Protein AF-0000000076747951 (afdb_homodimer)

Organism: NCBI:txid190893

Structure (mmCIF, N/CA/C/O backbone):
data_AF-0000000076747951-model_v1
#
loop_
_entity.id
_entity.type
_entity.pdbx_description
1 polymer 'LysR family transcriptional regulator'
#
loop_
_atom_site.group_PDB
_atom_site.id
_atom_site.type_symbol
_atom_site.label_atom_id
_atom_site.label_alt_id
_atom_site.label_comp_id
_atom_site.label_asym_id
_atom_site.label_entity_id
_atom_site.label_seq_id
_atom_site.pdbx_PDB_ins_code
_atom_site.Cartn_x
_atom_site.Cartn_y
_atom_site.Cartn_z
_atom_site.occupancy
_atom_site.B_iso_or_equiv
_atom_site.auth_seq_id
_atom_site.auth_comp_id
_atom_site.auth_asym_id
_atom_site.auth_atom_id
_atom_site.pdbx_PDB_model_num
ATOM 1 N N . MET A 1 1 ? 13.188 -41.062 17.391 1 47.53 1 MET A N 1
ATOM 2 C CA . MET A 1 1 ? 12.211 -41.875 16.672 1 47.53 1 MET A CA 1
ATOM 3 C C . MET A 1 1 ? 12.859 -42.594 15.492 1 47.53 1 MET A C 1
ATOM 5 O O . MET A 1 1 ? 13.672 -42 14.773 1 47.53 1 MET A O 1
ATOM 9 N N . ASP A 1 2 ? 12.922 -43.875 15.43 1 55.41 2 ASP A N 1
ATOM 10 C CA . ASP A 1 2 ? 13.484 -44.719 14.375 1 55.41 2 ASP A CA 1
ATOM 11 C C . ASP A 1 2 ? 12.906 -44.375 13.016 1 55.41 2 ASP A C 1
ATOM 13 O O . ASP A 1 2 ? 11.75 -43.969 12.914 1 55.41 2 ASP A O 1
ATOM 17 N N . THR A 1 3 ? 13.742 -44.156 12.039 1 60.09 3 THR A N 1
ATOM 18 C CA . THR A 1 3 ? 13.359 -43.781 10.68 1 60.09 3 THR A CA 1
ATOM 19 C C . THR A 1 3 ? 12.18 -44.625 10.203 1 60.09 3 THR A C 1
ATOM 21 O O . THR A 1 3 ? 11.297 -44.125 9.508 1 60.09 3 THR A O 1
ATOM 24 N N . ASN A 1 4 ? 12.203 -45.875 10.578 1 61.22 4 ASN A N 1
ATOM 25 C CA . ASN A 1 4 ? 11.148 -46.781 10.164 1 61.22 4 ASN A CA 1
ATOM 26 C C . ASN A 1 4 ? 9.797 -46.375 10.75 1 61.22 4 ASN A C 1
ATOM 28 O O . ASN A 1 4 ? 8.75 -46.625 10.141 1 61.22 4 ASN A O 1
ATOM 32 N N . LYS A 1 5 ? 9.836 -45.812 11.891 1 62.31 5 LYS A N 1
ATOM 33 C CA . LYS A 1 5 ? 8.609 -45.312 12.523 1 62.31 5 LYS A CA 1
ATOM 34 C C . LYS A 1 5 ? 8.203 -43.938 11.992 1 62.31 5 LYS A C 1
ATOM 36 O O . LYS A 1 5 ? 7.027 -43.594 12.008 1 62.31 5 LYS A O 1
ATOM 41 N N . LEU A 1 6 ? 9.188 -43.281 11.523 1 63.75 6 LEU A N 1
ATOM 42 C CA . LEU A 1 6 ? 8.977 -41.938 11.062 1 63.75 6 LEU A CA 1
ATOM 43 C C . LEU A 1 6 ? 8.336 -41.906 9.68 1 63.75 6 LEU A C 1
ATOM 45 O O . LEU A 1 6 ? 7.477 -41.062 9.398 1 63.75 6 LEU A O 1
ATOM 49 N N . ILE A 1 7 ? 8.648 -42.875 8.859 1 62.75 7 ILE A N 1
ATOM 50 C CA . ILE A 1 7 ? 8.281 -42.875 7.449 1 62.75 7 ILE A CA 1
ATOM 51 C C . ILE A 1 7 ? 6.758 -42.938 7.316 1 62.75 7 ILE A C 1
ATOM 53 O O . ILE A 1 7 ? 6.164 -42.125 6.59 1 62.75 7 ILE A O 1
ATOM 57 N N . PRO A 1 8 ? 6.145 -43.844 8.094 1 67.44 8 PRO A N 1
ATOM 58 C CA . PRO A 1 8 ? 4.684 -43.875 7.98 1 67.44 8 PRO A CA 1
ATOM 59 C C . PRO A 1 8 ? 4.023 -42.594 8.484 1 67.44 8 PRO A C 1
ATOM 61 O O . PRO A 1 8 ? 2.947 -42.219 8.008 1 67.44 8 PRO A O 1
ATOM 64 N N . LEU A 1 9 ? 4.758 -41.875 9.305 1 76.5 9 LEU A N 1
ATOM 65 C CA . LEU A 1 9 ? 4.168 -40.688 9.914 1 76.5 9 LEU A CA 1
ATOM 66 C C . LEU A 1 9 ? 4.246 -39.5 8.961 1 76.5 9 LEU A C 1
ATOM 68 O O . LEU A 1 9 ? 3.52 -38.5 9.133 1 76.5 9 LEU A O 1
ATOM 72 N N . LEU A 1 10 ? 5.098 -39.625 7.945 1 75.88 10 LEU A N 1
ATOM 73 C CA . LEU A 1 10 ? 5.246 -38.5 7.008 1 75.88 10 LEU A CA 1
ATOM 74 C C . LEU A 1 10 ? 3.928 -38.219 6.305 1 75.88 10 LEU A C 1
ATOM 76 O O . LEU A 1 10 ? 3.561 -37.031 6.133 1 75.88 10 LEU A O 1
ATOM 80 N N . SER A 1 11 ? 3.252 -39.281 5.969 1 79 11 SER A N 1
ATOM 81 C CA . SER A 1 11 ? 1.957 -39.125 5.32 1 79 11 SER A CA 1
ATOM 82 C C . SER A 1 11 ? 0.938 -38.5 6.262 1 79 11 SER A C 1
ATOM 84 O O . SER A 1 11 ? 0.15 -37.625 5.852 1 79 11 SER A O 1
ATOM 86 N N . GLU A 1 12 ? 1.04 -38.906 7.496 1 84 12 GLU A N 1
ATOM 87 C CA . GLU A 1 12 ? 0.127 -38.344 8.484 1 84 12 GLU A CA 1
ATOM 88 C C . GLU A 1 12 ? 0.416 -36.844 8.727 1 84 12 GLU A C 1
ATOM 90 O O . GLU A 1 12 ? -0.507 -36.062 8.891 1 84 12 GLU A O 1
ATOM 95 N N . MET A 1 13 ? 1.69 -36.531 8.727 1 80.19 13 MET A N 1
ATOM 96 C CA . MET A 1 13 ? 2.109 -35.156 8.883 1 80.19 13 MET A CA 1
ATOM 97 C C . MET A 1 13 ? 1.609 -34.312 7.723 1 80.19 13 MET A C 1
ATOM 99 O O . MET A 1 13 ? 1.156 -33.188 7.926 1 80.19 13 MET A O 1
ATOM 103 N N . ALA A 1 14 ? 1.711 -34.875 6.527 1 80.81 14 ALA A N 1
ATOM 104 C CA . ALA A 1 14 ? 1.219 -34.156 5.34 1 80.81 14 ALA A CA 1
ATOM 105 C C . ALA A 1 14 ? -0.292 -33.969 5.41 1 80.81 14 ALA A C 1
ATOM 107 O O . ALA A 1 14 ? -0.797 -32.875 5.062 1 80.81 14 ALA A O 1
ATOM 108 N N . ILE A 1 15 ? -1.025 -34.938 5.863 1 84.06 15 ILE A N 1
ATOM 109 C CA . ILE A 1 15 ? -2.475 -34.875 6.008 1 84.06 15 ILE A CA 1
ATOM 110 C C . ILE A 1 15 ? -2.836 -33.812 7.059 1 84.06 15 ILE A C 1
ATOM 112 O O . ILE A 1 15 ? -3.77 -33.031 6.871 1 84.06 15 ILE A O 1
ATOM 116 N N . PHE A 1 16 ? -2.045 -33.812 8.109 1 88.25 16 PHE A N 1
ATOM 117 C CA . PHE A 1 16 ? -2.223 -32.812 9.172 1 88.25 16 PHE A CA 1
ATOM 118 C C . PHE A 1 16 ? -2.109 -31.406 8.617 1 88.25 16 PHE A C 1
ATOM 120 O O . PHE A 1 16 ? -2.961 -30.547 8.891 1 88.25 16 PHE A O 1
ATOM 127 N N . VAL A 1 17 ? -1.107 -31.188 7.879 1 83.88 17 VAL A N 1
ATOM 128 C CA . VAL A 1 17 ? -0.933 -29.875 7.258 1 83.88 17 VAL A CA 1
ATOM 129 C C . VAL A 1 17 ? -2.156 -29.531 6.406 1 83.88 17 VAL A C 1
ATOM 131 O O . VAL A 1 17 ? -2.674 -28.422 6.469 1 83.88 17 VAL A O 1
ATOM 134 N N . SER A 1 18 ? -2.67 -30.453 5.66 1 83.69 18 SER A N 1
ATOM 135 C CA . SER A 1 18 ? -3.818 -30.25 4.781 1 83.69 18 SER A CA 1
ATOM 136 C C . SER A 1 18 ? -5.078 -29.938 5.578 1 83.69 18 SER A C 1
ATOM 138 O O . SER A 1 18 ? -5.883 -29.094 5.176 1 83.69 18 SER A O 1
ATOM 140 N N . VAL A 1 19 ? -5.242 -30.578 6.688 1 86.19 19 VAL A N 1
ATOM 141 C CA . VAL A 1 19 ? -6.406 -30.359 7.543 1 86.19 19 VAL A CA 1
ATOM 142 C C . VAL A 1 19 ? -6.379 -28.938 8.102 1 86.19 19 VAL A C 1
ATOM 144 O O . VAL A 1 19 ? -7.41 -28.266 8.133 1 86.19 19 VAL A O 1
ATOM 147 N N . VAL A 1 20 ? -5.254 -28.547 8.516 1 84.44 20 VAL A N 1
ATOM 148 C CA . VAL A 1 20 ? -5.113 -27.203 9.102 1 84.44 20 VAL A CA 1
ATOM 149 C C . VAL A 1 20 ? -5.355 -26.141 8.031 1 84.44 20 VAL A C 1
ATOM 151 O O . VAL A 1 20 ? -6.059 -25.156 8.273 1 84.44 20 VAL A O 1
ATOM 154 N N . GLU A 1 21 ? -4.812 -26.438 6.902 1 79.88 21 GLU A N 1
ATOM 155 C CA . GLU A 1 21 ? -4.926 -25.484 5.805 1 79.88 21 GLU A CA 1
ATOM 156 C C . GLU A 1 21 ? -6.367 -25.375 5.305 1 79.88 21 GLU A C 1
ATOM 158 O O . GLU A 1 21 ? -6.84 -24.297 4.98 1 79.88 21 GLU A O 1
ATOM 163 N N . SER A 1 22 ? -7.035 -26.531 5.258 1 78.31 22 SER A N 1
ATOM 164 C CA . SER A 1 22 ? -8.406 -26.562 4.758 1 78.31 22 SER A CA 1
ATOM 165 C C . SER A 1 22 ? -9.398 -26.172 5.852 1 78.31 22 SER A C 1
ATOM 167 O O . SER A 1 22 ? -10.531 -25.781 5.559 1 78.31 22 SER A O 1
ATOM 169 N N . GLY A 1 23 ? -8.93 -26.297 7.039 1 81.19 23 GLY A N 1
ATOM 170 C CA . GLY A 1 23 ? -9.758 -26 8.195 1 81.19 23 GLY A CA 1
ATOM 171 C C . GLY A 1 23 ? -10.867 -27.016 8.414 1 81.19 23 GLY A C 1
ATOM 172 O O . GLY A 1 23 ? -11.805 -26.75 9.164 1 81.19 23 GLY A O 1
ATOM 173 N N . SER A 1 24 ? -10.812 -28.156 7.629 1 85.12 24 SER A N 1
ATOM 174 C CA . SER A 1 24 ? -11.898 -29.125 7.676 1 85.12 24 SER A CA 1
ATOM 175 C C . SER A 1 24 ? -11.406 -30.516 7.352 1 85.12 24 SER A C 1
ATOM 177 O O . SER A 1 24 ? -10.617 -30.703 6.426 1 85.12 24 SER A O 1
ATOM 179 N N . PHE A 1 25 ? -12.016 -31.516 8.117 1 86.12 25 PHE A N 1
ATOM 180 C CA . PHE A 1 25 ? -11.695 -32.906 7.867 1 86.12 25 PHE A CA 1
ATOM 181 C C . PHE A 1 25 ? -12.352 -33.406 6.578 1 86.12 25 PHE A C 1
ATOM 183 O O . PHE A 1 25 ? -11.734 -34.125 5.789 1 86.12 25 PHE A O 1
ATOM 190 N N . SER A 1 26 ? -13.547 -32.906 6.371 1 86.69 26 SER A N 1
ATOM 191 C CA . SER A 1 26 ? -14.297 -33.344 5.191 1 86.69 26 SER A CA 1
ATOM 192 C C . SER A 1 26 ? -13.695 -32.75 3.916 1 86.69 26 SER A C 1
ATOM 194 O O . SER A 1 26 ? -13.562 -33.438 2.908 1 86.69 26 SER A O 1
ATOM 196 N N . LYS A 1 27 ? -13.258 -31.562 3.986 1 83.44 27 LYS A N 1
ATOM 197 C CA . LYS A 1 27 ? -12.648 -30.906 2.828 1 83.44 27 LYS A CA 1
ATOM 198 C C . LYS A 1 27 ? -11.297 -31.531 2.498 1 83.44 27 LYS A C 1
ATOM 200 O O . LYS A 1 27 ? -10.969 -31.734 1.326 1 83.44 27 LYS A O 1
ATOM 205 N N . THR A 1 28 ? -10.594 -31.797 3.527 1 84.38 28 THR A N 1
ATOM 206 C CA . THR A 1 28 ? -9.305 -32.469 3.346 1 84.38 28 THR A CA 1
ATOM 207 C C . THR A 1 28 ? -9.492 -33.844 2.713 1 84.38 28 THR A C 1
ATOM 209 O O . THR A 1 28 ? -8.758 -34.219 1.798 1 84.38 28 THR A O 1
ATOM 212 N N . ALA A 1 29 ? -10.5 -34.531 3.113 1 85.44 29 ALA A N 1
ATOM 213 C CA . ALA A 1 29 ? -10.797 -35.875 2.576 1 85.44 29 ALA A CA 1
ATOM 214 C C . ALA A 1 29 ? -11.133 -35.781 1.089 1 85.44 29 ALA A C 1
ATOM 216 O O . ALA A 1 29 ? -10.633 -36.594 0.295 1 85.44 29 ALA A O 1
ATOM 217 N N . GLN A 1 30 ? -11.875 -34.844 0.805 1 81.25 30 GLN A N 1
ATOM 218 C CA . GLN A 1 30 ? -12.258 -34.625 -0.587 1 81.25 30 GLN A CA 1
ATOM 219 C C . GLN A 1 30 ? -11.039 -34.281 -1.443 1 81.25 30 GLN A C 1
ATOM 221 O O . GLN A 1 30 ? -10.859 -34.875 -2.521 1 81.25 30 GLN A O 1
ATOM 226 N N . LYS A 1 31 ? -10.203 -33.531 -0.917 1 78.44 31 LYS A N 1
ATOM 227 C CA . LYS A 1 31 ? -9.008 -33.062 -1.618 1 78.44 31 LYS A CA 1
ATOM 228 C C . LYS A 1 31 ? -8.039 -34.219 -1.847 1 78.44 31 LYS A C 1
ATOM 230 O O . LYS A 1 31 ? -7.434 -34.344 -2.914 1 78.44 31 LYS A O 1
ATOM 235 N N . LEU A 1 32 ? -7.984 -35.062 -0.887 1 78 32 LEU A N 1
ATOM 236 C CA . LEU A 1 32 ? -6.992 -36.156 -0.908 1 78 32 LEU A CA 1
ATOM 237 C C . LEU A 1 32 ? -7.586 -37.438 -1.48 1 78 32 LEU A C 1
ATOM 239 O O . LEU A 1 32 ? -6.867 -38.406 -1.703 1 78 32 LEU A O 1
ATOM 243 N N . GLY A 1 33 ? -8.922 -37.375 -1.753 1 79.06 33 GLY A N 1
ATOM 244 C CA . GLY A 1 33 ? -9.586 -38.562 -2.301 1 79.06 33 GLY A CA 1
ATOM 245 C C . GLY A 1 33 ? -9.695 -39.688 -1.311 1 79.06 33 GLY A C 1
ATOM 246 O O . GLY A 1 33 ? -9.555 -40.875 -1.683 1 79.06 33 GLY A O 1
ATOM 247 N N . VAL A 1 34 ? -9.781 -39.375 -0.108 1 82 34 VAL A N 1
ATOM 248 C CA . VAL A 1 34 ? -9.906 -40.375 0.934 1 82 34 VAL A CA 1
ATOM 249 C C . VAL A 1 34 ? -11.156 -40.094 1.771 1 82 34 VAL A C 1
ATOM 251 O O . VAL A 1 34 ? -11.891 -39.156 1.515 1 82 34 VAL A O 1
ATOM 254 N N . SER A 1 35 ? -11.555 -41 2.6 1 84.62 35 SER A N 1
ATOM 255 C CA . SER A 1 35 ? -12.703 -40.812 3.479 1 84.62 35 SER A CA 1
ATOM 256 C C . SER A 1 35 ? -12.352 -39.906 4.656 1 84.62 35 SER A C 1
ATOM 258 O O . SER A 1 35 ? -11.211 -39.875 5.121 1 84.62 35 SER A O 1
ATOM 260 N N . PRO A 1 36 ? -13.336 -39.125 5.082 1 88 36 PRO A N 1
ATOM 261 C CA . PRO A 1 36 ? -13.102 -38.312 6.285 1 88 36 PRO A CA 1
ATOM 262 C C . PRO A 1 36 ? -12.633 -39.156 7.469 1 88 36 PRO A C 1
ATOM 264 O O . PRO A 1 36 ? -11.812 -38.719 8.273 1 88 36 PRO A O 1
ATOM 267 N N . SER A 1 37 ? -13.172 -40.344 7.566 1 89.38 37 SER A N 1
ATOM 268 C CA . SER A 1 37 ? -12.742 -41.25 8.633 1 89.38 37 SER A CA 1
ATOM 269 C C . SER A 1 37 ? -11.258 -41.562 8.523 1 89.38 37 SER A C 1
ATOM 271 O O . SER A 1 37 ? -10.562 -41.688 9.531 1 89.38 37 SER A O 1
ATOM 273 N N . SER A 1 38 ? -10.789 -41.688 7.297 1 86.06 38 SER A N 1
ATOM 274 C CA . SER A 1 38 ? -9.367 -41.938 7.059 1 86.06 38 SER A CA 1
ATOM 275 C C . SER A 1 38 ? -8.523 -40.75 7.5 1 86.06 38 SER A C 1
ATOM 277 O O . SER A 1 38 ? -7.461 -40.938 8.102 1 86.06 38 SER A O 1
ATOM 279 N N . VAL A 1 39 ? -9.016 -39.562 7.219 1 90.12 39 VAL A N 1
ATOM 280 C CA . VAL A 1 39 ? -8.328 -38.344 7.633 1 90.12 39 VAL A CA 1
ATOM 281 C C . VAL A 1 39 ? -8.273 -38.281 9.156 1 90.12 39 VAL A C 1
ATOM 283 O O . VAL A 1 39 ? -7.219 -38 9.734 1 90.12 39 VAL A O 1
ATOM 286 N N . SER A 1 40 ? -9.375 -38.531 9.781 1 90.56 40 SER A N 1
ATOM 287 C CA . SER A 1 40 ? -9.461 -38.5 11.242 1 90.56 40 SER A CA 1
ATOM 288 C C . SER A 1 40 ? -8.5 -39.5 11.867 1 90.56 40 SER A C 1
ATOM 290 O O . SER A 1 40 ? -7.809 -39.188 12.836 1 90.56 40 SER A O 1
ATOM 292 N N . ARG A 1 41 ? -8.43 -40.656 11.273 1 89.06 41 ARG A N 1
ATOM 293 C CA . ARG A 1 41 ? -7.531 -41.688 11.766 1 89.06 41 ARG A CA 1
ATOM 294 C C . ARG A 1 41 ? -6.074 -41.281 11.641 1 89.06 41 ARG A C 1
ATOM 296 O O . ARG A 1 41 ? -5.262 -41.531 12.523 1 89.06 41 ARG A O 1
ATOM 303 N N . SER A 1 42 ? -5.793 -40.625 10.531 1 88.62 42 SER A N 1
ATOM 304 C CA . SER A 1 42 ? -4.434 -40.156 10.312 1 88.62 42 SER A CA 1
ATOM 305 C C . SER A 1 42 ? -4.027 -39.156 11.383 1 88.62 42 SER A C 1
ATOM 307 O O . SER A 1 42 ? -2.914 -39.219 11.906 1 88.62 42 SER A O 1
ATOM 309 N N . ILE A 1 43 ? -4.938 -38.219 11.711 1 90.19 43 ILE A N 1
ATOM 310 C CA . ILE A 1 43 ? -4.664 -37.219 12.719 1 90.19 43 ILE A CA 1
ATOM 311 C C . ILE A 1 43 ? -4.488 -37.875 14.086 1 90.19 43 ILE A C 1
ATOM 313 O O . ILE A 1 43 ? -3.568 -37.531 14.828 1 90.19 43 ILE A O 1
ATOM 317 N N . THR A 1 44 ? -5.367 -38.781 14.344 1 89.12 44 THR A N 1
ATOM 318 C CA . THR A 1 44 ? -5.297 -39.5 15.609 1 89.12 44 THR A CA 1
ATOM 319 C C . THR A 1 44 ? -3.977 -40.281 15.727 1 89.12 44 THR A C 1
ATOM 321 O O . THR A 1 44 ? -3.346 -40.281 16.781 1 89.12 44 THR A O 1
ATOM 324 N N . ARG A 1 45 ? -3.58 -40.938 14.641 1 84.56 45 ARG A N 1
ATOM 325 C CA . ARG A 1 45 ? -2.316 -41.656 14.625 1 84.56 45 ARG A CA 1
ATOM 326 C C . ARG A 1 45 ? -1.141 -40.719 14.883 1 84.56 45 ARG A C 1
ATOM 328 O O . ARG A 1 45 ? -0.223 -41.062 15.633 1 84.56 45 ARG A O 1
ATOM 335 N N . LEU A 1 46 ? -1.153 -39.594 14.258 1 87.62 46 LEU A N 1
ATOM 336 C CA . LEU A 1 46 ? -0.084 -38.625 14.445 1 87.62 46 LEU A CA 1
ATOM 337 C C . LEU A 1 46 ? -0.04 -38.125 15.883 1 87.62 46 LEU A C 1
ATOM 339 O O . LEU A 1 46 ? 1.029 -38.094 16.5 1 87.62 46 LEU A O 1
ATOM 343 N N . GLU A 1 47 ? -1.197 -37.781 16.438 1 90.56 47 GLU A N 1
ATOM 344 C CA . GLU A 1 47 ? -1.279 -37.281 17.812 1 90.56 47 GLU A CA 1
ATOM 345 C C . GLU A 1 47 ? -0.837 -38.375 18.812 1 90.56 47 GLU A C 1
ATOM 347 O O . GLU A 1 47 ? -0.162 -38.062 19.797 1 90.56 47 GLU A O 1
ATOM 352 N N . SER A 1 48 ? -1.239 -39.594 18.5 1 86.62 48 SER A N 1
ATOM 353 C CA . SER A 1 48 ? -0.838 -40.688 19.359 1 86.62 48 SER A CA 1
ATOM 354 C C . SER A 1 48 ? 0.672 -40.906 19.328 1 86.62 48 SER A C 1
ATOM 356 O O . SER A 1 48 ? 1.299 -41.125 20.359 1 86.62 48 SER A O 1
ATOM 358 N N . ALA A 1 49 ? 1.236 -40.844 18.141 1 82.25 49 ALA A N 1
ATOM 359 C CA . ALA A 1 49 ? 2.676 -41.031 17.984 1 82.25 49 ALA A CA 1
ATOM 360 C C . ALA A 1 49 ? 3.453 -39.906 18.688 1 82.25 49 ALA A C 1
ATOM 362 O O . ALA A 1 49 ? 4.52 -40.156 19.266 1 82.25 49 ALA A O 1
ATOM 363 N N . LEU A 1 50 ? 2.93 -38.719 18.688 1 83.12 50 LEU A N 1
ATOM 364 C CA . LEU A 1 50 ? 3.586 -37.594 19.281 1 83.12 50 LEU A CA 1
ATOM 365 C C . LEU A 1 50 ? 3.209 -37.438 20.766 1 83.12 50 LEU A C 1
ATOM 367 O O . LEU A 1 50 ? 3.814 -36.656 21.484 1 83.12 50 LEU A O 1
ATOM 371 N N . GLN A 1 51 ? 2.188 -38.25 21.109 1 84.81 51 GLN A N 1
ATOM 372 C CA . GLN A 1 51 ? 1.646 -38.219 22.453 1 84.81 51 GLN A CA 1
ATOM 373 C C . GLN A 1 51 ? 1.211 -36.812 22.844 1 84.81 51 GLN A C 1
ATOM 375 O O . GLN A 1 51 ? 1.433 -36.375 23.984 1 84.81 51 GLN A O 1
ATOM 380 N N . GLU A 1 52 ? 0.758 -36.062 21.875 1 85.19 52 GLU A N 1
ATOM 381 C CA . GLU A 1 52 ? 0.245 -34.688 22.031 1 85.19 52 GLU A CA 1
ATOM 382 C C . GLU A 1 52 ? -1.008 -34.469 21.188 1 85.19 52 GLU A C 1
ATOM 384 O O . GLU A 1 52 ? -1.123 -35 20.078 1 85.19 52 GLU A O 1
ATOM 389 N N . ARG A 1 53 ? -1.901 -33.625 21.75 1 86.56 53 ARG A N 1
ATOM 390 C CA . ARG A 1 53 ? -3.035 -33.188 20.938 1 86.56 53 ARG A CA 1
ATOM 391 C C . ARG A 1 53 ? -2.662 -31.969 20.094 1 86.56 53 ARG A C 1
ATOM 393 O O . ARG A 1 53 ? -2.092 -31 20.609 1 86.56 53 ARG A O 1
ATOM 400 N N . LEU A 1 54 ? -2.883 -32.188 18.797 1 89 54 LEU A N 1
ATOM 401 C CA . LEU A 1 54 ? -2.518 -31.109 17.891 1 89 54 LEU A CA 1
ATOM 402 C C . LEU A 1 54 ? -3.725 -30.234 17.578 1 89 54 LEU A C 1
ATOM 404 O O . LEU A 1 54 ? -3.576 -29.031 17.328 1 89 54 LEU A O 1
ATOM 408 N N . LEU A 1 55 ? -4.91 -30.797 17.562 1 87.5 55 LEU A N 1
ATOM 409 C CA . LEU A 1 55 ? -6.152 -30.109 17.234 1 87.5 55 LEU A CA 1
ATOM 410 C C . LEU A 1 55 ? -7.117 -30.141 18.406 1 87.5 55 LEU A C 1
ATOM 412 O O . LEU A 1 55 ? -7.254 -31.172 19.078 1 87.5 55 LEU A O 1
ATOM 416 N N . GLU A 1 56 ? -7.543 -28.906 18.781 1 80.38 56 GLU A N 1
ATOM 417 C CA . GLU A 1 56 ? -8.602 -28.812 19.781 1 80.38 56 GLU A CA 1
ATOM 418 C C . GLU A 1 56 ? -9.977 -28.719 19.125 1 80.38 56 GLU A C 1
ATOM 420 O O . GLU A 1 56 ? -10.195 -27.891 18.25 1 80.38 56 GLU A O 1
ATOM 425 N N . ARG A 1 57 ? -10.664 -29.812 19.141 1 64.31 57 ARG A N 1
ATOM 426 C CA . ARG A 1 57 ? -11.969 -29.906 18.484 1 64.31 57 ARG A CA 1
ATOM 427 C C . ARG A 1 57 ? -13.086 -29.469 19.438 1 64.31 57 ARG A C 1
ATOM 429 O O . ARG A 1 57 ? -13.172 -29.953 20.562 1 64.31 57 ARG A O 1
ATOM 436 N N . THR A 1 58 ? -13.406 -28.266 19.422 1 58.88 58 THR A N 1
ATOM 437 C CA . THR A 1 58 ? -14.688 -27.984 20.047 1 58.88 58 THR A CA 1
ATOM 438 C C . THR A 1 58 ? -15.836 -28.172 19.062 1 58.88 58 THR A C 1
ATOM 440 O O . THR A 1 58 ? -15.594 -28.312 17.859 1 58.88 58 THR A O 1
ATOM 443 N N . THR A 1 59 ? -17.078 -28.438 19.5 1 54.84 59 THR A N 1
ATOM 444 C CA . THR A 1 59 ? -18.25 -28.75 18.703 1 54.84 59 THR A CA 1
ATOM 445 C C . THR A 1 59 ? -18.359 -27.812 17.5 1 54.84 59 THR A C 1
ATOM 447 O O . THR A 1 59 ? -18.938 -28.156 16.484 1 54.84 59 THR A O 1
ATOM 450 N N . ARG A 1 60 ? -17.859 -26.531 17.484 1 56.28 60 ARG A N 1
ATOM 451 C CA . ARG A 1 60 ? -18.203 -25.531 16.469 1 56.28 60 ARG A CA 1
ATOM 452 C C . ARG A 1 60 ? -16.969 -25.156 15.641 1 56.28 60 ARG A C 1
ATOM 454 O O . ARG A 1 60 ? -17.094 -24.594 14.547 1 56.28 60 ARG A O 1
ATOM 461 N N . LYS A 1 61 ? -15.672 -25.25 16.25 1 62.22 61 LYS A N 1
ATOM 462 C CA . LYS A 1 61 ? -14.539 -24.766 15.469 1 62.22 61 LYS A CA 1
ATOM 463 C C . LYS A 1 61 ? -13.273 -25.547 15.797 1 62.22 61 LYS A C 1
ATOM 465 O O . LYS A 1 61 ? -13.047 -25.922 16.953 1 62.22 61 LYS A O 1
ATOM 470 N N . MET A 1 62 ? -12.508 -26.016 14.695 1 73.62 62 MET A N 1
ATOM 471 C CA . MET A 1 62 ? -11.211 -26.672 14.836 1 73.62 62 MET A CA 1
ATOM 472 C C . MET A 1 62 ? -10.102 -25.641 15.07 1 73.62 62 MET A C 1
ATOM 474 O O . MET A 1 62 ? -10.016 -24.641 14.352 1 73.62 62 MET A O 1
ATOM 478 N N . ARG A 1 63 ? -9.445 -25.688 16.25 1 80.69 63 ARG A N 1
ATOM 479 C CA . ARG A 1 63 ? -8.305 -24.812 16.531 1 80.69 63 ARG A CA 1
ATOM 480 C C . ARG A 1 63 ? -7.051 -25.641 16.812 1 80.69 63 ARG A C 1
ATOM 482 O O . ARG A 1 63 ? -7.133 -26.75 17.344 1 80.69 63 ARG A O 1
ATOM 489 N N . LEU A 1 64 ? -5.945 -25.062 16.375 1 85 64 LEU A N 1
ATOM 490 C CA . LEU A 1 64 ? -4.656 -25.656 16.703 1 85 64 LEU A CA 1
ATOM 491 C C . LEU A 1 64 ? -4.332 -25.469 18.172 1 85 64 LEU A C 1
ATOM 493 O O . LEU A 1 64 ? -4.594 -24.406 18.75 1 85 64 LEU A O 1
ATOM 497 N N . SER A 1 65 ? -3.846 -26.531 18.844 1 82.75 65 SER A N 1
ATOM 498 C CA . SER A 1 65 ? -3.207 -26.359 20.156 1 82.75 65 SER A CA 1
ATOM 499 C C . SER A 1 65 ? -1.896 -25.594 20.031 1 82.75 65 SER A C 1
ATOM 501 O O . SER A 1 65 ? -1.425 -25.328 18.922 1 82.75 65 SER A O 1
ATOM 503 N N . THR A 1 66 ? -1.361 -25.203 21.125 1 79.62 66 THR A N 1
ATOM 504 C CA . THR A 1 66 ? -0.058 -24.547 21.125 1 79.62 66 THR A CA 1
ATOM 505 C C . THR A 1 66 ? 0.998 -25.438 20.484 1 79.62 66 THR A C 1
ATOM 507 O O . THR A 1 66 ? 1.767 -24.984 19.625 1 79.62 66 THR A O 1
ATOM 510 N N . THR A 1 67 ? 0.972 -26.703 20.938 1 80 67 THR A N 1
ATOM 511 C CA . THR A 1 67 ? 1.879 -27.688 20.344 1 80 67 THR A CA 1
ATOM 512 C C . THR A 1 67 ? 1.524 -27.938 18.875 1 80 67 THR A C 1
ATOM 514 O O . THR A 1 67 ? 2.41 -28.109 18.031 1 80 67 THR A O 1
ATOM 517 N N . GLY A 1 68 ? 0.257 -27.844 18.594 1 85.56 68 GLY A N 1
ATOM 518 C CA . GLY A 1 68 ? -0.216 -28.016 17.234 1 85.56 68 GLY A CA 1
ATOM 519 C C . GLY A 1 68 ? 0.32 -26.984 16.266 1 85.56 68 GLY A C 1
ATOM 520 O O . GLY A 1 68 ? 0.682 -27.297 15.141 1 85.56 68 GLY A O 1
ATOM 521 N N . GLN A 1 69 ? 0.397 -25.828 16.781 1 82.38 69 GLN A N 1
ATOM 522 C CA . GLN A 1 69 ? 0.916 -24.75 15.945 1 82.38 69 GLN A CA 1
ATOM 523 C C . GLN A 1 69 ? 2.385 -24.984 15.602 1 82.38 69 GLN A C 1
ATOM 525 O O . GLN A 1 69 ? 2.795 -24.812 14.453 1 82.38 69 GLN A O 1
ATOM 530 N N . GLU A 1 70 ? 3.15 -25.422 16.578 1 79.5 70 GLU A N 1
ATOM 531 C CA . GLU A 1 70 ? 4.566 -25.703 16.359 1 79.5 70 GLU A CA 1
ATOM 532 C C . GLU A 1 70 ? 4.762 -26.875 15.406 1 79.5 70 GLU A C 1
ATOM 534 O O . GLU A 1 70 ? 5.59 -26.797 14.5 1 79.5 70 GLU A O 1
ATOM 539 N N . VAL A 1 71 ? 3.99 -27.875 15.648 1 81.75 71 VAL A N 1
ATOM 540 C CA . VAL A 1 71 ? 4.086 -29.062 14.82 1 81.75 71 VAL A CA 1
ATOM 541 C C . VAL A 1 71 ? 3.641 -28.75 13.391 1 81.75 71 VAL A C 1
ATOM 543 O O . VAL A 1 71 ? 4.242 -29.219 12.43 1 81.75 71 VAL A O 1
ATOM 546 N N . TYR A 1 72 ? 2.609 -27.922 13.297 1 83.81 72 TYR A N 1
ATOM 547 C CA . TYR A 1 72 ? 2.152 -27.516 11.977 1 83.81 72 TYR A CA 1
ATOM 548 C C . TYR A 1 72 ? 3.268 -26.812 11.211 1 83.81 72 TYR A C 1
ATOM 550 O O . TYR A 1 72 ? 3.516 -27.125 10.039 1 83.81 72 TYR A O 1
ATOM 558 N N . ASN A 1 73 ? 3.951 -26 11.859 1 76.56 73 ASN A N 1
ATOM 559 C CA . ASN A 1 73 ? 5.039 -25.281 11.203 1 76.56 73 ASN A CA 1
ATOM 560 C C . ASN A 1 73 ? 6.121 -26.234 10.703 1 76.56 73 ASN A C 1
ATOM 562 O O . ASN A 1 73 ? 6.582 -26.109 9.562 1 76.56 73 ASN A O 1
ATOM 566 N N . LEU A 1 74 ? 6.422 -27.141 11.547 1 74.56 74 LEU A N 1
ATOM 567 C CA . LEU A 1 74 ? 7.469 -28.094 11.211 1 74.56 74 LEU A CA 1
ATOM 568 C C . LEU A 1 74 ? 7.016 -29.016 10.094 1 74.56 74 LEU A C 1
ATOM 570 O O . LEU A 1 74 ? 7.789 -29.328 9.18 1 74.56 74 LEU A O 1
ATOM 574 N N . CYS A 1 75 ? 5.746 -29.438 10.141 1 78.62 75 CYS A N 1
ATOM 575 C CA . CYS A 1 75 ? 5.219 -30.312 9.094 1 78.62 75 CYS A CA 1
ATOM 576 C C . CYS A 1 75 ? 5.102 -29.562 7.77 1 78.62 75 CYS A C 1
ATOM 578 O O . CYS A 1 75 ? 5.348 -30.125 6.707 1 78.62 75 CYS A O 1
ATOM 580 N N . SER A 1 76 ? 4.75 -28.359 7.914 1 77.25 76 SER A N 1
ATOM 581 C CA . SER A 1 76 ? 4.684 -27.516 6.723 1 77.25 76 SER A CA 1
ATOM 582 C C . SER A 1 76 ? 6.055 -27.359 6.07 1 77.25 76 SER A C 1
ATOM 584 O O . SER A 1 76 ? 6.18 -27.438 4.848 1 77.25 76 SER A O 1
ATOM 586 N N . ASP A 1 77 ? 7.066 -27.281 6.844 1 68.31 77 ASP A N 1
ATOM 587 C CA . ASP A 1 77 ? 8.438 -27.234 6.359 1 68.31 77 ASP A CA 1
ATOM 588 C C . ASP A 1 77 ? 8.828 -28.531 5.664 1 68.31 77 ASP A C 1
ATOM 590 O O . ASP A 1 77 ? 9.484 -28.516 4.621 1 68.31 77 ASP A O 1
ATOM 594 N N . MET A 1 78 ? 8.477 -29.641 6.301 1 67.31 78 MET A N 1
ATOM 595 C CA . MET A 1 78 ? 8.719 -30.953 5.727 1 67.31 78 MET A CA 1
ATOM 596 C C . MET A 1 78 ? 8.086 -31.078 4.348 1 67.31 78 MET A C 1
ATOM 598 O O . MET A 1 78 ? 8.727 -31.531 3.398 1 67.31 78 MET A O 1
ATOM 602 N N . MET A 1 79 ? 6.883 -30.656 4.281 1 68.12 79 MET A N 1
ATOM 603 C CA . MET A 1 79 ? 6.176 -30.734 3.006 1 68.12 79 MET A CA 1
ATOM 604 C C . MET A 1 79 ? 6.852 -29.859 1.956 1 68.12 79 MET A C 1
ATOM 606 O O . MET A 1 79 ? 6.977 -30.25 0.797 1 68.12 79 MET A O 1
ATOM 610 N N . ASN A 1 80 ? 7.281 -28.828 2.379 1 62.03 80 ASN A N 1
ATOM 611 C CA . ASN A 1 80 ? 7.992 -27.922 1.483 1 62.03 80 ASN A CA 1
ATOM 612 C C . ASN A 1 80 ? 9.305 -28.516 0.991 1 62.03 80 ASN A C 1
ATOM 614 O O . ASN A 1 80 ? 9.633 -28.422 -0.192 1 62.03 80 ASN A O 1
ATOM 618 N N . SER A 1 81 ? 9.969 -29.188 1.91 1 60.09 81 SER A N 1
ATOM 619 C CA . SER A 1 81 ? 11.203 -29.875 1.554 1 60.09 81 SER A CA 1
ATOM 620 C C . SER A 1 81 ? 10.945 -31 0.56 1 60.09 81 SER A C 1
ATOM 622 O O . SER A 1 81 ? 11.711 -31.188 -0.387 1 60.09 81 SER A O 1
ATOM 624 N N . ALA A 1 82 ? 9.922 -31.734 0.811 1 59.62 82 ALA A N 1
ATOM 625 C CA . ALA A 1 82 ? 9.562 -32.812 -0.096 1 59.62 82 ALA A CA 1
ATOM 626 C C . ALA A 1 82 ? 9.25 -32.281 -1.491 1 59.62 82 ALA A C 1
ATOM 628 O O . ALA A 1 82 ? 9.695 -32.844 -2.492 1 59.62 82 ALA A O 1
ATOM 629 N N . LYS A 1 83 ? 8.547 -31.203 -1.501 1 59.59 83 LYS A N 1
ATOM 630 C CA . LYS A 1 83 ? 8.227 -30.578 -2.779 1 59.59 83 LYS A CA 1
ATOM 631 C C . LYS A 1 83 ? 9.5 -30.141 -3.5 1 59.59 83 LYS A C 1
ATOM 633 O O . LYS A 1 83 ? 9.625 -30.312 -4.715 1 59.59 83 LYS A O 1
ATOM 638 N N . MET A 1 84 ? 10.352 -29.781 -2.734 1 54 84 MET A N 1
ATOM 639 C CA . MET A 1 84 ? 11.633 -29.328 -3.271 1 54 84 MET A CA 1
ATOM 640 C C . MET A 1 84 ? 12.422 -30.484 -3.861 1 54 84 MET A C 1
ATOM 642 O O . MET A 1 84 ? 13.062 -30.328 -4.902 1 54 84 MET A O 1
ATOM 646 N N . ALA A 1 85 ? 12.344 -31.562 -3.203 1 53 85 ALA A N 1
ATOM 647 C CA . ALA A 1 85 ? 13.039 -32.75 -3.678 1 53 85 ALA A CA 1
ATOM 648 C C . ALA A 1 85 ? 12.477 -33.219 -5.02 1 53 85 ALA A C 1
ATOM 650 O O . ALA A 1 85 ? 13.234 -33.594 -5.926 1 53 85 ALA A O 1
ATOM 651 N N . ILE A 1 86 ? 11.25 -33.188 -5.062 1 52.06 86 ILE A N 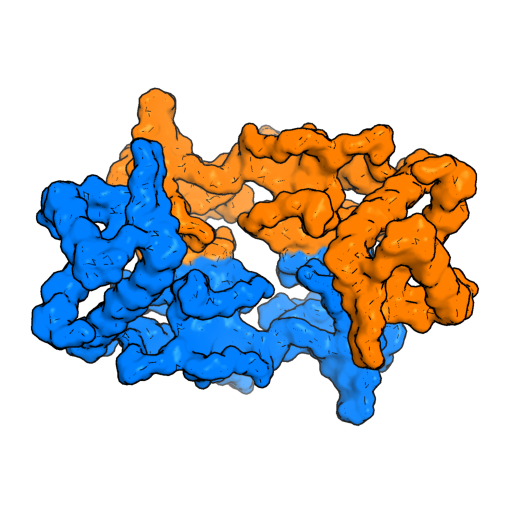1
ATOM 652 C CA . ILE A 1 86 ? 10.602 -33.594 -6.305 1 52.06 86 ILE A CA 1
ATOM 653 C C . ILE A 1 86 ? 10.969 -32.625 -7.426 1 52.06 86 ILE A C 1
ATOM 655 O O . ILE A 1 86 ? 11.32 -33.031 -8.531 1 52.06 86 ILE A O 1
ATOM 659 N N . SER A 1 87 ? 10.875 -31.391 -7.043 1 52.34 87 SER A N 1
ATOM 660 C CA . SER A 1 87 ? 11.164 -30.344 -8.023 1 52.34 87 SER A CA 1
ATOM 661 C C . SER A 1 87 ? 12.609 -30.422 -8.5 1 52.34 87 SER A C 1
ATOM 663 O O . SER A 1 87 ? 12.898 -30.203 -9.68 1 52.34 87 SER A O 1
ATOM 665 N N . ALA A 1 88 ? 13.445 -30.688 -7.629 1 48.66 88 ALA A N 1
ATOM 666 C CA . ALA A 1 88 ? 14.859 -30.828 -7.965 1 48.66 88 ALA A CA 1
ATOM 667 C C . ALA A 1 88 ? 15.078 -31.953 -8.969 1 48.66 88 ALA A C 1
ATOM 669 O O . ALA A 1 88 ? 15.953 -31.859 -9.836 1 48.66 88 ALA A O 1
ATOM 670 N N . ALA A 1 89 ? 14.289 -32.938 -8.797 1 46.59 89 ALA A N 1
ATOM 671 C CA . ALA A 1 89 ? 14.414 -34.062 -9.703 1 46.59 89 ALA A CA 1
ATOM 672 C C . ALA A 1 89 ? 13.82 -33.75 -11.07 1 46.59 89 ALA A C 1
ATOM 674 O O . ALA A 1 89 ? 14.258 -34.281 -12.086 1 46.59 89 ALA A O 1
ATOM 675 N N . GLN A 1 90 ? 12.844 -32.938 -11.047 1 45.78 90 GLN A N 1
ATOM 676 C CA . GLN A 1 90 ? 12.156 -32.656 -12.297 1 45.78 90 GLN A CA 1
ATOM 677 C C . GLN A 1 90 ? 12.797 -31.453 -13.016 1 45.78 90 GLN A C 1
ATOM 679 O O . GLN A 1 90 ? 12.289 -31 -14.039 1 45.78 90 GLN A O 1
ATOM 684 N N . ALA A 1 91 ? 13.883 -31.047 -12.656 1 46.84 91 ALA A N 1
ATOM 685 C CA . ALA A 1 91 ? 14.539 -29.828 -13.117 1 46.84 91 ALA A CA 1
ATOM 686 C C . ALA A 1 91 ? 14.711 -29.828 -14.633 1 46.84 91 ALA A C 1
ATOM 688 O O . ALA A 1 91 ? 15.805 -30.078 -15.141 1 46.84 91 ALA A O 1
ATOM 689 N N . ASP A 1 92 ? 13.906 -30.438 -15.375 1 45.56 92 ASP A N 1
ATOM 690 C CA . ASP A 1 92 ? 14.023 -29.984 -16.75 1 45.56 92 ASP A CA 1
ATOM 691 C C . ASP A 1 92 ? 13.641 -28.516 -16.891 1 45.56 92 ASP A C 1
ATOM 693 O O . ASP A 1 92 ? 12.656 -28.062 -16.297 1 45.56 92 ASP A O 1
ATOM 697 N N . LYS A 1 93 ? 14.477 -27.516 -17.188 1 49.97 93 LYS A N 1
ATOM 698 C CA . LYS A 1 93 ? 14.492 -26.062 -17.297 1 49.97 93 LYS A CA 1
ATOM 699 C C . LYS A 1 93 ? 13.156 -25.531 -17.828 1 49.97 93 LYS A C 1
ATOM 701 O O . LYS A 1 93 ? 12.695 -24.469 -17.438 1 49.97 93 LYS A O 1
ATOM 706 N N . THR A 1 94 ? 12.57 -26.125 -18.922 1 53.91 94 THR A N 1
ATOM 707 C CA . THR A 1 94 ? 11.398 -25.641 -19.641 1 53.91 94 THR A CA 1
ATOM 708 C C . THR A 1 94 ? 10.125 -25.906 -18.844 1 53.91 94 THR A C 1
ATOM 710 O O . THR A 1 94 ? 9.07 -25.328 -19.141 1 53.91 94 THR A O 1
ATOM 713 N N . ASN A 1 95 ? 10.195 -26.625 -17.766 1 69.56 95 ASN A N 1
ATOM 714 C CA . ASN A 1 95 ? 8.938 -27.016 -17.141 1 69.56 95 ASN A CA 1
ATOM 715 C C . ASN A 1 95 ? 8.938 -26.656 -15.648 1 69.56 95 ASN A C 1
ATOM 717 O O . ASN A 1 95 ? 8.461 -27.438 -14.82 1 69.56 95 ASN A O 1
ATOM 721 N N . VAL A 1 96 ? 9.477 -25.531 -15.328 1 86.31 96 VAL A N 1
ATOM 722 C CA . VAL A 1 96 ? 9.492 -25.125 -13.93 1 86.31 96 VAL A CA 1
ATOM 723 C C . VAL A 1 96 ? 8.062 -24.875 -13.445 1 86.31 96 VAL A C 1
ATOM 725 O O . VAL A 1 96 ? 7.258 -24.266 -14.156 1 86.31 96 VAL A O 1
ATOM 728 N N . SER A 1 97 ? 7.746 -25.5 -12.336 1 88.88 97 SER A N 1
ATOM 729 C CA . SER A 1 97 ? 6.402 -25.375 -11.773 1 88.88 97 SER A CA 1
ATOM 730 C C . SER A 1 97 ? 6.445 -25.25 -10.258 1 88.88 97 SER A C 1
ATOM 732 O O . SER A 1 97 ? 7.484 -25.484 -9.633 1 88.88 97 SER A O 1
ATOM 734 N N . GLY A 1 98 ? 5.359 -24.734 -9.688 1 89.88 98 GLY A N 1
ATOM 735 C CA . GLY A 1 98 ? 5.227 -24.672 -8.242 1 89.88 98 GLY A CA 1
ATOM 736 C C . GLY A 1 98 ? 4.758 -23.312 -7.738 1 89.88 98 GLY A C 1
ATOM 737 O O . GLY A 1 98 ? 4.594 -22.375 -8.523 1 89.88 98 GLY A O 1
ATOM 738 N N . ALA A 1 99 ? 4.527 -23.312 -6.488 1 92.56 99 ALA A N 1
ATOM 739 C CA . ALA A 1 99 ? 4.094 -22.078 -5.832 1 92.56 99 ALA A CA 1
ATOM 740 C C . ALA A 1 99 ? 5.293 -21.219 -5.438 1 92.56 99 ALA A C 1
ATOM 742 O O . ALA A 1 99 ? 6.34 -21.734 -5.055 1 92.56 99 ALA A O 1
ATOM 743 N N . LEU A 1 100 ? 5.156 -19.969 -5.578 1 95.94 100 LEU A N 1
ATOM 744 C CA . LEU A 1 100 ? 6.195 -19 -5.234 1 95.94 100 LEU A CA 1
ATOM 745 C C . LEU A 1 100 ? 5.602 -17.797 -4.504 1 95.94 100 LEU A C 1
ATOM 747 O O . LEU A 1 100 ? 4.746 -17.094 -5.047 1 95.94 100 LEU A O 1
ATOM 751 N N . ARG A 1 101 ? 6.016 -17.656 -3.309 1 96.62 101 ARG A N 1
ATOM 752 C CA . ARG A 1 101 ? 5.539 -16.531 -2.508 1 96.62 101 ARG A CA 1
ATOM 753 C C . ARG A 1 101 ? 6.637 -15.477 -2.334 1 96.62 101 ARG A C 1
ATOM 755 O O . ARG A 1 101 ? 7.672 -15.75 -1.725 1 96.62 101 ARG A O 1
ATOM 762 N N . VAL A 1 102 ? 6.383 -14.242 -2.771 1 98.12 102 VAL A N 1
ATOM 763 C CA . VAL A 1 102 ? 7.363 -13.164 -2.775 1 98.12 102 VAL A CA 1
ATOM 764 C C . VAL A 1 102 ? 6.82 -11.969 -1.986 1 98.12 102 VAL A C 1
ATOM 766 O O . VAL A 1 102 ? 5.648 -11.617 -2.115 1 98.12 102 VAL A O 1
ATOM 769 N N . ALA A 1 103 ? 7.621 -11.391 -1.161 1 97.75 103 ALA A N 1
ATOM 770 C CA . ALA A 1 103 ? 7.27 -10.148 -0.48 1 97.75 103 ALA A CA 1
ATOM 771 C C . ALA A 1 103 ? 8.203 -9.016 -0.896 1 97.75 103 ALA A C 1
ATOM 773 O O . ALA A 1 103 ? 9.406 -9.227 -1.065 1 97.75 103 ALA A O 1
ATOM 774 N N . ALA A 1 104 ? 7.652 -7.859 -1.038 1 98.06 104 ALA A N 1
ATOM 775 C CA . ALA A 1 104 ? 8.422 -6.68 -1.415 1 98.06 104 ALA A CA 1
ATOM 776 C C . ALA A 1 104 ? 7.715 -5.398 -0.985 1 98.06 104 ALA A C 1
ATOM 778 O O . ALA A 1 104 ? 6.496 -5.395 -0.789 1 98.06 104 ALA A O 1
ATOM 779 N N . PRO A 1 105 ? 8.461 -4.297 -0.855 1 97.12 105 PRO A N 1
ATOM 780 C CA . PRO A 1 105 ? 7.805 -3.02 -0.55 1 97.12 105 PRO A CA 1
ATOM 781 C C . PRO A 1 105 ? 6.801 -2.598 -1.621 1 97.12 105 PRO A C 1
ATOM 783 O O . PRO A 1 105 ? 7.012 -2.861 -2.807 1 97.12 105 PRO A O 1
ATOM 786 N N . LYS A 1 106 ? 5.828 -1.882 -1.193 1 97.31 106 LYS A N 1
ATOM 787 C CA . LYS A 1 106 ? 4.684 -1.568 -2.043 1 97.31 106 LYS A CA 1
ATOM 788 C C . LYS A 1 106 ? 5.109 -0.758 -3.264 1 97.31 106 LYS A C 1
ATOM 790 O O . LYS A 1 106 ? 4.816 -1.134 -4.402 1 97.31 106 LYS A O 1
ATOM 795 N N . ALA A 1 107 ? 5.805 0.333 -3.047 1 97.69 107 ALA A N 1
ATOM 796 C CA . ALA A 1 107 ? 6.191 1.194 -4.16 1 97.69 107 ALA A CA 1
ATOM 797 C C . ALA A 1 107 ? 7.121 0.46 -5.125 1 97.69 107 ALA A C 1
ATOM 799 O O . ALA A 1 107 ? 7 0.602 -6.344 1 97.69 107 ALA A O 1
ATOM 800 N N . LEU A 1 108 ? 8.039 -0.31 -4.598 1 98.19 108 LEU A N 1
ATOM 801 C CA . LEU A 1 108 ? 8.938 -1.108 -5.426 1 98.19 108 LEU A CA 1
ATOM 802 C C . LEU A 1 108 ? 8.156 -2.123 -6.25 1 98.19 108 LEU A C 1
ATOM 804 O O . LEU A 1 108 ? 8.43 -2.305 -7.441 1 98.19 108 LEU A O 1
ATOM 808 N N . SER A 1 109 ? 7.215 -2.775 -5.637 1 98.56 109 SER A N 1
ATOM 809 C CA . SER A 1 109 ? 6.375 -3.764 -6.305 1 98.56 109 SER A CA 1
ATOM 810 C C . SER A 1 109 ? 5.637 -3.15 -7.488 1 98.56 109 SER A C 1
ATOM 812 O O . SER A 1 109 ? 5.664 -3.695 -8.594 1 98.56 109 SER A O 1
ATOM 814 N N . ARG A 1 110 ? 5.039 -2.025 -7.254 1 97.94 110 ARG A N 1
ATOM 815 C CA . ARG A 1 110 ? 4.164 -1.413 -8.242 1 97.94 110 ARG A CA 1
ATOM 816 C C . ARG A 1 110 ? 4.969 -0.743 -9.352 1 97.94 110 ARG A C 1
ATOM 818 O O . ARG A 1 110 ? 4.641 -0.872 -10.531 1 97.94 110 ARG A O 1
ATOM 825 N N . GLN A 1 111 ? 6.035 -0.102 -8.992 1 97.31 111 GLN A N 1
ATOM 826 C CA . GLN A 1 111 ? 6.656 0.813 -9.945 1 97.31 111 GLN A CA 1
ATOM 827 C C . GLN A 1 111 ? 7.848 0.16 -10.641 1 97.31 111 GLN A C 1
ATOM 829 O O . GLN A 1 111 ? 8.266 0.602 -11.711 1 97.31 111 GLN A O 1
ATOM 834 N N . VAL A 1 112 ? 8.383 -0.887 -10.055 1 97.88 112 VAL A N 1
ATOM 835 C CA . VAL A 1 112 ? 9.594 -1.475 -10.633 1 97.88 112 VAL A CA 1
ATOM 836 C C . VAL A 1 112 ? 9.344 -2.949 -10.945 1 97.88 112 VAL A C 1
ATOM 838 O O . VAL A 1 112 ? 9.547 -3.391 -12.078 1 97.88 112 VAL A O 1
ATOM 841 N N . LEU A 1 113 ? 8.805 -3.711 -10.016 1 98.62 113 LEU A N 1
ATOM 842 C CA . LEU A 1 113 ? 8.766 -5.164 -10.133 1 98.62 113 LEU A CA 1
ATOM 843 C C . LEU A 1 113 ? 7.59 -5.613 -10.984 1 98.62 113 LEU A C 1
ATOM 845 O O . LEU A 1 113 ? 7.645 -6.668 -11.625 1 98.62 113 LEU A O 1
ATOM 849 N N . MET A 1 114 ? 6.535 -4.855 -11.016 1 98.5 114 MET A N 1
ATOM 850 C CA . MET A 1 114 ? 5.27 -5.254 -11.625 1 98.5 114 MET A CA 1
ATOM 851 C C . MET A 1 114 ? 5.48 -5.703 -13.07 1 98.5 114 MET A C 1
ATOM 853 O O . MET A 1 114 ? 5.125 -6.824 -13.43 1 98.5 114 MET A O 1
ATOM 857 N N . PRO A 1 115 ? 6.109 -4.926 -13.922 1 97.88 115 PRO A N 1
ATOM 858 C CA . PRO A 1 115 ? 6.266 -5.383 -15.305 1 97.88 115 PRO A CA 1
ATOM 859 C C . PRO A 1 115 ? 7.098 -6.656 -15.414 1 97.88 115 PRO A C 1
ATOM 861 O O . PRO A 1 115 ? 6.82 -7.508 -16.266 1 97.88 115 PRO A O 1
ATOM 864 N N . MET A 1 116 ? 8.078 -6.754 -14.586 1 98.19 116 MET A N 1
ATOM 865 C CA . MET A 1 116 ? 8.938 -7.938 -14.609 1 98.19 116 MET A CA 1
ATOM 866 C C . MET A 1 116 ? 8.164 -9.172 -14.133 1 98.19 116 MET A C 1
ATOM 868 O O . MET A 1 116 ? 8.281 -10.242 -14.727 1 98.19 116 MET A O 1
ATOM 872 N N . ILE A 1 117 ? 7.414 -9 -13.094 1 98.62 117 ILE A N 1
ATOM 873 C CA . ILE A 1 117 ? 6.656 -10.102 -12.508 1 98.62 117 ILE A CA 1
ATOM 874 C C . ILE A 1 117 ? 5.586 -10.57 -13.492 1 98.62 117 ILE A C 1
ATOM 876 O O . ILE A 1 117 ? 5.391 -11.773 -13.68 1 98.62 117 ILE A O 1
ATOM 880 N N . LEU A 1 118 ? 4.895 -9.656 -14.125 1 98.12 118 LEU A N 1
ATOM 881 C CA . LEU A 1 118 ? 3.834 -10.031 -15.055 1 98.12 118 LEU A CA 1
ATOM 882 C C . LEU A 1 118 ? 4.41 -10.719 -16.281 1 98.12 118 LEU A C 1
ATOM 884 O O . LEU A 1 118 ? 3.818 -11.664 -16.797 1 98.12 118 LEU A O 1
ATOM 888 N N . ASP A 1 119 ? 5.59 -10.305 -16.75 1 97.25 119 ASP A N 1
ATOM 889 C CA . ASP A 1 119 ? 6.285 -11.008 -17.812 1 97.25 119 ASP A CA 1
ATOM 890 C C . ASP A 1 119 ? 6.672 -12.422 -17.375 1 97.25 119 ASP A C 1
ATOM 892 O O . ASP A 1 119 ? 6.57 -13.367 -18.156 1 97.25 119 ASP A O 1
ATOM 896 N N . PHE A 1 120 ? 7.156 -12.5 -16.203 1 97.81 120 PHE A N 1
ATOM 897 C CA . PHE A 1 120 ? 7.574 -13.781 -15.656 1 97.81 120 PHE A CA 1
ATOM 898 C C . PHE A 1 120 ? 6.414 -14.766 -15.641 1 97.81 120 PHE A C 1
ATOM 900 O O . PHE A 1 120 ? 6.57 -15.922 -16.031 1 97.81 120 PHE A O 1
ATOM 907 N N . ILE A 1 121 ? 5.262 -14.281 -15.141 1 95.44 121 ILE A N 1
ATOM 908 C CA . ILE A 1 121 ? 4.07 -15.117 -15.055 1 95.44 121 ILE A CA 1
ATOM 909 C C . ILE A 1 121 ? 3.668 -15.586 -16.453 1 95.44 121 ILE A C 1
ATOM 911 O O . ILE A 1 121 ? 3.197 -16.719 -16.625 1 95.44 121 ILE A O 1
ATOM 915 N N . ASP A 1 122 ? 3.863 -14.789 -17.391 1 93.38 122 ASP A N 1
ATOM 916 C CA . ASP A 1 122 ? 3.562 -15.133 -18.781 1 93.38 122 ASP A CA 1
ATOM 917 C C . ASP A 1 122 ? 4.531 -16.188 -19.312 1 93.38 122 ASP A C 1
ATOM 919 O O . ASP A 1 122 ? 4.125 -17.109 -20.016 1 93.38 122 ASP A O 1
ATOM 923 N N . HIS A 1 123 ? 5.762 -16.094 -18.953 1 93.38 123 HIS A N 1
ATOM 924 C CA . HIS A 1 123 ? 6.824 -16.969 -19.438 1 93.38 123 HIS A CA 1
ATOM 925 C C . HIS A 1 123 ? 6.793 -18.312 -18.734 1 93.38 123 HIS A C 1
ATOM 927 O O . HIS A 1 123 ? 7.184 -19.328 -19.312 1 93.38 123 HIS A O 1
ATOM 933 N N . TYR A 1 124 ? 6.34 -18.25 -17.5 1 94.19 124 TYR A N 1
ATOM 934 C CA . TYR A 1 124 ? 6.316 -19.469 -16.703 1 94.19 124 TYR A CA 1
ATOM 935 C C . TYR A 1 124 ? 4.91 -19.75 -16.188 1 94.19 124 TYR A C 1
ATOM 937 O O . TYR A 1 124 ? 4.648 -19.656 -14.992 1 94.19 124 TYR A O 1
ATOM 945 N N . PRO A 1 125 ? 4.074 -20.266 -17.016 1 89.81 125 PRO A N 1
ATOM 946 C CA . PRO A 1 125 ? 2.646 -20.406 -16.703 1 89.81 125 PRO A CA 1
ATOM 947 C C . PRO A 1 125 ? 2.369 -21.453 -15.641 1 89.81 125 PRO A C 1
ATOM 949 O O . PRO A 1 125 ? 1.271 -21.5 -15.078 1 89.81 125 PRO A O 1
ATOM 952 N N . ASN A 1 126 ? 3.312 -22.297 -15.359 1 91.19 126 ASN A N 1
ATOM 953 C CA . ASN A 1 126 ? 3.092 -23.375 -14.391 1 91.19 126 ASN A CA 1
ATOM 954 C C . ASN A 1 126 ? 3.533 -22.953 -12.992 1 91.19 126 ASN A C 1
ATOM 956 O O . ASN A 1 126 ? 3.443 -23.75 -12.047 1 91.19 126 ASN A O 1
ATOM 960 N N . ILE A 1 127 ? 3.969 -21.734 -12.852 1 94.12 127 ILE A N 1
ATOM 961 C CA . ILE A 1 127 ? 4.281 -21.172 -11.539 1 94.12 127 ILE A CA 1
ATOM 962 C C . ILE A 1 127 ? 3.102 -20.344 -11.039 1 94.12 127 ILE A C 1
ATOM 964 O O . ILE A 1 127 ? 2.562 -19.516 -11.773 1 94.12 127 ILE A O 1
ATOM 968 N N . SER A 1 128 ? 2.658 -20.672 -9.891 1 95.88 128 SER A N 1
ATOM 969 C CA . SER A 1 128 ? 1.682 -19.828 -9.203 1 95.88 128 SER A CA 1
ATOM 970 C C . SER A 1 128 ? 2.365 -18.844 -8.258 1 95.88 128 SER A C 1
ATOM 972 O O . SER A 1 128 ? 2.945 -19.25 -7.246 1 95.88 128 SER A O 1
ATOM 974 N N . LEU A 1 129 ? 2.285 -17.578 -8.609 1 98 129 LEU A N 1
ATOM 975 C CA . LEU A 1 129 ? 3.041 -16.562 -7.887 1 98 129 LEU A CA 1
ATOM 976 C C . LEU A 1 129 ? 2.125 -15.742 -6.984 1 98 129 LEU A C 1
ATOM 978 O O . LEU A 1 129 ? 1.073 -15.273 -7.422 1 98 129 LEU A O 1
ATOM 982 N N . GLN A 1 130 ? 2.48 -15.656 -5.73 1 97.44 130 GLN A N 1
ATOM 983 C CA . GLN A 1 130 ? 1.852 -14.734 -4.793 1 97.44 130 GLN A CA 1
ATOM 984 C C . GLN A 1 130 ? 2.799 -13.594 -4.422 1 97.44 130 GLN A C 1
ATOM 986 O O . GLN A 1 130 ? 3.895 -13.836 -3.91 1 97.44 130 GLN A O 1
ATOM 991 N N . LEU A 1 131 ? 2.381 -12.391 -4.699 1 98.12 131 LEU A N 1
ATOM 992 C CA . LEU A 1 131 ? 3.145 -11.211 -4.32 1 98.12 131 LEU A CA 1
ATOM 993 C C . LEU A 1 131 ? 2.494 -10.5 -3.137 1 98.12 131 LEU A C 1
ATOM 995 O O . LEU A 1 131 ? 1.335 -10.086 -3.215 1 98.12 131 LEU A O 1
ATOM 999 N N . LYS A 1 132 ? 3.191 -10.414 -2.084 1 96.81 132 LYS A N 1
ATOM 1000 C CA . LYS A 1 132 ? 2.781 -9.641 -0.917 1 96.81 132 LYS A CA 1
ATOM 1001 C C . LYS A 1 132 ? 3.482 -8.289 -0.885 1 96.81 132 LYS A C 1
ATOM 1003 O O . LYS A 1 132 ? 4.656 -8.195 -0.523 1 96.81 132 LYS A O 1
ATOM 1008 N N . ALA A 1 133 ? 2.758 -7.273 -1.237 1 96.94 133 ALA A N 1
ATOM 1009 C CA . ALA A 1 133 ? 3.283 -5.91 -1.161 1 96.94 133 ALA A CA 1
ATOM 1010 C C . ALA A 1 133 ? 3.082 -5.324 0.233 1 96.94 133 ALA A C 1
ATOM 1012 O O . ALA A 1 133 ? 1.951 -5.062 0.648 1 96.94 133 ALA A O 1
ATOM 1013 N N . ALA A 1 134 ? 4.172 -5.094 0.914 1 93.94 134 ALA A N 1
ATOM 1014 C CA . ALA A 1 134 ? 4.074 -4.676 2.309 1 93.94 134 ALA A CA 1
ATOM 1015 C C . ALA A 1 134 ? 5.258 -3.795 2.703 1 93.94 134 ALA A C 1
ATOM 1017 O O . ALA A 1 134 ? 6.383 -4.02 2.25 1 93.94 134 ALA A O 1
ATOM 1018 N N . ASP A 1 135 ? 4.945 -2.838 3.586 1 92.94 135 ASP A N 1
ATOM 1019 C CA . ASP A 1 135 ? 5.988 -1.917 4.031 1 92.94 135 ASP A CA 1
ATOM 1020 C C . ASP A 1 135 ? 6.379 -2.193 5.484 1 92.94 135 ASP A C 1
ATOM 1022 O O . ASP A 1 135 ? 7.191 -1.469 6.059 1 92.94 135 ASP A O 1
ATOM 1026 N N . HIS A 1 136 ? 5.84 -3.154 6.039 1 86.06 136 HIS A N 1
ATOM 1027 C CA . HIS A 1 136 ? 6.223 -3.553 7.387 1 86.06 136 HIS A CA 1
ATOM 1028 C C . HIS A 1 136 ? 7.16 -4.754 7.359 1 86.06 136 HIS A C 1
ATOM 1030 O O . HIS A 1 136 ? 7.398 -5.34 6.301 1 86.06 136 HIS A O 1
ATOM 1036 N N . TYR A 1 137 ? 7.703 -4.992 8.477 1 82.56 137 TYR A N 1
ATOM 1037 C CA . TYR A 1 137 ? 8.617 -6.121 8.609 1 82.56 137 TYR A CA 1
ATOM 1038 C C . TYR A 1 137 ? 7.922 -7.434 8.266 1 82.56 137 TYR A C 1
ATOM 1040 O O . TYR A 1 137 ? 6.801 -7.68 8.719 1 82.56 137 TYR A O 1
ATOM 1048 N N . ILE A 1 138 ? 8.625 -8.164 7.465 1 85.62 138 ILE A N 1
ATOM 1049 C CA . ILE A 1 138 ? 8.133 -9.484 7.09 1 85.62 138 ILE A CA 1
ATOM 1050 C C . ILE A 1 138 ? 9.062 -10.562 7.656 1 85.62 138 ILE A C 1
ATOM 1052 O O . ILE A 1 138 ? 10.273 -10.516 7.445 1 85.62 138 ILE A O 1
ATOM 1056 N N . ASP A 1 139 ? 8.43 -11.398 8.383 1 80.31 139 ASP A N 1
ATOM 1057 C CA . ASP A 1 139 ? 9.133 -12.602 8.812 1 80.31 139 ASP A CA 1
ATOM 1058 C C . ASP A 1 139 ? 9.039 -13.703 7.75 1 80.31 139 ASP A C 1
ATOM 1060 O O . ASP A 1 139 ? 7.98 -14.305 7.566 1 80.31 139 ASP A O 1
ATOM 1064 N N . PRO A 1 140 ? 10.172 -13.945 7.211 1 79.25 140 PRO A N 1
ATOM 1065 C CA . PRO A 1 140 ? 10.109 -14.898 6.102 1 79.25 140 PRO A CA 1
ATOM 1066 C C . PRO A 1 140 ? 9.539 -16.25 6.516 1 79.25 140 PRO A C 1
ATOM 1068 O O . PRO A 1 140 ? 8.836 -16.891 5.73 1 79.25 140 PRO A O 1
ATOM 1071 N N . ILE A 1 141 ? 9.789 -16.672 7.641 1 71.5 141 ILE A N 1
ATOM 1072 C CA . ILE A 1 141 ? 9.336 -17.984 8.102 1 71.5 141 ILE A CA 1
ATOM 1073 C C . ILE A 1 141 ? 7.879 -17.891 8.562 1 71.5 141 ILE A C 1
ATOM 1075 O O . ILE A 1 141 ? 7.016 -18.609 8.062 1 71.5 141 ILE A O 1
ATOM 1079 N N . GLY A 1 142 ? 7.625 -16.922 9.391 1 69.75 142 GLY A N 1
ATOM 1080 C CA . GLY A 1 142 ? 6.285 -16.75 9.93 1 69.75 142 GLY A CA 1
ATOM 1081 C C . GLY A 1 142 ? 5.266 -16.344 8.883 1 69.75 142 GLY A C 1
ATOM 1082 O O . GLY A 1 142 ? 4.117 -16.781 8.922 1 69.75 142 GLY A O 1
ATOM 1083 N N . ASP A 1 143 ? 5.707 -15.633 7.906 1 76.94 143 ASP A N 1
ATOM 1084 C CA . ASP A 1 143 ? 4.801 -15.094 6.895 1 76.94 143 ASP A CA 1
ATOM 1085 C C . ASP A 1 143 ? 4.793 -15.977 5.645 1 76.94 143 ASP A C 1
ATOM 1087 O O . ASP A 1 143 ? 4.16 -15.633 4.645 1 76.94 143 ASP A O 1
ATOM 1091 N N . GLU A 1 144 ? 5.52 -17.062 5.684 1 82.31 144 GLU A N 1
ATOM 1092 C CA . GLU A 1 144 ? 5.562 -18.062 4.609 1 82.31 144 GLU A CA 1
ATOM 1093 C C . GLU A 1 144 ? 5.969 -17.422 3.285 1 82.31 144 GLU A C 1
ATOM 1095 O O . GLU A 1 144 ? 5.293 -17.594 2.27 1 82.31 144 GLU A O 1
ATOM 1100 N N . VAL A 1 145 ? 7 -16.672 3.365 1 92.25 145 VAL A N 1
ATOM 1101 C CA . VAL A 1 145 ? 7.551 -16 2.189 1 92.25 145 VAL A CA 1
ATOM 1102 C C . VAL A 1 145 ? 8.789 -16.75 1.71 1 92.25 145 VAL A C 1
ATOM 1104 O O . VAL A 1 145 ? 9.688 -17.062 2.502 1 92.25 145 VAL A O 1
ATOM 1107 N N . ASP A 1 146 ? 8.797 -17.094 0.433 1 93.62 146 ASP A N 1
ATOM 1108 C CA . ASP A 1 146 ? 9.914 -17.828 -0.157 1 93.62 146 ASP A CA 1
ATOM 1109 C C . ASP A 1 146 ? 11.062 -16.891 -0.503 1 93.62 146 ASP A C 1
ATOM 1111 O O . ASP A 1 146 ? 12.234 -17.25 -0.372 1 93.62 146 ASP A O 1
ATOM 1115 N N . ILE A 1 147 ? 10.695 -15.727 -0.998 1 97.12 147 ILE A N 1
ATOM 1116 C CA . ILE A 1 147 ? 11.68 -14.719 -1.388 1 97.12 147 ILE A CA 1
ATOM 1117 C C . ILE A 1 147 ? 11.289 -13.367 -0.805 1 97.12 147 ILE A C 1
ATOM 1119 O O . ILE A 1 147 ? 10.164 -12.898 -0.998 1 97.12 147 ILE A O 1
ATOM 1123 N N . LEU A 1 148 ? 12.188 -12.789 -0.09 1 97 148 LEU A N 1
ATOM 1124 C CA . LEU A 1 148 ? 12.031 -11.43 0.421 1 97 148 LEU A CA 1
ATOM 1125 C C . LEU A 1 148 ? 12.844 -10.438 -0.401 1 97 148 LEU A C 1
ATOM 1127 O O . LEU A 1 148 ? 14.07 -10.562 -0.493 1 97 148 LEU A O 1
ATOM 1131 N N . ILE A 1 149 ? 12.156 -9.5 -1.015 1 98 149 ILE A N 1
ATOM 1132 C CA . ILE A 1 149 ? 12.852 -8.422 -1.708 1 98 149 ILE A CA 1
ATOM 1133 C C . ILE A 1 149 ? 12.742 -7.133 -0.891 1 98 149 ILE A C 1
ATOM 1135 O O . ILE A 1 149 ? 11.641 -6.707 -0.534 1 98 149 ILE A O 1
ATOM 1139 N N . HIS A 1 150 ? 13.812 -6.594 -0.585 1 95.5 150 HIS A N 1
ATOM 1140 C CA . HIS A 1 150 ? 13.758 -5.367 0.199 1 95.5 150 HIS A CA 1
ATOM 1141 C C . HIS A 1 150 ? 14.938 -4.449 -0.128 1 95.5 150 HIS A C 1
ATOM 1143 O O . HIS A 1 150 ? 15.828 -4.828 -0.889 1 95.5 150 HIS A O 1
ATOM 1149 N N . ILE A 1 151 ? 14.875 -3.266 0.235 1 96.31 151 ILE A N 1
ATOM 1150 C CA . ILE A 1 151 ? 15.891 -2.234 0.029 1 96.31 151 ILE A CA 1
ATOM 1151 C C . ILE A 1 151 ? 16.656 -1.994 1.329 1 96.31 151 ILE A C 1
ATOM 1153 O O . ILE A 1 151 ? 16.109 -1.437 2.285 1 96.31 151 ILE A O 1
ATOM 1157 N N . THR A 1 152 ? 17.859 -2.42 1.352 1 93.69 152 THR A N 1
ATOM 1158 C CA . THR A 1 152 ? 18.578 -2.352 2.615 1 93.69 152 THR A CA 1
ATOM 1159 C C . THR A 1 152 ? 20.078 -2.514 2.391 1 93.69 152 THR A C 1
ATOM 1161 O O . THR A 1 152 ? 20.516 -3.113 1.399 1 93.69 152 THR A O 1
ATOM 1164 N N . ASP A 1 153 ? 20.812 -1.989 3.316 1 93 153 ASP A N 1
ATOM 1165 C CA . ASP A 1 153 ? 22.25 -2.24 3.34 1 93 153 ASP A CA 1
ATOM 1166 C C . ASP A 1 153 ? 22.609 -3.25 4.426 1 93 153 ASP A C 1
ATOM 1168 O O . ASP A 1 153 ? 23.781 -3.59 4.602 1 93 153 ASP A O 1
ATOM 1172 N N . ASN A 1 154 ? 21.609 -3.697 5.117 1 91.81 154 ASN A N 1
ATOM 1173 C CA . ASN A 1 154 ? 21.781 -4.68 6.184 1 91.81 154 ASN A CA 1
ATOM 1174 C C . ASN A 1 154 ? 20.875 -5.902 5.969 1 91.81 154 ASN A C 1
ATOM 1176 O O . ASN A 1 154 ? 19.906 -6.102 6.699 1 91.81 154 ASN A O 1
ATOM 1180 N N . PRO A 1 155 ? 21.234 -6.754 5.117 1 91.69 155 PRO A N 1
ATOM 1181 C CA . PRO A 1 155 ? 20.406 -7.93 4.828 1 91.69 155 PRO A CA 1
ATOM 1182 C C . PRO A 1 155 ? 20.172 -8.805 6.055 1 91.69 155 PRO A C 1
ATOM 1184 O O . PRO A 1 155 ? 20.984 -8.797 6.988 1 91.69 155 PRO A O 1
ATOM 1187 N N . THR A 1 156 ? 19.047 -9.484 6.051 1 89.75 156 THR A N 1
ATOM 1188 C CA . THR A 1 156 ? 18.703 -10.383 7.145 1 89.75 156 THR A CA 1
ATOM 1189 C C . THR A 1 156 ? 19.734 -11.508 7.254 1 89.75 156 THR A C 1
ATOM 1191 O O . THR A 1 156 ? 20 -12.211 6.277 1 89.75 156 THR A O 1
ATOM 1194 N N . ALA A 1 157 ? 20.219 -11.711 8.375 1 89.56 157 ALA A N 1
ATOM 1195 C CA . ALA A 1 157 ? 21.234 -12.727 8.602 1 89.56 157 ALA A CA 1
ATOM 1196 C C . ALA A 1 157 ? 20.656 -14.133 8.414 1 89.56 157 ALA A C 1
ATOM 1198 O O . ALA A 1 157 ? 19.516 -14.398 8.789 1 89.56 157 ALA A O 1
ATOM 1199 N N . GLY A 1 158 ? 21.469 -15.023 7.902 1 87.38 158 GLY A N 1
ATOM 1200 C CA . GLY A 1 158 ? 21.078 -16.422 7.777 1 87.38 158 GLY A CA 1
ATOM 1201 C C . GLY A 1 158 ? 20.391 -16.734 6.457 1 87.38 158 GLY A C 1
ATOM 1202 O O . GLY A 1 158 ? 20.188 -17.891 6.125 1 87.38 158 GLY A O 1
ATOM 1203 N N . LEU A 1 159 ? 20.047 -15.68 5.805 1 91.94 159 LEU A N 1
ATOM 1204 C CA . LEU A 1 159 ? 19.453 -15.875 4.492 1 91.94 159 LEU A CA 1
ATOM 1205 C C . LEU A 1 159 ? 20.469 -15.609 3.385 1 91.94 159 LEU A C 1
ATOM 1207 O O . LEU A 1 159 ? 21.391 -14.812 3.564 1 91.94 159 LEU A O 1
ATOM 1211 N N . ILE A 1 160 ? 20.281 -16.312 2.285 1 93.31 160 ILE A N 1
ATOM 1212 C CA . ILE A 1 160 ? 21.047 -15.977 1.09 1 93.31 160 ILE A CA 1
ATOM 1213 C C . ILE A 1 160 ? 20.578 -14.648 0.519 1 93.31 160 ILE A C 1
ATOM 1215 O O . ILE A 1 160 ? 19.375 -14.383 0.455 1 93.31 160 ILE A O 1
ATOM 1219 N N . ALA A 1 161 ? 21.516 -13.852 0.103 1 95.88 161 ALA A N 1
ATOM 1220 C CA . ALA A 1 161 ? 21.203 -12.547 -0.46 1 95.88 161 ALA A CA 1
ATOM 1221 C C . ALA A 1 161 ? 21.719 -12.422 -1.891 1 95.88 161 ALA A C 1
ATOM 1223 O O . ALA A 1 161 ? 22.875 -12.742 -2.17 1 95.88 161 ALA A O 1
ATOM 1224 N N . LYS A 1 162 ? 20.844 -12.008 -2.799 1 97.25 162 LYS A N 1
ATOM 1225 C CA . LYS A 1 162 ? 21.203 -11.672 -4.176 1 97.25 162 LYS A CA 1
ATOM 1226 C C . LYS A 1 162 ? 20.922 -10.203 -4.473 1 97.25 162 LYS A C 1
ATOM 1228 O O . LYS A 1 162 ? 19.781 -9.734 -4.34 1 97.25 162 LYS A O 1
ATOM 1233 N N . GLN A 1 163 ? 21.922 -9.539 -4.836 1 97.12 163 GLN A N 1
ATOM 1234 C CA . GLN A 1 163 ? 21.75 -8.125 -5.172 1 97.12 163 GLN A CA 1
ATOM 1235 C C . GLN A 1 163 ? 21.109 -7.965 -6.547 1 97.12 163 GLN A C 1
ATOM 1237 O O . GLN A 1 163 ? 21.547 -8.578 -7.52 1 97.12 163 GLN A O 1
ATOM 1242 N N . LEU A 1 164 ? 20.109 -7.176 -6.602 1 98.06 164 LEU A N 1
ATOM 1243 C CA . LEU A 1 164 ? 19.391 -6.941 -7.848 1 98.06 164 LEU A CA 1
ATOM 1244 C C . LEU A 1 164 ? 19.75 -5.578 -8.43 1 98.06 164 LEU A C 1
ATOM 1246 O O . LEU A 1 164 ? 19.922 -5.445 -9.648 1 98.06 164 LEU A O 1
ATOM 1250 N N . SER A 1 165 ? 19.781 -4.594 -7.598 1 96.88 165 SER A N 1
ATOM 1251 C CA . SER A 1 165 ? 20.031 -3.211 -7.996 1 96.88 165 SER A CA 1
ATOM 1252 C C . SER A 1 165 ? 20.359 -2.338 -6.785 1 96.88 165 SER A C 1
ATOM 1254 O O . SER A 1 165 ? 20.688 -2.85 -5.715 1 96.88 165 SER A O 1
ATOM 1256 N N . GLN A 1 166 ? 20.359 -1.065 -7.047 1 96 166 GLN A N 1
ATOM 1257 C CA . GLN A 1 166 ? 20.547 -0.058 -6.008 1 96 166 GLN A CA 1
ATOM 1258 C C . GLN A 1 166 ? 19.516 1.068 -6.141 1 96 166 GLN A C 1
ATOM 1260 O O . GLN A 1 166 ? 19.016 1.332 -7.234 1 96 166 GLN A O 1
ATOM 1265 N N . CYS A 1 167 ? 19.297 1.649 -5.012 1 95.25 167 CYS A N 1
ATOM 1266 C CA . CYS A 1 167 ? 18.312 2.729 -4.965 1 95.25 167 CYS A CA 1
ATOM 1267 C C . CYS A 1 167 ? 18.781 3.854 -4.051 1 95.25 167 CYS A C 1
ATOM 1269 O O . CYS A 1 167 ? 19.188 3.605 -2.916 1 95.25 167 CYS A O 1
ATOM 1271 N N . ARG A 1 168 ? 18.797 5.078 -4.492 1 95.31 168 ARG A N 1
ATOM 1272 C CA . ARG A 1 168 ? 19.047 6.223 -3.627 1 95.31 168 ARG A CA 1
ATOM 1273 C C . ARG A 1 168 ? 17.766 7.016 -3.373 1 95.31 168 ARG A C 1
ATOM 1275 O O . ARG A 1 168 ? 16.781 6.844 -4.078 1 95.31 168 ARG A O 1
ATOM 1282 N N . LEU A 1 169 ? 17.844 7.832 -2.359 1 97.31 169 LEU A N 1
ATOM 1283 C CA . LEU A 1 169 ? 16.75 8.766 -2.092 1 97.31 169 LEU A CA 1
ATOM 1284 C C . LEU A 1 169 ? 17.031 10.117 -2.736 1 97.31 169 LEU A C 1
ATOM 1286 O O . LEU A 1 169 ? 18.172 10.555 -2.809 1 97.31 169 LEU A O 1
ATOM 1290 N N . ILE A 1 170 ? 15.961 10.758 -3.225 1 98 170 ILE A N 1
ATOM 1291 C CA . ILE A 1 170 ? 16.047 12.078 -3.846 1 98 170 ILE A CA 1
ATOM 1292 C C . ILE A 1 170 ? 15.094 13.039 -3.15 1 98 170 ILE A C 1
ATOM 1294 O O . ILE A 1 170 ? 13.914 12.734 -2.975 1 98 170 ILE A O 1
ATOM 1298 N N . MET A 1 171 ? 15.641 14.07 -2.701 1 98.44 171 MET A N 1
ATOM 1299 C CA . MET A 1 171 ? 14.812 15.172 -2.211 1 98.44 171 MET A CA 1
ATOM 1300 C C . MET A 1 171 ? 14.43 16.109 -3.348 1 98.44 171 MET A C 1
ATOM 1302 O O . MET A 1 171 ? 15.281 16.516 -4.137 1 98.44 171 MET A O 1
ATOM 1306 N N . CYS A 1 172 ? 13.125 16.484 -3.441 1 98.69 172 CYS A N 1
ATOM 1307 C CA . CYS A 1 172 ? 12.734 17.281 -4.602 1 98.69 172 CYS A CA 1
ATOM 1308 C C . CYS A 1 172 ? 11.539 18.156 -4.277 1 98.69 172 CYS A C 1
ATOM 1310 O O . CYS A 1 172 ? 10.914 18 -3.227 1 98.69 172 CYS A O 1
ATOM 1312 N N . ALA A 1 173 ? 11.281 19.078 -5.082 1 98.88 173 ALA A N 1
ATOM 1313 C CA . ALA A 1 173 ? 10.148 20 -5.078 1 98.88 173 ALA A CA 1
ATOM 1314 C C . ALA A 1 173 ? 9.766 20.406 -6.5 1 98.88 173 ALA A C 1
ATOM 1316 O O . ALA A 1 173 ? 10.547 20.219 -7.434 1 98.88 173 ALA A O 1
ATOM 1317 N N . SER A 1 174 ? 8.586 20.938 -6.648 1 98.81 174 SER A N 1
ATOM 1318 C CA . SER A 1 174 ? 8.203 21.469 -7.949 1 98.81 174 SER A CA 1
ATOM 1319 C C . SER A 1 174 ? 8.93 22.781 -8.234 1 98.81 174 SER A C 1
ATOM 1321 O O . SER A 1 174 ? 9.289 23.516 -7.312 1 98.81 174 SER A O 1
ATOM 1323 N N . PRO A 1 175 ? 9.133 23.125 -9.523 1 98.62 175 PRO A N 1
ATOM 1324 C CA . PRO A 1 175 ? 9.703 24.422 -9.859 1 98.62 175 PRO A CA 1
ATOM 1325 C C . PRO A 1 175 ? 8.891 25.594 -9.312 1 98.62 175 PRO A C 1
ATOM 1327 O O . PRO A 1 175 ? 9.461 26.578 -8.836 1 98.62 175 PRO A O 1
ATOM 1330 N N . SER A 1 176 ? 7.637 25.484 -9.383 1 97.94 176 SER A N 1
ATOM 1331 C CA . SER A 1 176 ? 6.77 26.547 -8.891 1 97.94 176 SER A CA 1
ATOM 1332 C C . SER A 1 176 ? 6.965 26.766 -7.395 1 97.94 176 SER A C 1
ATOM 1334 O O . SER A 1 176 ? 6.934 27.906 -6.922 1 97.94 176 SER A O 1
ATOM 1336 N N . TYR A 1 177 ? 7.113 25.719 -6.668 1 98.44 177 TYR A N 1
ATOM 1337 C CA . TYR A 1 177 ? 7.379 25.859 -5.242 1 98.44 177 TYR A CA 1
ATOM 1338 C C . TYR A 1 177 ? 8.68 26.625 -5 1 98.44 177 TYR A C 1
ATOM 1340 O O . TYR A 1 177 ? 8.742 27.516 -4.148 1 98.44 177 TYR A O 1
ATOM 1348 N N . ILE A 1 178 ? 9.688 26.234 -5.688 1 98.31 178 ILE A N 1
ATOM 1349 C CA . ILE A 1 178 ? 11.008 26.828 -5.535 1 98.31 178 ILE A CA 1
ATOM 1350 C C . ILE A 1 178 ? 10.953 28.312 -5.918 1 98.31 178 ILE A C 1
ATOM 1352 O O . ILE A 1 178 ? 11.578 29.141 -5.27 1 98.31 178 ILE A O 1
ATOM 1356 N N . GLU A 1 179 ? 10.234 28.594 -6.965 1 98 179 GLU A N 1
ATOM 1357 C CA . GLU A 1 179 ? 10.078 29.984 -7.391 1 98 179 GLU A CA 1
ATOM 1358 C C . GLU A 1 179 ? 9.453 30.844 -6.289 1 98 179 GLU A C 1
ATOM 1360 O O . GLU A 1 179 ? 9.859 31.984 -6.074 1 98 179 GLU A O 1
ATOM 1365 N N . LYS A 1 180 ? 8.586 30.297 -5.609 1 97.5 180 LYS A N 1
ATOM 1366 C CA . LYS A 1 180 ? 7.82 31.031 -4.602 1 97.5 180 LYS A CA 1
ATOM 1367 C C . LYS A 1 180 ? 8.57 31.078 -3.273 1 97.5 180 LYS A C 1
ATOM 1369 O O . LYS A 1 180 ? 8.531 32.094 -2.57 1 97.5 180 LYS A O 1
ATOM 1374 N N . HIS A 1 181 ? 9.297 29.984 -2.898 1 97.75 181 HIS A N 1
ATOM 1375 C CA . HIS A 1 181 ? 9.805 29.859 -1.536 1 97.75 181 HIS A CA 1
ATOM 1376 C C . HIS A 1 181 ? 11.328 29.875 -1.515 1 97.75 181 HIS A C 1
ATOM 1378 O O . HIS A 1 181 ? 11.938 29.953 -0.445 1 97.75 181 HIS A O 1
ATOM 1384 N N . GLY A 1 182 ? 11.922 29.781 -2.689 1 98.12 182 GLY A N 1
ATOM 1385 C CA . GLY A 1 182 ? 13.375 29.797 -2.777 1 98.12 182 GLY A CA 1
ATOM 1386 C C . GLY A 1 182 ? 13.984 28.406 -2.75 1 98.12 182 GLY A C 1
ATOM 1387 O O . GLY A 1 182 ? 13.422 27.484 -2.146 1 98.12 182 GLY A O 1
ATOM 1388 N N . MET A 1 183 ? 15.164 28.219 -3.309 1 98.25 183 MET A N 1
ATOM 1389 C CA . MET A 1 183 ? 15.922 26.969 -3.316 1 98.25 183 MET A CA 1
ATOM 1390 C C . MET A 1 183 ? 16.766 26.844 -2.055 1 98.25 183 MET A C 1
ATOM 1392 O O . MET A 1 183 ? 17.594 27.703 -1.767 1 98.25 183 MET A O 1
ATOM 1396 N N . PRO A 1 184 ? 16.531 25.766 -1.332 1 98.06 184 PRO A N 1
ATOM 1397 C CA . PRO A 1 184 ? 17.438 25.531 -0.209 1 98.06 184 PRO A CA 1
ATOM 1398 C C . PRO A 1 184 ? 18.891 25.344 -0.653 1 98.06 184 PRO A C 1
ATOM 1400 O O . PRO A 1 184 ? 19.156 24.656 -1.64 1 98.06 184 PRO A O 1
ATOM 1403 N N . THR A 1 185 ? 19.828 25.906 0.105 1 96.75 185 THR A N 1
ATOM 1404 C CA . THR A 1 185 ? 21.234 25.781 -0.259 1 96.75 185 THR A CA 1
ATOM 1405 C C . THR A 1 185 ? 21.984 24.969 0.792 1 96.75 185 THR A C 1
ATOM 1407 O O . THR A 1 185 ? 23.125 24.531 0.551 1 96.75 185 THR A O 1
ATOM 1410 N N . HIS A 1 186 ? 21.391 24.859 1.874 1 97.12 186 HIS A N 1
ATOM 1411 C CA . HIS A 1 186 ? 21.922 24.094 2.99 1 97.12 186 HIS A CA 1
ATOM 1412 C C . HIS A 1 186 ? 20.828 23.328 3.707 1 97.12 186 HIS A C 1
ATOM 1414 O O . HIS A 1 186 ? 19.672 23.781 3.756 1 97.12 186 HIS A O 1
ATOM 1420 N N . PRO A 1 187 ? 21.141 22.125 4.32 1 97.25 187 PRO A N 1
ATOM 1421 C CA . PRO A 1 187 ? 20.109 21.344 5.008 1 97.25 187 PRO A CA 1
ATOM 1422 C C . PRO A 1 187 ? 19.359 22.156 6.062 1 97.25 187 PRO A C 1
ATOM 1424 O O . PRO A 1 187 ? 18.156 21.953 6.262 1 97.25 187 PRO A O 1
ATOM 1427 N N . GLU A 1 188 ? 19.938 23.062 6.652 1 96.06 188 GLU A N 1
ATOM 1428 C CA . GLU A 1 188 ? 19.297 23.859 7.691 1 96.06 188 GLU A CA 1
ATOM 1429 C C . GLU A 1 188 ? 18.156 24.703 7.121 1 96.06 188 GLU A C 1
ATOM 1431 O O . GLU A 1 188 ? 17.219 25.062 7.84 1 96.06 188 GLU A O 1
ATOM 1436 N N . ASP A 1 189 ? 18.266 25.016 5.82 1 97.38 189 ASP A N 1
ATOM 1437 C CA . ASP A 1 189 ? 17.234 25.797 5.156 1 97.38 189 ASP A CA 1
ATOM 1438 C C . ASP A 1 189 ? 15.906 25.031 5.098 1 97.38 189 ASP A C 1
ATOM 1440 O O . ASP A 1 189 ? 14.844 25.625 4.941 1 97.38 189 ASP A O 1
ATOM 1444 N N . ILE A 1 190 ? 15.961 23.703 5.234 1 96.81 190 ILE A N 1
ATOM 1445 C CA . ILE A 1 190 ? 14.797 22.844 5.027 1 96.81 190 ILE A CA 1
ATOM 1446 C C . ILE A 1 190 ? 13.781 23.062 6.148 1 96.81 190 ILE A C 1
ATOM 1448 O O . ILE A 1 190 ? 12.578 22.906 5.938 1 96.81 190 ILE A O 1
ATOM 1452 N N . SER A 1 191 ? 14.227 23.484 7.301 1 93.81 191 SER A N 1
ATOM 1453 C CA . SER A 1 191 ? 13.352 23.719 8.445 1 93.81 191 SER A CA 1
ATOM 1454 C C . SER A 1 191 ? 12.367 24.844 8.18 1 93.81 191 SER A C 1
ATOM 1456 O O . SER A 1 191 ? 11.336 24.938 8.852 1 93.81 191 SER A O 1
ATOM 1458 N N . GLU A 1 192 ? 12.68 25.703 7.211 1 94.81 192 GLU A N 1
ATOM 1459 C CA . GLU A 1 192 ? 11.828 26.844 6.887 1 94.81 192 GLU A CA 1
ATOM 1460 C C . GLU A 1 192 ? 10.844 26.484 5.77 1 94.81 192 GLU A C 1
ATOM 1462 O O . GLU A 1 192 ? 10.07 27.344 5.336 1 94.81 192 GLU A O 1
ATOM 1467 N N . HIS A 1 193 ? 10.938 25.297 5.301 1 97.69 193 HIS A N 1
ATOM 1468 C CA . HIS A 1 193 ? 10.109 24.875 4.18 1 97.69 193 HIS A CA 1
ATOM 1469 C C . HIS A 1 193 ? 9 23.922 4.637 1 97.69 193 HIS A C 1
ATOM 1471 O O . HIS A 1 193 ? 9.047 23.406 5.758 1 97.69 193 HIS A O 1
ATOM 1477 N N . ASN A 1 194 ? 7.973 23.797 3.781 1 97.88 194 ASN A N 1
ATOM 1478 C CA . ASN A 1 194 ? 6.926 22.797 3.977 1 97.88 194 ASN A CA 1
ATOM 1479 C C . ASN A 1 194 ? 7.391 21.406 3.555 1 97.88 194 ASN A C 1
ATOM 1481 O O . ASN A 1 194 ? 7.453 21.109 2.363 1 97.88 194 ASN A O 1
ATOM 1485 N N . CYS A 1 195 ? 7.699 20.578 4.543 1 98.25 195 CYS A N 1
ATOM 1486 C CA . CYS A 1 195 ? 8.258 19.266 4.266 1 98.25 195 CYS A CA 1
ATOM 1487 C C . CYS A 1 195 ? 7.188 18.188 4.391 1 98.25 195 CYS A C 1
ATOM 1489 O O . CYS A 1 195 ? 6.539 18.062 5.43 1 98.25 195 CYS A O 1
ATOM 1491 N N . LEU A 1 196 ? 6.984 17.453 3.344 1 98.19 196 LEU A N 1
ATOM 1492 C CA . LEU A 1 196 ? 5.996 16.375 3.293 1 98.19 196 LEU A CA 1
ATOM 1493 C C . LEU A 1 196 ? 6.625 15.039 3.662 1 98.19 196 LEU A C 1
ATOM 1495 O O . LEU A 1 196 ? 7.371 14.461 2.869 1 98.19 196 LEU A O 1
ATOM 1499 N N . CYS A 1 197 ? 6.258 14.492 4.785 1 96.56 197 CYS A N 1
ATOM 1500 C CA . CYS A 1 197 ? 6.953 13.352 5.375 1 96.56 197 CYS A CA 1
ATOM 1501 C C . CYS A 1 197 ? 6.246 12.047 5.039 1 96.56 197 CYS A C 1
ATOM 1503 O O . CYS A 1 197 ? 5.051 12.039 4.73 1 96.56 197 CYS A O 1
ATOM 1505 N N . LEU A 1 198 ? 7.016 11.008 5.086 1 94.94 198 LEU A N 1
ATOM 1506 C CA . LEU A 1 198 ? 6.531 9.648 4.879 1 94.94 198 LEU A CA 1
ATOM 1507 C C . LEU A 1 198 ? 5.477 9.281 5.918 1 94.94 198 LEU A C 1
ATOM 1509 O O . LEU A 1 198 ? 4.406 8.773 5.574 1 94.94 198 LEU A O 1
ATOM 1513 N N . GLY A 1 199 ? 5.805 9.461 7.227 1 91.75 199 GLY A N 1
ATOM 1514 C CA . GLY A 1 199 ? 4.836 9.305 8.297 1 91.75 199 GLY A CA 1
ATOM 1515 C C . GLY A 1 199 ? 4.555 7.852 8.633 1 91.75 199 GLY A C 1
ATOM 1516 O O . GLY A 1 199 ? 3.494 7.527 9.172 1 91.75 199 GLY A O 1
ATOM 1517 N N . GLU A 1 200 ? 5.32 6.906 8.336 1 89.81 200 GLU A N 1
ATOM 1518 C CA . GLU A 1 200 ? 5.184 5.516 8.758 1 89.81 200 GLU A CA 1
ATOM 1519 C C . GLU A 1 200 ? 5.547 5.352 10.227 1 89.81 200 GLU A C 1
ATOM 1521 O O . GLU A 1 200 ? 4.914 4.574 10.945 1 89.81 200 GLU A O 1
ATOM 1526 N N . ASN A 1 201 ? 6.578 6.027 10.586 1 85.06 201 ASN A N 1
ATOM 1527 C CA . ASN A 1 201 ? 7.062 6.07 11.961 1 85.06 201 ASN A CA 1
ATOM 1528 C C . ASN A 1 201 ? 7.371 7.5 12.398 1 85.06 201 ASN A C 1
ATOM 1530 O O . ASN A 1 201 ? 7.621 8.367 11.57 1 85.06 201 ASN A O 1
ATOM 1534 N N . PRO A 1 202 ? 7.348 7.707 13.703 1 82 202 PRO A N 1
ATOM 1535 C CA . PRO A 1 202 ? 7.641 9.055 14.188 1 82 202 PRO A CA 1
ATOM 1536 C C . PRO A 1 202 ? 9.008 9.562 13.75 1 82 202 PRO A C 1
ATOM 1538 O O . PRO A 1 202 ? 9.188 10.766 13.523 1 82 202 PRO A O 1
ATOM 1541 N N . LYS A 1 203 ? 9.93 8.703 13.523 1 87.06 203 LYS A N 1
ATOM 1542 C CA . LYS A 1 203 ? 11.297 9.078 13.18 1 87.06 203 LYS A CA 1
ATOM 1543 C C . LYS A 1 203 ? 11.383 9.578 11.742 1 87.06 203 LYS A C 1
ATOM 1545 O O . LYS A 1 203 ? 12.391 10.172 11.344 1 87.06 203 LYS A O 1
ATOM 1550 N N . ASP A 1 204 ? 10.32 9.438 11.039 1 91.44 204 ASP A N 1
ATOM 1551 C CA . ASP A 1 204 ? 10.344 9.836 9.633 1 91.44 204 ASP A CA 1
ATOM 1552 C C . ASP A 1 204 ? 10.391 11.352 9.492 1 91.44 204 ASP A C 1
ATOM 1554 O O . ASP A 1 204 ? 10.672 11.875 8.406 1 91.44 204 ASP A O 1
ATOM 1558 N N . ARG A 1 205 ? 10.227 12.055 10.57 1 91.69 205 ARG A N 1
ATOM 1559 C CA . ARG A 1 205 ? 10.297 13.516 10.523 1 91.69 205 ARG A CA 1
ATOM 1560 C C . ARG A 1 205 ? 11.734 13.992 10.633 1 91.69 205 ARG A C 1
ATOM 1562 O O . ARG A 1 205 ? 12.023 15.172 10.398 1 91.69 205 ARG A O 1
ATOM 1569 N N . ILE A 1 206 ? 12.555 13.055 11.039 1 93.56 206 ILE A N 1
ATOM 1570 C CA . ILE A 1 206 ? 13.969 13.406 11.117 1 93.56 206 ILE A CA 1
ATOM 1571 C C . ILE A 1 206 ? 14.656 13.062 9.797 1 93.56 206 ILE A C 1
ATOM 1573 O O . ILE A 1 206 ? 14.758 11.883 9.43 1 93.56 206 ILE A O 1
ATOM 1577 N N . TRP A 1 207 ? 15.078 14.07 9.148 1 96 207 TRP A N 1
ATOM 1578 C CA . TRP A 1 207 ? 15.812 13.875 7.898 1 96 207 TRP A CA 1
ATOM 1579 C C . TRP A 1 207 ? 17.312 13.992 8.125 1 96 207 TRP A C 1
ATOM 1581 O O . TRP A 1 207 ? 17.797 15.016 8.617 1 96 207 TRP A O 1
ATOM 1591 N N . ASP A 1 208 ? 18 12.992 7.723 1 96.12 208 ASP A N 1
ATOM 1592 C CA . ASP A 1 208 ? 19.453 12.961 7.891 1 96.12 208 ASP A CA 1
ATOM 1593 C C . ASP A 1 208 ? 20.156 13.344 6.598 1 96.12 208 ASP A C 1
ATOM 1595 O O . ASP A 1 208 ? 19.766 12.914 5.512 1 96.12 208 ASP A O 1
ATOM 1599 N N . PHE A 1 209 ? 21.188 14.188 6.812 1 97.31 209 PHE A N 1
ATOM 1600 C CA . PHE A 1 209 ? 21.984 14.664 5.691 1 97.31 209 PHE A CA 1
ATOM 1601 C C . PHE A 1 209 ? 23.469 14.375 5.926 1 97.31 209 PHE A C 1
ATOM 1603 O O . PHE A 1 209 ? 23.969 14.555 7.035 1 97.31 209 PHE A O 1
ATOM 1610 N N . THR A 1 210 ? 24.047 13.875 4.852 1 96.44 210 THR A N 1
ATOM 1611 C CA . THR A 1 210 ? 25.484 13.656 4.918 1 96.44 210 THR A CA 1
ATOM 1612 C C . THR A 1 210 ? 26.188 14.219 3.684 1 96.44 210 THR A C 1
ATOM 1614 O O . THR A 1 210 ? 25.641 14.148 2.576 1 96.44 210 THR A O 1
ATOM 1617 N N . ASN A 1 211 ? 27.25 14.867 3.887 1 94.5 211 ASN A N 1
ATOM 1618 C CA . ASN A 1 211 ? 28.172 15.352 2.865 1 94.5 211 ASN A CA 1
ATOM 1619 C C . ASN A 1 211 ? 29.625 15.281 3.334 1 94.5 211 ASN A C 1
ATOM 1621 O O . ASN A 1 211 ? 30.047 16.094 4.156 1 94.5 211 ASN A O 1
ATOM 1625 N N . ASN A 1 212 ? 30.297 14.344 2.668 1 88.88 212 ASN A N 1
ATOM 1626 C CA . ASN A 1 212 ? 31.672 14.117 3.098 1 88.88 212 ASN A CA 1
ATOM 1627 C C . ASN A 1 212 ? 31.766 13.938 4.613 1 88.88 212 ASN A C 1
ATOM 1629 O O . ASN A 1 212 ? 31.172 13.008 5.168 1 88.88 212 ASN A O 1
ATOM 1633 N N . ASN A 1 213 ? 32.281 14.789 5.355 1 88.75 213 ASN A N 1
ATOM 1634 C CA . ASN A 1 213 ? 32.5 14.594 6.785 1 88.75 213 ASN A CA 1
ATOM 1635 C C . ASN A 1 213 ? 31.484 15.367 7.617 1 88.75 213 ASN A C 1
ATOM 1637 O O . ASN A 1 213 ? 31.641 15.5 8.828 1 88.75 213 ASN A O 1
ATOM 1641 N N . LYS A 1 214 ? 30.5 15.805 6.926 1 94.25 214 LYS A N 1
ATOM 1642 C CA . LYS A 1 214 ? 29.469 16.547 7.645 1 94.25 214 LYS A CA 1
ATOM 1643 C C . LYS A 1 214 ? 28.188 15.719 7.758 1 94.25 214 LYS A C 1
ATOM 1645 O O . LYS A 1 214 ? 27.781 15.047 6.801 1 94.25 214 LYS A O 1
ATOM 1650 N N . LYS A 1 215 ? 27.625 15.688 8.945 1 95.56 215 LYS A N 1
ATOM 1651 C CA . LYS A 1 215 ? 26.359 15.031 9.219 1 95.56 215 LYS A CA 1
ATOM 1652 C C . LYS A 1 215 ? 25.406 15.969 9.953 1 95.56 215 LYS A C 1
ATOM 1654 O O . LYS A 1 215 ? 25.781 16.625 10.922 1 95.56 215 LYS A O 1
ATOM 1659 N N . LEU A 1 216 ? 24.203 16.078 9.406 1 95.62 216 LEU A N 1
ATOM 1660 C CA . LEU A 1 216 ? 23.188 16.922 10.016 1 95.62 216 LEU A CA 1
ATOM 1661 C C . LEU A 1 216 ? 21.844 16.188 10.078 1 95.62 216 LEU A C 1
ATOM 1663 O O . LEU A 1 216 ? 21.484 15.469 9.141 1 95.62 216 LEU A O 1
ATOM 1667 N N . SER A 1 217 ? 21.219 16.312 11.164 1 96.12 217 SER A N 1
ATOM 1668 C CA . SER A 1 217 ? 19.859 15.828 11.328 1 96.12 217 SER A CA 1
ATOM 1669 C C . SER A 1 217 ? 18.891 16.984 11.531 1 96.12 217 SER A C 1
ATOM 1671 O O . SER A 1 217 ? 19.062 17.797 12.438 1 96.12 217 SER A O 1
ATOM 1673 N N . ILE A 1 218 ? 17.891 17.047 10.672 1 95.38 218 ILE A N 1
ATOM 1674 C CA . ILE A 1 218 ? 16.922 18.141 10.719 1 95.38 218 ILE A CA 1
ATOM 1675 C C . ILE A 1 218 ? 15.547 17.609 11.094 1 95.38 218 ILE A C 1
ATOM 1677 O O . ILE A 1 218 ? 15.055 16.656 10.477 1 95.38 218 ILE A O 1
ATOM 1681 N N . ASN A 1 219 ? 14.977 18.094 12.117 1 93.44 219 ASN A N 1
ATOM 1682 C CA . ASN A 1 219 ? 13.562 17.859 12.398 1 93.44 219 ASN A CA 1
ATOM 1683 C C . ASN A 1 219 ? 12.664 18.688 11.492 1 93.44 219 ASN A C 1
ATOM 1685 O O . ASN A 1 219 ? 12.594 19.922 11.625 1 93.44 219 ASN A O 1
ATOM 1689 N N . VAL A 1 220 ? 11.977 18 10.617 1 94.19 220 VAL A N 1
ATOM 1690 C CA . VAL A 1 220 ? 11.203 18.734 9.617 1 94.19 220 VAL A CA 1
ATOM 1691 C C . VAL A 1 220 ? 9.727 18.75 10.016 1 94.19 220 VAL A C 1
ATOM 1693 O O . VAL A 1 220 ? 9.305 17.984 10.891 1 94.19 220 VAL A O 1
ATOM 1696 N N . SER A 1 221 ? 9.039 19.688 9.43 1 91.88 221 SER A N 1
ATOM 1697 C CA . SER A 1 221 ? 7.602 19.828 9.633 1 91.88 221 SER A CA 1
ATOM 1698 C C . SER A 1 221 ? 6.902 20.25 8.344 1 91.88 221 SER A C 1
ATOM 1700 O O . SER A 1 221 ? 7.531 20.812 7.441 1 91.88 221 SER A O 1
ATOM 1702 N N . GLY A 1 222 ? 5.609 19.938 8.32 1 94.44 222 GLY A N 1
ATOM 1703 C CA . GLY A 1 222 ? 4.852 20.344 7.145 1 94.44 222 GLY A CA 1
ATOM 1704 C C . GLY A 1 222 ? 3.365 20.062 7.27 1 94.44 222 GLY A C 1
ATOM 1705 O O . GLY A 1 222 ? 2.902 19.594 8.312 1 94.44 222 GLY A O 1
ATOM 1706 N N . SER A 1 223 ? 2.713 20.422 6.203 1 95.69 223 SER A N 1
ATOM 1707 C CA . SER A 1 223 ? 1.254 20.422 6.211 1 95.69 223 SER A CA 1
ATOM 1708 C C . SER A 1 223 ? 0.691 19.047 5.883 1 95.69 223 SER A C 1
ATOM 1710 O O . SER A 1 223 ? -0.5 18.797 6.074 1 95.69 223 SER A O 1
ATOM 1712 N N . PHE A 1 224 ? 1.58 18.141 5.422 1 98.06 224 PHE A N 1
ATOM 1713 C CA . PHE A 1 224 ? 1.052 16.859 4.941 1 98.06 224 PHE A CA 1
ATOM 1714 C C . PHE A 1 224 ? 2.057 15.734 5.164 1 98.06 224 PHE A C 1
ATOM 1716 O O . PHE A 1 224 ? 3.248 15.898 4.891 1 98.06 224 PHE A O 1
ATOM 1723 N N . ALA A 1 225 ? 1.64 14.641 5.734 1 97.81 225 ALA A N 1
ATOM 1724 C CA . ALA A 1 225 ? 2.395 13.398 5.859 1 97.81 225 ALA A CA 1
ATOM 1725 C C . ALA A 1 225 ? 1.575 12.203 5.363 1 97.81 225 ALA A C 1
ATOM 1727 O O . ALA A 1 225 ? 0.382 12.102 5.656 1 97.81 225 ALA A O 1
ATOM 1728 N N . VAL A 1 226 ? 2.221 11.32 4.566 1 98.19 226 VAL A N 1
ATOM 1729 C CA . VAL A 1 226 ? 1.475 10.188 4.039 1 98.19 226 VAL A CA 1
ATOM 1730 C C . VAL A 1 226 ? 2.438 9.055 3.684 1 98.19 226 VAL A C 1
ATOM 1732 O O . VAL A 1 226 ? 3.479 9.289 3.064 1 98.19 226 VAL A O 1
ATOM 1735 N N . ASN A 1 227 ? 2.053 7.844 4.023 1 96.94 227 ASN A N 1
ATOM 1736 C CA . ASN A 1 227 ? 2.871 6.66 3.781 1 96.94 227 ASN A CA 1
ATOM 1737 C C . ASN A 1 227 ? 2.533 6.008 2.443 1 96.94 227 ASN A C 1
ATOM 1739 O O . ASN A 1 227 ? 2.363 4.789 2.367 1 96.94 227 ASN A O 1
ATOM 1743 N N . HIS A 1 228 ? 2.408 6.82 1.503 1 97.81 228 HIS A N 1
ATOM 1744 C CA . HIS A 1 228 ? 2.131 6.402 0.132 1 97.81 228 HIS A CA 1
ATOM 1745 C C . HIS A 1 228 ? 2.877 7.277 -0.871 1 97.81 228 HIS A C 1
ATOM 1747 O O . HIS A 1 228 ? 2.535 8.445 -1.057 1 97.81 228 HIS A O 1
ATOM 1753 N N . SER A 1 229 ? 3.809 6.711 -1.583 1 97.38 229 SER A N 1
ATOM 1754 C CA . SER A 1 229 ? 4.777 7.477 -2.361 1 97.38 229 SER A CA 1
ATOM 1755 C C . SER A 1 229 ? 4.102 8.234 -3.494 1 97.38 229 SER A C 1
ATOM 1757 O O . SER A 1 229 ? 4.457 9.383 -3.779 1 97.38 229 SER A O 1
ATOM 1759 N N . GLU A 1 230 ? 3.121 7.66 -4.113 1 97.88 230 GLU A N 1
ATOM 1760 C CA . GLU A 1 230 ? 2.496 8.32 -5.254 1 97.88 230 GLU A CA 1
ATOM 1761 C C . GLU A 1 230 ? 1.617 9.484 -4.805 1 97.88 230 GLU A C 1
ATOM 1763 O O . GLU A 1 230 ? 1.5 10.492 -5.508 1 97.88 230 GLU A O 1
ATOM 1768 N N . ILE A 1 231 ? 0.958 9.297 -3.668 1 98.5 231 ILE A N 1
ATOM 1769 C CA . ILE A 1 231 ? 0.172 10.406 -3.131 1 98.5 231 ILE A CA 1
ATOM 1770 C C . ILE A 1 231 ? 1.098 11.562 -2.75 1 98.5 231 ILE A C 1
ATOM 1772 O O . ILE A 1 231 ? 0.828 12.719 -3.082 1 98.5 231 ILE A O 1
ATOM 1776 N N . ARG A 1 232 ? 2.121 11.219 -2.09 1 98.44 232 ARG A N 1
ATOM 1777 C CA . ARG A 1 232 ? 3.092 12.234 -1.688 1 98.44 232 ARG A CA 1
ATOM 1778 C C . ARG A 1 232 ? 3.721 12.898 -2.906 1 98.44 232 ARG A C 1
ATOM 1780 O O . ARG A 1 232 ? 3.924 14.117 -2.918 1 98.44 232 ARG A O 1
ATOM 1787 N N . ARG A 1 233 ? 4.047 12.102 -3.912 1 98.69 233 ARG A N 1
ATOM 1788 C CA . ARG A 1 233 ? 4.594 12.633 -5.156 1 98.69 233 ARG A CA 1
ATOM 1789 C C . ARG A 1 233 ? 3.639 13.641 -5.789 1 98.69 233 ARG A C 1
ATOM 1791 O O . ARG A 1 233 ? 4.059 14.727 -6.211 1 98.69 233 ARG A O 1
ATOM 1798 N N . GLU A 1 234 ? 2.359 13.312 -5.852 1 98.69 234 GLU A N 1
ATOM 1799 C CA . GLU A 1 234 ? 1.377 14.227 -6.43 1 98.69 234 GLU A CA 1
ATOM 1800 C C . GLU A 1 234 ? 1.33 15.547 -5.668 1 98.69 234 GLU A C 1
ATOM 1802 O O . GLU A 1 234 ? 1.187 16.609 -6.27 1 98.69 234 GLU A O 1
ATOM 1807 N N . ALA A 1 235 ? 1.446 15.445 -4.371 1 98.62 235 ALA A N 1
ATOM 1808 C CA . ALA A 1 235 ? 1.489 16.656 -3.557 1 98.62 235 ALA A CA 1
ATOM 1809 C C . ALA A 1 235 ? 2.668 17.547 -3.951 1 98.62 235 ALA A C 1
ATOM 1811 O O . ALA A 1 235 ? 2.52 18.766 -4.09 1 98.62 235 ALA A O 1
ATOM 1812 N N . VAL A 1 236 ? 3.799 16.938 -4.18 1 98.75 236 VAL A N 1
ATOM 1813 C CA . VAL A 1 236 ? 5 17.672 -4.566 1 98.75 236 VAL A CA 1
ATOM 1814 C C . VAL A 1 236 ? 4.805 18.281 -5.949 1 98.75 236 VAL A C 1
ATOM 1816 O O . VAL A 1 236 ? 5.141 19.453 -6.168 1 98.75 236 VAL A O 1
ATOM 1819 N N . LEU A 1 237 ? 4.27 17.531 -6.855 1 98.69 237 LEU A N 1
ATOM 1820 C CA . LEU A 1 237 ? 4.031 18 -8.219 1 98.69 237 LEU A CA 1
ATOM 1821 C C . LEU A 1 237 ? 3.111 19.219 -8.219 1 98.69 237 LEU A C 1
ATOM 1823 O O . LEU A 1 237 ? 3.273 20.125 -9.039 1 98.69 237 LEU A O 1
ATOM 1827 N N . ARG A 1 238 ? 2.232 19.281 -7.219 1 97.56 238 ARG A N 1
ATOM 1828 C CA . ARG A 1 238 ? 1.262 20.359 -7.125 1 97.56 238 ARG A CA 1
ATOM 1829 C C . ARG A 1 238 ? 1.86 21.578 -6.414 1 97.56 238 ARG A C 1
ATOM 1831 O O . ARG A 1 238 ? 1.177 22.578 -6.199 1 97.56 238 ARG A O 1
ATOM 1838 N N . GLY A 1 239 ? 3.012 21.391 -6.02 1 97.88 239 GLY A N 1
ATOM 1839 C CA . GLY A 1 239 ? 3.703 22.531 -5.422 1 97.88 239 GLY A CA 1
ATOM 1840 C C . GLY A 1 239 ? 3.414 22.688 -3.943 1 97.88 239 GLY A C 1
ATOM 1841 O O . GLY A 1 239 ? 3.508 23.797 -3.406 1 97.88 239 GLY A O 1
ATOM 1842 N N . VAL A 1 240 ? 3.064 21.609 -3.283 1 97.75 240 VAL A N 1
ATOM 1843 C CA . VAL A 1 240 ? 2.684 21.703 -1.876 1 97.75 240 VAL A CA 1
ATOM 1844 C C . VAL A 1 240 ? 3.93 21.891 -1.014 1 97.75 240 VAL A C 1
ATOM 1846 O O . VAL A 1 240 ? 3.893 22.609 -0.014 1 97.75 240 VAL A O 1
ATOM 1849 N N . GLY A 1 241 ? 4.98 21.234 -1.385 1 98.44 241 GLY A N 1
ATOM 1850 C CA . GLY A 1 241 ? 6.176 21.297 -0.561 1 98.44 241 GLY A CA 1
ATOM 1851 C C . GLY A 1 241 ? 7.32 20.469 -1.098 1 98.44 241 GLY A C 1
ATOM 1852 O O . GLY A 1 241 ? 7.379 20.172 -2.295 1 98.44 241 GLY A O 1
ATOM 1853 N N . ILE A 1 242 ? 8.289 20.156 -0.154 1 98.75 242 ILE A N 1
ATOM 1854 C CA . ILE A 1 242 ? 9.477 19.359 -0.424 1 98.75 242 ILE A CA 1
ATOM 1855 C C . ILE A 1 242 ? 9.305 17.969 0.177 1 98.75 242 ILE A C 1
ATOM 1857 O O . ILE A 1 242 ? 8.773 17.812 1.281 1 98.75 242 ILE A O 1
ATOM 1861 N N . SER A 1 243 ? 9.758 16.953 -0.542 1 98.62 243 SER A N 1
ATOM 1862 C CA . SER A 1 243 ? 9.703 15.602 0.007 1 98.62 243 SER A CA 1
ATOM 1863 C C . SER A 1 243 ? 10.883 14.766 -0.487 1 98.62 243 SER A C 1
ATOM 1865 O O . SER A 1 243 ? 11.711 15.242 -1.265 1 98.62 243 SER A O 1
ATOM 1867 N N . VAL A 1 244 ? 10.984 13.57 0.099 1 98.12 244 VAL A N 1
ATOM 1868 C CA . VAL A 1 244 ? 12.055 12.625 -0.208 1 98.12 244 VAL A CA 1
ATOM 1869 C C . VAL A 1 244 ? 11.461 11.336 -0.767 1 98.12 244 VAL A C 1
ATOM 1871 O O . VAL A 1 244 ? 10.5 10.797 -0.213 1 98.12 244 VAL A O 1
ATOM 1874 N N . PHE A 1 245 ? 12.062 10.891 -1.879 1 98.12 245 PHE A N 1
ATOM 1875 C CA . PHE A 1 245 ? 11.539 9.695 -2.543 1 98.12 245 PHE A CA 1
ATOM 1876 C C . PHE A 1 245 ? 12.68 8.766 -2.943 1 98.12 245 PHE A C 1
ATOM 1878 O O . PHE A 1 245 ? 13.773 9.219 -3.283 1 98.12 245 PHE A O 1
ATOM 1885 N N . PRO A 1 246 ? 12.328 7.402 -2.947 1 97.62 246 PRO A N 1
ATOM 1886 C CA . PRO A 1 246 ? 13.203 6.574 -3.771 1 97.62 246 PRO A CA 1
ATOM 1887 C C . PRO A 1 246 ? 13.305 7.07 -5.211 1 97.62 246 PRO A C 1
ATOM 1889 O O . PRO A 1 246 ? 12.312 7.527 -5.781 1 97.62 246 PRO A O 1
ATOM 1892 N N . GLU A 1 247 ? 14.43 6.91 -5.773 1 97 247 GLU A N 1
ATOM 1893 C CA . GLU A 1 247 ? 14.711 7.414 -7.117 1 97 247 GLU A CA 1
ATOM 1894 C C . GLU A 1 247 ? 13.703 6.875 -8.125 1 97 247 GLU A C 1
ATOM 1896 O O . GLU A 1 247 ? 13.219 7.613 -8.984 1 97 247 GLU A O 1
ATOM 1901 N N . PHE A 1 248 ? 13.273 5.629 -8.008 1 96.69 248 PHE A N 1
ATOM 1902 C CA . PHE A 1 248 ? 12.406 5.004 -8.992 1 96.69 248 PHE A CA 1
ATOM 1903 C C . PHE A 1 248 ? 11 5.602 -8.938 1 96.69 248 PHE A C 1
ATOM 1905 O O . PHE A 1 248 ? 10.195 5.398 -9.852 1 96.69 248 PHE A O 1
ATOM 1912 N N . VAL A 1 249 ? 10.711 6.305 -7.895 1 97.75 249 VAL A N 1
ATOM 1913 C CA . VAL A 1 249 ? 9.398 6.934 -7.758 1 97.75 249 VAL A CA 1
ATOM 1914 C C . VAL A 1 249 ? 9.391 8.281 -8.477 1 97.75 249 VAL A C 1
ATOM 1916 O O . VAL A 1 249 ? 8.359 8.695 -9.016 1 97.75 249 VAL A O 1
ATOM 1919 N N . ILE A 1 250 ? 10.539 8.961 -8.562 1 98.38 250 ILE A N 1
ATOM 1920 C CA . ILE A 1 250 ? 10.477 10.391 -8.844 1 98.38 250 ILE A CA 1
ATOM 1921 C C . ILE A 1 250 ? 11.32 10.711 -10.07 1 98.38 250 ILE A C 1
ATOM 1923 O O . ILE A 1 250 ? 11.172 11.773 -10.68 1 98.38 250 ILE A O 1
ATOM 1927 N N . GLN A 1 251 ? 12.172 9.836 -10.531 1 97.06 251 GLN A N 1
ATOM 1928 C CA . GLN A 1 251 ? 13.172 10.109 -11.555 1 97.06 251 GLN A CA 1
ATOM 1929 C C . GLN A 1 251 ? 12.516 10.57 -12.852 1 97.06 251 GLN A C 1
ATOM 1931 O O . GLN A 1 251 ? 12.977 11.531 -13.477 1 97.06 251 GLN A O 1
ATOM 1936 N N . PRO A 1 252 ? 11.445 9.945 -13.305 1 96.88 252 PRO A N 1
ATOM 1937 C CA . PRO A 1 252 ? 10.82 10.414 -14.547 1 96.88 252 PRO A CA 1
ATOM 1938 C C . PRO A 1 252 ? 10.383 11.875 -14.477 1 96.88 252 PRO A C 1
ATOM 1940 O O . PRO A 1 252 ? 10.398 12.57 -15.492 1 96.88 252 PRO A O 1
ATOM 1943 N N . TYR A 1 253 ? 10.07 12.305 -13.359 1 98.31 253 TYR A N 1
ATOM 1944 C CA . TYR A 1 253 ? 9.578 13.664 -13.18 1 98.31 253 TYR A CA 1
ATOM 1945 C C . TYR A 1 253 ? 10.734 14.656 -13.078 1 98.31 253 TYR A C 1
ATOM 1947 O O . TYR A 1 253 ? 10.578 15.836 -13.383 1 98.31 253 TYR A O 1
ATOM 1955 N N . ILE A 1 254 ? 11.836 14.18 -12.555 1 97.94 254 ILE A N 1
ATOM 1956 C CA . ILE A 1 254 ? 13.062 14.969 -12.633 1 97.94 254 ILE A CA 1
ATOM 1957 C C . ILE A 1 254 ? 13.469 15.141 -14.094 1 97.94 254 ILE A C 1
ATOM 1959 O O . ILE A 1 254 ? 13.773 16.25 -14.531 1 97.94 254 ILE A O 1
ATOM 1963 N N . ASP A 1 255 ? 13.375 14.102 -14.836 1 97.25 255 ASP A N 1
ATOM 1964 C CA . ASP A 1 255 ? 13.781 14.102 -16.234 1 97.25 255 ASP A CA 1
ATOM 1965 C C . ASP A 1 255 ? 12.906 15.031 -17.062 1 97.25 255 ASP A C 1
ATOM 1967 O O . ASP A 1 255 ? 13.391 15.711 -17.984 1 97.25 255 ASP A O 1
ATOM 1971 N N . SER A 1 256 ? 11.625 15.102 -16.75 1 97.88 256 SER A N 1
ATOM 1972 C CA . SER A 1 256 ? 10.688 15.93 -17.5 1 97.88 256 SER A CA 1
ATOM 1973 C C . SER A 1 256 ? 10.719 17.375 -17.016 1 97.88 256 SER A C 1
ATOM 1975 O O . SER A 1 256 ? 10.133 18.266 -17.641 1 97.88 256 SER A O 1
ATOM 1977 N N . GLY A 1 257 ? 11.289 17.578 -15.898 1 98 257 GLY A N 1
ATOM 1978 C CA . GLY A 1 257 ? 11.391 18.922 -15.359 1 98 257 GLY A CA 1
ATOM 1979 C C . GLY A 1 257 ? 10.203 19.297 -14.492 1 98 257 GLY A C 1
ATOM 1980 O O . GLY A 1 257 ? 10.086 20.453 -14.07 1 98 257 GLY A O 1
ATOM 1981 N N . ASP A 1 258 ? 9.359 18.344 -14.234 1 98.5 258 ASP A N 1
ATOM 1982 C CA . ASP A 1 258 ? 8.172 18.594 -13.414 1 98.5 258 ASP A CA 1
ATOM 1983 C C . ASP A 1 258 ? 8.555 18.812 -11.953 1 98.5 258 ASP A C 1
ATOM 1985 O O . ASP A 1 258 ? 7.797 19.406 -11.188 1 98.5 258 ASP A O 1
ATOM 1989 N N . VAL A 1 259 ? 9.719 18.219 -11.555 1 98.62 259 VAL A N 1
ATOM 1990 C CA . VAL A 1 259 ? 10.297 18.469 -10.242 1 98.62 259 VAL A CA 1
ATOM 1991 C C . VAL A 1 259 ? 11.797 18.719 -10.375 1 98.62 259 VAL A C 1
ATOM 1993 O O . VAL A 1 259 ? 12.406 18.375 -11.391 1 98.62 259 VAL A O 1
ATOM 1996 N N . VAL A 1 260 ? 12.312 19.375 -9.43 1 98.75 260 VAL A N 1
ATOM 1997 C CA . VAL A 1 260 ? 13.75 19.641 -9.375 1 98.75 260 VAL A CA 1
ATOM 1998 C C . VAL A 1 260 ? 14.344 19.078 -8.094 1 98.75 260 VAL A C 1
ATOM 2000 O O . VAL A 1 260 ? 13.711 19.125 -7.035 1 98.75 260 VAL A O 1
ATOM 2003 N N . GLU A 1 261 ? 15.516 18.484 -8.211 1 98.5 261 GLU A N 1
ATOM 2004 C CA . GLU A 1 261 ? 16.203 17.953 -7.047 1 98.5 261 GLU A CA 1
ATOM 2005 C C . GLU A 1 261 ? 16.719 19.078 -6.145 1 98.5 261 GLU A C 1
ATOM 2007 O O . GLU A 1 261 ? 17.25 20.078 -6.629 1 98.5 261 GLU A O 1
ATOM 2012 N N . VAL A 1 262 ? 16.531 18.938 -4.891 1 98.38 262 VAL A N 1
ATOM 2013 C CA . VAL A 1 262 ? 16.938 19.891 -3.859 1 98.38 262 VAL A CA 1
ATOM 2014 C C . VAL A 1 262 ? 18.141 19.359 -3.096 1 98.38 262 VAL A C 1
ATOM 2016 O O . VAL A 1 262 ? 18.172 18.188 -2.729 1 98.38 262 VAL A O 1
ATOM 2019 N N . LEU A 1 263 ? 19.156 20.203 -2.902 1 97.62 263 LEU A N 1
ATOM 2020 C CA . LEU A 1 263 ? 20.375 19.875 -2.158 1 97.62 263 LEU A CA 1
ATOM 2021 C C . LEU A 1 263 ? 21.078 18.672 -2.77 1 97.62 263 LEU A C 1
ATOM 2023 O O . LEU A 1 263 ? 21.375 17.703 -2.068 1 97.62 263 LEU A O 1
ATOM 2027 N N . LYS A 1 264 ? 21.312 18.734 -4 1 95.56 264 LYS A N 1
ATOM 2028 C CA . LYS A 1 264 ? 21.875 17.656 -4.793 1 95.56 264 LYS A CA 1
ATOM 2029 C C . LYS A 1 264 ? 23.234 17.219 -4.254 1 95.56 264 LYS A C 1
ATOM 2031 O O . LYS A 1 264 ? 23.656 16.078 -4.426 1 95.56 264 LYS A O 1
ATOM 2036 N N . ASP A 1 265 ? 23.906 18.078 -3.564 1 95 265 ASP A N 1
ATOM 2037 C CA . ASP A 1 265 ? 25.25 17.812 -3.082 1 95 265 ASP A CA 1
ATOM 2038 C C . ASP A 1 265 ? 25.219 17.094 -1.731 1 95 265 ASP A C 1
ATOM 2040 O O . ASP A 1 265 ? 26.266 16.703 -1.207 1 95 265 ASP A O 1
ATOM 2044 N N . TRP A 1 266 ? 24.078 16.938 -1.208 1 96.81 266 TRP A N 1
ATOM 2045 C CA . TRP A 1 266 ? 23.891 16.25 0.063 1 96.81 266 TRP A CA 1
ATOM 2046 C C . TRP A 1 266 ? 23.203 14.906 -0.143 1 96.81 266 TRP A C 1
ATOM 2048 O O . TRP A 1 266 ? 22.281 14.789 -0.952 1 96.81 266 TRP A O 1
ATOM 2058 N N . HIS A 1 267 ? 23.688 13.969 0.606 1 96.25 267 HIS A N 1
ATOM 2059 C CA . HIS A 1 267 ? 22.984 12.695 0.682 1 96.25 267 HIS A CA 1
ATOM 2060 C C . HIS A 1 267 ? 21.906 12.719 1.751 1 96.25 267 HIS A C 1
ATOM 2062 O O . HIS A 1 267 ? 22.172 13.031 2.912 1 96.25 267 HIS A O 1
ATOM 2068 N N . VAL A 1 268 ? 20.734 12.445 1.337 1 95.38 268 VAL A N 1
ATOM 2069 C CA . VAL A 1 268 ? 19.641 12.391 2.297 1 95.38 268 VAL A CA 1
ATOM 2070 C C . VAL A 1 268 ? 19.438 10.945 2.76 1 95.38 268 VAL A C 1
ATOM 2072 O O . VAL A 1 268 ? 19.328 10.031 1.938 1 95.38 268 VAL A O 1
ATOM 2075 N N . GLY A 1 269 ? 19.391 10.758 4.043 1 90.94 269 GLY A N 1
ATOM 2076 C CA . GLY A 1 269 ? 19.188 9.445 4.633 1 90.94 269 GLY A CA 1
ATOM 2077 C C . GLY A 1 269 ? 17.719 9.094 4.809 1 90.94 269 GLY A C 1
ATOM 2078 O O . GLY A 1 269 ? 16.844 9.93 4.586 1 90.94 269 GLY A O 1
ATOM 2079 N N . GLY A 1 270 ? 17.469 7.809 5.133 1 88.25 270 GLY A N 1
ATOM 2080 C CA . GLY A 1 270 ? 16.125 7.324 5.367 1 88.25 270 GLY A CA 1
ATOM 2081 C C . GLY A 1 270 ? 15.93 5.867 4.988 1 88.25 270 GLY A C 1
ATOM 2082 O O . GLY A 1 270 ? 16.891 5.199 4.586 1 88.25 270 GLY A O 1
ATOM 2083 N N . ASN A 1 271 ? 14.617 5.543 5.188 1 87.44 271 ASN A N 1
ATOM 2084 C CA . ASN A 1 271 ? 14.258 4.191 4.781 1 87.44 271 ASN A CA 1
ATOM 2085 C C . ASN A 1 271 ? 14.148 4.074 3.266 1 87.44 271 ASN A C 1
ATOM 2087 O O . ASN A 1 271 ? 14.062 5.082 2.562 1 87.44 271 ASN A O 1
ATOM 2091 N N . TYR A 1 272 ? 14.359 2.895 2.756 1 92.5 272 TYR A N 1
ATOM 2092 C CA . TYR A 1 272 ? 14.102 2.553 1.359 1 92.5 272 TYR A CA 1
ATOM 2093 C C . TYR A 1 272 ? 15.227 3.066 0.462 1 92.5 272 TYR A C 1
ATOM 2095 O O . TYR A 1 272 ? 14.969 3.652 -0.591 1 92.5 272 TYR A O 1
ATOM 2103 N N . GLN A 1 273 ? 16.328 3.057 0.945 1 94.06 273 GLN A N 1
ATOM 2104 C CA . GLN A 1 273 ? 17.531 3.293 0.146 1 94.06 273 GLN A CA 1
ATOM 2105 C C . GLN A 1 273 ? 18.578 2.201 0.38 1 94.06 273 GLN A C 1
ATOM 2107 O O . GLN A 1 273 ? 18.469 1.438 1.344 1 94.06 273 GLN A O 1
ATOM 2112 N N . GLY A 1 274 ? 19.562 2.189 -0.568 1 95.94 274 GLY A N 1
ATOM 2113 C CA . GLY A 1 274 ? 20.594 1.161 -0.519 1 95.94 274 GLY A CA 1
ATOM 2114 C C . GLY A 1 274 ? 20.438 0.115 -1.607 1 95.94 274 GLY A C 1
ATOM 2115 O O . GLY A 1 274 ? 20.062 0.434 -2.732 1 95.94 274 GLY A O 1
ATOM 2116 N N . ASN A 1 275 ? 20.812 -1.111 -1.195 1 96.69 275 ASN A N 1
ATOM 2117 C CA . ASN A 1 275 ? 20.734 -2.211 -2.152 1 96.69 275 ASN A CA 1
ATOM 2118 C C . ASN A 1 275 ? 19.344 -2.811 -2.211 1 96.69 275 ASN A C 1
ATOM 2120 O O . ASN A 1 275 ? 18.703 -3.008 -1.178 1 96.69 275 ASN A O 1
ATOM 2124 N N . ILE A 1 276 ? 18.875 -2.949 -3.395 1 97.88 276 ILE A N 1
ATOM 2125 C CA . ILE A 1 276 ? 17.719 -3.828 -3.596 1 97.88 276 ILE A CA 1
ATOM 2126 C C . ILE A 1 276 ? 18.188 -5.281 -3.633 1 97.88 276 ILE A C 1
ATOM 2128 O O . ILE A 1 276 ? 18.953 -5.672 -4.516 1 97.88 276 ILE A O 1
ATOM 2132 N N . ILE A 1 277 ? 17.703 -6.039 -2.709 1 97.44 277 ILE A N 1
ATOM 2133 C CA . ILE A 1 277 ? 18.234 -7.398 -2.59 1 97.44 277 ILE A CA 1
ATOM 2134 C C . ILE A 1 277 ? 17.078 -8.391 -2.5 1 97.44 277 ILE A C 1
ATOM 2136 O O . ILE A 1 277 ? 16.016 -8.078 -1.933 1 97.44 277 ILE A O 1
ATOM 2140 N N . ALA A 1 278 ? 17.281 -9.492 -3.064 1 98.06 278 ALA A N 1
ATOM 2141 C CA . ALA A 1 278 ? 16.422 -10.656 -2.873 1 98.06 278 ALA A CA 1
ATOM 2142 C C . ALA A 1 278 ? 17.047 -11.656 -1.906 1 98.06 278 ALA A C 1
ATOM 2144 O O . ALA A 1 278 ? 18.188 -12.062 -2.084 1 98.06 278 ALA A O 1
ATOM 2145 N N . GLN A 1 279 ? 16.266 -12.023 -0.897 1 96.5 279 GLN A N 1
ATOM 2146 C CA . GLN A 1 279 ? 16.781 -12.992 0.063 1 96.5 279 GLN A CA 1
ATOM 2147 C C . GLN A 1 279 ? 15.859 -14.211 0.158 1 96.5 279 GLN A C 1
ATOM 2149 O O . GLN A 1 279 ? 14.641 -14.078 0.064 1 96.5 279 GLN A O 1
ATOM 2154 N N . TYR A 1 280 ? 16.438 -15.32 0.362 1 93.94 280 TYR A N 1
ATOM 2155 C CA . TYR A 1 280 ? 15.703 -16.578 0.516 1 93.94 280 TYR A CA 1
ATOM 2156 C C . TYR A 1 280 ? 16.469 -17.547 1.405 1 93.94 280 TYR A C 1
ATOM 2158 O O . TYR A 1 280 ? 17.656 -17.359 1.66 1 93.94 280 TYR A O 1
ATOM 2166 N N . ALA A 1 281 ? 15.805 -18.484 1.941 1 87.62 281 ALA A N 1
ATOM 2167 C CA . ALA A 1 281 ? 16.391 -19.422 2.898 1 87.62 281 ALA A CA 1
ATOM 2168 C C . ALA A 1 281 ? 17.453 -20.281 2.234 1 87.62 281 ALA A C 1
ATOM 2170 O O . ALA A 1 281 ? 17.281 -20.734 1.101 1 87.62 281 ALA A O 1
ATOM 2171 N N . GLN A 1 282 ? 18.547 -20.359 2.975 1 83 282 GLN A N 1
ATOM 2172 C CA . GLN A 1 282 ? 19.578 -21.297 2.545 1 83 282 GLN A CA 1
ATOM 2173 C C . GLN A 1 282 ? 19.172 -22.734 2.83 1 83 282 GLN A C 1
ATOM 2175 O O . GLN A 1 282 ? 18.703 -23.047 3.924 1 83 282 GLN A O 1
ATOM 2180 N N . SER A 1 283 ? 19.094 -23.453 1.835 1 74.25 283 SER A N 1
ATOM 2181 C CA . SER A 1 283 ? 18.812 -24.875 2.014 1 74.25 283 SER A CA 1
ATOM 2182 C C . SER A 1 283 ? 19.641 -25.734 1.063 1 74.25 283 SER A C 1
ATOM 2184 O O . SER A 1 283 ? 20.234 -25.219 0.118 1 74.25 283 SER A O 1
ATOM 2186 N N . LYS A 1 284 ? 19.859 -26.969 1.479 1 66.31 284 LYS A N 1
ATOM 2187 C CA . LYS A 1 284 ? 20.594 -27.891 0.613 1 66.31 284 LYS A CA 1
ATOM 2188 C C . LYS A 1 284 ? 19.969 -27.922 -0.784 1 66.31 284 LYS A C 1
ATOM 2190 O O . LYS A 1 284 ? 20.688 -28 -1.782 1 66.31 284 LYS A O 1
ATOM 2195 N N . TYR A 1 285 ? 18.734 -27.859 -0.738 1 73.94 285 TYR A N 1
ATOM 2196 C CA . TYR A 1 285 ? 18.031 -27.859 -2.014 1 73.94 285 TYR A CA 1
ATOM 2197 C C . TYR A 1 285 ? 17.172 -26.594 -2.162 1 73.94 285 TYR A C 1
ATOM 2199 O O . TYR A 1 285 ? 16.328 -26.312 -1.313 1 73.94 285 TYR A O 1
ATOM 2207 N N . ILE A 1 286 ? 17.484 -25.828 -3.102 1 82.06 286 ILE A N 1
ATOM 2208 C CA . ILE A 1 286 ? 16.688 -24.672 -3.451 1 82.06 286 ILE A CA 1
ATOM 2209 C C . ILE A 1 286 ? 15.703 -25.031 -4.566 1 82.06 286 ILE A C 1
ATOM 2211 O O . ILE A 1 286 ? 16.125 -25.438 -5.656 1 82.06 286 ILE A O 1
ATOM 2215 N N . PRO A 1 287 ? 14.414 -24.859 -4.285 1 83.12 287 PRO A N 1
ATOM 2216 C CA . PRO A 1 287 ? 13.43 -25.156 -5.324 1 83.12 287 PRO A CA 1
ATOM 2217 C C . PRO A 1 287 ? 13.688 -24.406 -6.625 1 83.12 287 PRO A C 1
ATOM 2219 O O . PRO A 1 287 ? 14.125 -23.25 -6.59 1 83.12 287 PRO A O 1
ATOM 2222 N N . SER A 1 288 ? 13.391 -25.016 -7.754 1 87.62 288 SER A N 1
ATOM 2223 C CA . SER A 1 288 ? 13.734 -24.5 -9.07 1 87.62 288 SER A CA 1
ATOM 2224 C C . SER A 1 288 ? 13.008 -23.188 -9.352 1 87.62 288 SER A C 1
ATOM 2226 O O . SER A 1 288 ? 13.555 -22.297 -10.008 1 87.62 288 SER A O 1
ATOM 2228 N N . GLN A 1 289 ? 11.719 -23.094 -8.875 1 92.44 289 GLN A N 1
ATOM 2229 C CA . GLN A 1 289 ? 10.969 -21.875 -9.156 1 92.44 289 GLN A CA 1
ATOM 2230 C C . GLN A 1 289 ? 11.578 -20.672 -8.453 1 92.44 289 GLN A C 1
ATOM 2232 O O . GLN A 1 289 ? 11.484 -19.547 -8.938 1 92.44 289 GLN A O 1
ATOM 2237 N N . ILE A 1 290 ? 12.242 -20.891 -7.297 1 94.38 290 ILE A N 1
ATOM 2238 C CA . ILE A 1 290 ? 12.922 -19.812 -6.582 1 94.38 290 ILE A CA 1
ATOM 2239 C C . ILE A 1 290 ? 14.156 -19.375 -7.363 1 94.38 290 ILE A C 1
ATOM 2241 O O . ILE A 1 290 ? 14.336 -18.172 -7.621 1 94.38 290 ILE A O 1
ATOM 2245 N N . LYS A 1 291 ? 14.961 -20.328 -7.785 1 91.44 291 LYS A N 1
ATOM 2246 C CA . LYS A 1 291 ? 16.172 -20.047 -8.555 1 91.44 291 LYS A CA 1
ATOM 2247 C C . LYS A 1 291 ? 15.828 -19.344 -9.867 1 91.44 291 LYS A C 1
ATOM 2249 O O . LYS A 1 291 ? 16.453 -18.359 -10.234 1 91.44 291 LYS A O 1
ATOM 2254 N N . THR A 1 292 ? 14.859 -19.922 -10.523 1 94.81 292 THR A N 1
ATOM 2255 C CA . THR A 1 292 ? 14.445 -19.375 -11.812 1 94.81 292 THR A CA 1
ATOM 2256 C C . THR A 1 292 ? 13.977 -17.938 -11.672 1 94.81 292 THR A C 1
ATOM 2258 O O . THR A 1 292 ? 14.336 -17.078 -12.477 1 94.81 292 THR A O 1
ATOM 2261 N N . PHE A 1 293 ? 13.211 -17.641 -10.664 1 98.06 293 PHE A N 1
ATOM 2262 C CA . PHE A 1 293 ? 12.68 -16.297 -10.453 1 98.06 293 PHE A CA 1
ATOM 2263 C C . PHE A 1 293 ? 13.812 -15.32 -10.164 1 98.06 293 PHE A C 1
ATOM 2265 O O . PHE A 1 293 ? 13.852 -14.227 -10.727 1 98.06 293 PHE A O 1
ATOM 2272 N N . ILE A 1 294 ? 14.711 -15.68 -9.297 1 97.31 294 ILE A N 1
ATOM 2273 C CA . ILE A 1 294 ? 15.828 -14.82 -8.914 1 97.31 294 ILE A CA 1
ATOM 2274 C C . ILE A 1 294 ? 16.688 -14.523 -10.141 1 97.31 294 ILE A C 1
ATOM 2276 O O . ILE A 1 294 ? 17.047 -13.367 -10.383 1 97.31 294 ILE A O 1
ATOM 2280 N N . GLU A 1 295 ? 17.016 -15.539 -10.898 1 95.75 295 GLU A N 1
ATOM 2281 C CA . GLU A 1 295 ? 17.812 -15.352 -12.109 1 95.75 295 GLU A CA 1
ATOM 2282 C C . GLU A 1 295 ? 17.094 -14.453 -13.109 1 95.75 295 GLU A C 1
ATOM 2284 O O . GLU A 1 295 ? 17.703 -13.594 -13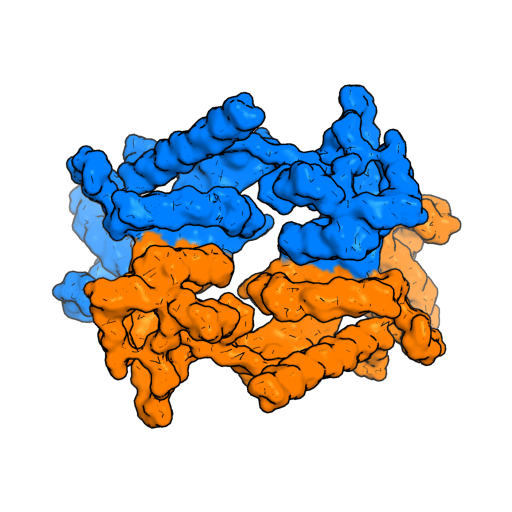.742 1 95.75 295 GLU A O 1
ATOM 2289 N N . TYR A 1 296 ? 15.82 -14.68 -13.203 1 97.25 296 TYR A N 1
ATOM 2290 C CA . TYR A 1 296 ? 15.016 -13.867 -14.109 1 97.25 296 TYR A CA 1
ATOM 2291 C C . TYR A 1 296 ? 15.086 -12.398 -13.719 1 97.25 296 TYR A C 1
ATOM 2293 O O . TYR A 1 296 ? 15.32 -11.539 -14.57 1 97.25 296 TYR A O 1
ATOM 2301 N N . LEU A 1 297 ? 14.875 -12.109 -12.43 1 98.31 297 LEU A N 1
ATOM 2302 C CA . LEU A 1 297 ? 14.914 -10.727 -11.953 1 98.31 297 LEU A CA 1
ATOM 2303 C C . LEU A 1 297 ? 16.297 -10.117 -12.164 1 98.31 297 LEU A C 1
ATOM 2305 O O . LEU A 1 297 ? 16.406 -8.969 -12.602 1 98.31 297 LEU A O 1
ATOM 2309 N N . GLN A 1 298 ? 17.297 -10.859 -11.836 1 97.38 298 GLN A N 1
ATOM 2310 C CA . GLN A 1 298 ? 18.656 -10.359 -12.023 1 97.38 298 GLN A CA 1
ATOM 2311 C C . GLN A 1 298 ? 18.906 -9.969 -13.477 1 97.38 298 GLN A C 1
ATOM 2313 O O . GLN A 1 298 ? 19.484 -8.906 -13.75 1 97.38 298 GLN A O 1
ATOM 2318 N N . ASN A 1 299 ? 18.5 -10.836 -14.375 1 96.06 299 ASN A N 1
ATOM 2319 C CA . ASN A 1 299 ? 18.656 -10.555 -15.797 1 96.06 299 ASN A CA 1
ATOM 2320 C C . ASN A 1 299 ? 17.906 -9.297 -16.219 1 96.06 299 ASN A C 1
ATOM 2322 O O . ASN A 1 299 ? 18.422 -8.469 -16.969 1 96.06 299 ASN A O 1
ATOM 2326 N N . ARG A 1 300 ? 16.688 -9.125 -15.734 1 96.88 300 ARG A N 1
ATOM 2327 C CA . ARG A 1 300 ? 15.852 -7.984 -16.094 1 96.88 300 ARG A CA 1
ATOM 2328 C C . ARG A 1 300 ? 16.453 -6.688 -15.555 1 96.88 300 ARG A C 1
ATOM 2330 O O . ARG A 1 300 ? 16.469 -5.672 -16.25 1 96.88 300 ARG A O 1
ATOM 2337 N N . PHE A 1 301 ? 16.891 -6.691 -14.32 1 96.81 301 PHE A N 1
ATOM 2338 C CA . PHE A 1 301 ? 17.516 -5.508 -13.742 1 96.81 301 PHE A CA 1
ATOM 2339 C C . PHE A 1 301 ? 18.781 -5.137 -14.492 1 96.81 301 PHE A C 1
ATOM 2341 O O . PHE A 1 301 ? 19.062 -3.957 -14.727 1 96.81 301 PHE A O 1
ATOM 2348 N N . ASN A 1 302 ? 19.562 -6.133 -14.859 1 93.25 302 ASN A N 1
ATOM 2349 C CA . ASN A 1 302 ? 20.781 -5.895 -15.617 1 93.25 302 ASN A CA 1
ATOM 2350 C C . ASN A 1 302 ? 20.5 -5.27 -16.984 1 93.25 302 ASN A C 1
ATOM 2352 O O . ASN A 1 302 ? 21.203 -4.367 -17.422 1 93.25 302 ASN A O 1
ATOM 2356 N N . GLU A 1 303 ? 19.5 -5.73 -17.609 1 91 303 GLU A N 1
ATOM 2357 C CA . GLU A 1 303 ? 19.094 -5.184 -18.906 1 91 303 GLU A CA 1
ATOM 2358 C C . GLU A 1 303 ? 18.703 -3.715 -18.781 1 91 303 GLU A C 1
ATOM 2360 O O . GLU A 1 303 ? 19.031 -2.9 -19.656 1 91 303 GLU A O 1
ATOM 2365 N N . GLN A 1 304 ? 17.969 -3.43 -17.766 1 89.69 304 GLN A N 1
ATOM 2366 C CA . GLN A 1 304 ? 17.516 -2.059 -17.547 1 89.69 304 GLN A CA 1
ATOM 2367 C C . GLN A 1 304 ? 18.688 -1.125 -17.281 1 89.69 304 GLN A C 1
ATOM 2369 O O . GLN A 1 304 ? 18.688 0.031 -17.703 1 89.69 304 GLN A O 1
ATOM 2374 N N . GLN A 1 305 ? 19.625 -1.612 -16.562 1 86.56 305 GLN A N 1
ATOM 2375 C CA . GLN A 1 305 ? 20.812 -0.811 -16.266 1 86.56 305 GLN A CA 1
ATOM 2376 C C . GLN A 1 305 ? 21.625 -0.54 -17.531 1 86.56 305 GLN A C 1
ATOM 2378 O O . GLN A 1 305 ? 22.188 0.548 -17.688 1 86.56 305 GLN A O 1
ATOM 2383 N N . GLN A 1 306 ? 21.625 -1.48 -18.391 1 78.56 306 GLN A N 1
ATOM 2384 C CA . GLN A 1 306 ? 22.359 -1.329 -19.641 1 78.56 306 GLN A CA 1
ATOM 2385 C C . GLN A 1 306 ? 21.672 -0.311 -20.562 1 78.56 306 GLN A C 1
ATOM 2387 O O . GLN A 1 306 ? 22.344 0.466 -21.234 1 78.56 306 GLN A O 1
ATOM 2392 N N . ILE A 1 307 ? 20.406 -0.359 -20.547 1 68.25 307 ILE A N 1
ATOM 2393 C CA . ILE A 1 307 ? 19.656 0.585 -21.359 1 68.25 307 ILE A CA 1
ATOM 2394 C C . ILE A 1 307 ? 19.875 2.004 -20.844 1 68.25 307 ILE A C 1
ATOM 2396 O O . ILE A 1 307 ? 20.047 2.941 -21.625 1 68.25 307 ILE A O 1
ATOM 2400 N N . LYS A 1 308 ? 19.859 2.182 -19.625 1 71.62 308 LYS A N 1
ATOM 2401 C CA . LYS A 1 308 ? 20.062 3.496 -19.016 1 71.62 308 LYS A CA 1
ATOM 2402 C C . LYS A 1 308 ? 21.453 4.027 -19.281 1 71.62 308 LYS A C 1
ATOM 2404 O O . LYS A 1 308 ? 21.656 5.234 -19.453 1 71.62 308 LYS A O 1
ATOM 2409 N N . LYS A 1 309 ? 22.391 3.133 -19.297 1 72.94 309 LYS A N 1
ATOM 2410 C CA . LYS A 1 309 ? 23.766 3.529 -19.578 1 72.94 309 LYS A CA 1
ATOM 2411 C C . LYS A 1 309 ? 23.953 3.857 -21.047 1 72.94 309 LYS A C 1
ATOM 2413 O O . LYS A 1 309 ? 24.828 4.656 -21.406 1 72.94 309 LYS A O 1
ATOM 2418 N N . GLY A 1 310 ? 23.234 3.17 -21.844 1 59.56 310 GLY A N 1
ATOM 2419 C CA . GLY A 1 310 ? 23.344 3.4 -23.266 1 59.56 310 GLY A CA 1
ATOM 2420 C C . GLY A 1 310 ? 22.547 4.594 -23.75 1 59.56 310 GLY A C 1
ATOM 2421 O O . GLY A 1 310 ? 22.703 5.043 -24.891 1 59.56 310 GLY A O 1
ATOM 2422 N N . SER A 1 311 ? 21.547 4.988 -23.047 1 51.31 311 SER A N 1
ATOM 2423 C CA . SER A 1 311 ? 20.828 6.18 -23.484 1 51.31 311 SER A CA 1
ATOM 2424 C C . SER A 1 311 ? 21.484 7.449 -22.953 1 51.31 311 SER A C 1
ATOM 2426 O O . SER A 1 311 ? 22.078 7.449 -21.875 1 51.31 311 SER A O 1
ATOM 2428 N N . MET B 1 1 ? -8.812 11.977 43.375 1 47.78 1 MET B N 1
ATOM 2429 C CA . MET B 1 1 ? -7.914 13.117 43.438 1 47.78 1 MET B CA 1
ATOM 2430 C C . MET B 1 1 ? -8.688 14.43 43.344 1 47.78 1 MET B C 1
ATOM 2432 O O . MET B 1 1 ? -9.602 14.555 42.531 1 47.78 1 MET B O 1
ATOM 2436 N N . ASP B 1 2 ? -8.719 15.289 44.312 1 55.12 2 ASP B N 1
ATOM 2437 C CA . ASP B 1 2 ? -9.391 16.578 44.375 1 55.12 2 ASP B CA 1
ATOM 2438 C C . ASP B 1 2 ? -9 17.453 43.188 1 55.12 2 ASP B C 1
ATOM 2440 O O . ASP B 1 2 ? -7.879 17.375 42.688 1 55.12 2 ASP B O 1
ATOM 2444 N N . THR B 1 3 ? -9.961 18.031 42.469 1 59.19 3 THR B N 1
ATOM 2445 C CA . THR B 1 3 ? -9.766 18.875 41.312 1 59.19 3 THR B CA 1
ATOM 2446 C C . THR B 1 3 ? -8.641 19.875 41.562 1 59.19 3 THR B C 1
ATOM 2448 O O . THR B 1 3 ? -7.863 20.188 40.656 1 59.19 3 THR B O 1
ATOM 2451 N N . ASN B 1 4 ? -8.586 20.359 42.75 1 60.78 4 ASN B N 1
ATOM 2452 C CA . ASN B 1 4 ? -7.562 21.344 43.094 1 60.78 4 ASN B CA 1
ATOM 2453 C C . ASN B 1 4 ? -6.16 20.734 43 1 60.78 4 ASN B C 1
ATOM 2455 O O . ASN B 1 4 ? -5.199 21.453 42.719 1 60.78 4 ASN B O 1
ATOM 2459 N N . LYS B 1 5 ? -6.062 19.5 43.281 1 61.69 5 LYS B N 1
ATOM 2460 C CA . LYS B 1 5 ? -4.781 18.812 43.188 1 61.69 5 LYS B CA 1
ATOM 2461 C C . LYS B 1 5 ? -4.484 18.406 41.75 1 61.69 5 LYS B C 1
ATOM 2463 O O . LYS B 1 5 ? -3.322 18.266 41.375 1 61.69 5 LYS B O 1
ATOM 2468 N N . LEU B 1 6 ? -5.523 18.266 41.031 1 63.31 6 LEU B N 1
ATOM 2469 C CA . LEU B 1 6 ? -5.41 17.781 39.688 1 63.31 6 LEU B CA 1
ATOM 2470 C C . LEU B 1 6 ? -4.949 18.891 38.75 1 63.31 6 LEU B C 1
ATOM 2472 O O . LEU B 1 6 ? -4.152 18.656 37.844 1 63.31 6 LEU B O 1
ATOM 2476 N N . ILE B 1 7 ? -5.348 20.109 39.031 1 62.25 7 ILE B N 1
ATOM 2477 C CA . ILE B 1 7 ? -5.16 21.234 38.094 1 62.25 7 ILE B CA 1
ATOM 2478 C C . ILE B 1 7 ? -3.668 21.5 37.906 1 62.25 7 ILE B C 1
ATOM 2480 O O . ILE B 1 7 ? -3.189 21.609 36.781 1 62.25 7 ILE B O 1
ATOM 2484 N N . PRO B 1 8 ? -2.941 21.516 39.031 1 67.25 8 PRO B N 1
ATOM 2485 C CA . PRO B 1 8 ? -1.508 21.75 38.844 1 67.25 8 PRO B CA 1
ATOM 2486 C C . PRO B 1 8 ? -0.82 20.609 38.094 1 67.25 8 PRO B C 1
ATOM 2488 O O . PRO B 1 8 ? 0.175 20.828 37.406 1 67.25 8 PRO B O 1
ATOM 2491 N N . LEU B 1 9 ? -1.464 19.453 38.125 1 75.88 9 LEU B N 1
ATOM 2492 C CA . LEU B 1 9 ? -0.833 18.281 37.531 1 75.88 9 LEU B CA 1
ATOM 2493 C C . LEU B 1 9 ? -1.061 18.266 36.031 1 75.88 9 LEU B C 1
ATOM 2495 O O . LEU B 1 9 ? -0.344 17.578 35.281 1 75.88 9 LEU B O 1
ATOM 2499 N N . LEU B 1 10 ? -2.023 19.062 35.562 1 75.44 10 LEU B N 1
ATOM 2500 C CA . LEU B 1 10 ? -2.318 19.078 34.125 1 75.44 10 LEU B CA 1
ATOM 2501 C C . LEU B 1 10 ? -1.107 19.547 33.344 1 75.44 10 LEU B C 1
ATOM 2503 O O . LEU B 1 10 ? -0.795 18.984 32.281 1 75.44 10 LEU B O 1
ATOM 2507 N N . SER B 1 11 ? -0.452 20.531 33.906 1 78.75 11 SER B N 1
ATOM 2508 C CA . SER B 1 11 ? 0.746 21.047 33.25 1 78.75 11 SER B CA 1
ATOM 2509 C C . SER B 1 11 ? 1.86 20 33.219 1 78.75 11 SER B C 1
ATOM 2511 O O . SER B 1 11 ? 2.568 19.859 32.219 1 78.75 11 SER B O 1
ATOM 2513 N N . GLU B 1 12 ? 1.928 19.297 34.312 1 83.81 12 GLU B N 1
ATOM 2514 C CA . GLU B 1 12 ? 2.945 18.266 34.406 1 83.81 12 GLU B CA 1
ATOM 2515 C C . GLU B 1 12 ? 2.65 17.125 33.438 1 83.81 12 GLU B C 1
ATOM 2517 O O . GLU B 1 12 ? 3.566 16.562 32.812 1 83.81 12 GLU B O 1
ATOM 2522 N N . MET B 1 13 ? 1.38 16.812 33.344 1 79.88 13 MET B N 1
ATOM 2523 C CA . MET B 1 13 ? 0.95 15.789 32.406 1 79.88 13 MET B CA 1
ATOM 2524 C C . MET B 1 13 ? 1.272 16.188 30.953 1 79.88 13 MET B C 1
ATOM 2526 O O . MET B 1 13 ? 1.721 15.367 30.156 1 79.88 13 MET B O 1
ATOM 2530 N N . ALA B 1 14 ? 1.034 17.469 30.656 1 80.56 14 ALA B N 1
ATOM 2531 C CA . ALA B 1 14 ? 1.354 17.984 29.328 1 80.56 14 ALA B CA 1
ATOM 2532 C C . ALA B 1 14 ? 2.855 17.922 29.062 1 80.56 14 ALA B C 1
ATOM 2534 O O . ALA B 1 14 ? 3.285 17.562 27.953 1 80.56 14 ALA B O 1
ATOM 2535 N N . ILE B 1 15 ? 3.678 18.25 30.031 1 83.94 15 ILE B N 1
ATOM 2536 C CA . ILE B 1 15 ? 5.133 18.203 29.922 1 83.94 15 ILE B CA 1
ATOM 2537 C C . ILE B 1 15 ? 5.598 16.766 29.719 1 83.94 15 ILE B C 1
ATOM 2539 O O . ILE B 1 15 ? 6.48 16.5 28.906 1 83.94 15 ILE B O 1
ATOM 2543 N N . PHE B 1 16 ? 4.949 15.883 30.438 1 88 16 PHE B N 1
ATOM 2544 C CA . PHE B 1 16 ? 5.234 14.453 30.312 1 88 16 PHE B CA 1
ATOM 2545 C C . PHE B 1 16 ? 5.016 13.984 28.875 1 88 16 PHE B C 1
ATOM 2547 O O . PHE B 1 16 ? 5.875 13.312 28.297 1 88 16 PHE B O 1
ATOM 2554 N N . VAL B 1 17 ? 3.918 14.336 28.344 1 83.5 17 VAL B N 1
ATOM 2555 C CA . VAL B 1 17 ? 3.633 13.977 26.953 1 83.5 17 VAL B CA 1
ATOM 2556 C C . VAL B 1 17 ? 4.727 14.523 26.047 1 83.5 17 VAL B C 1
ATOM 2558 O O . VAL B 1 17 ? 5.223 13.82 25.172 1 83.5 17 VAL B O 1
ATOM 2561 N N . SER B 1 18 ? 5.16 15.727 26.25 1 83.31 18 SER B N 1
ATOM 2562 C CA . SER B 1 18 ? 6.18 16.375 25.438 1 83.31 18 SER B CA 1
ATOM 2563 C C . SER B 1 18 ? 7.527 15.68 25.562 1 83.31 18 SER B C 1
ATOM 2565 O O . SER B 1 18 ? 8.25 15.531 24.578 1 83.31 18 SER B O 1
ATOM 2567 N N . VAL B 1 19 ? 7.852 15.227 26.734 1 86.06 19 VAL B N 1
ATOM 2568 C CA . VAL B 1 19 ? 9.109 14.531 26.984 1 86.06 19 VAL B CA 1
ATOM 2569 C C . VAL B 1 19 ? 9.125 13.203 26.219 1 86.06 19 VAL B C 1
ATOM 2571 O O . VAL B 1 19 ? 10.125 12.844 25.609 1 86.06 19 VAL B O 1
ATOM 2574 N N . VAL B 1 20 ? 8.039 12.539 26.281 1 84.31 20 VAL B N 1
ATOM 2575 C CA . VAL B 1 20 ? 7.945 11.234 25.625 1 84.31 20 VAL B CA 1
ATOM 2576 C C . VAL B 1 20 ? 8.023 11.414 24.109 1 84.31 20 VAL B C 1
ATOM 2578 O O . VAL B 1 20 ? 8.727 10.664 23.422 1 84.31 20 VAL B O 1
ATOM 2581 N N . GLU B 1 21 ? 7.348 12.414 23.688 1 79.75 21 GLU B N 1
ATOM 2582 C CA . GLU B 1 21 ? 7.297 12.672 22.25 1 79.75 21 GLU B CA 1
ATOM 2583 C C . GLU B 1 21 ? 8.656 13.125 21.719 1 79.75 21 GLU B C 1
ATOM 2585 O O . GLU B 1 21 ? 9.062 12.734 20.625 1 79.75 21 GLU B O 1
ATOM 2590 N N . SER B 1 22 ? 9.352 13.938 22.5 1 78.12 22 SER B N 1
ATOM 2591 C CA . SER B 1 22 ? 10.641 14.461 22.078 1 78.12 22 SER B CA 1
ATOM 2592 C C . SER B 1 22 ? 11.758 13.461 22.375 1 78.12 22 SER B C 1
ATOM 2594 O O . SER B 1 22 ? 12.836 13.547 21.781 1 78.12 22 SER B O 1
ATOM 2596 N N . GLY B 1 23 ? 11.445 12.578 23.234 1 80.94 23 GLY B N 1
ATOM 2597 C CA . GLY B 1 23 ? 12.406 11.57 23.641 1 80.94 23 GLY B CA 1
ATOM 2598 C C . GLY B 1 23 ? 13.562 12.133 24.453 1 80.94 23 GLY B C 1
ATOM 2599 O O . GLY B 1 23 ? 14.586 11.477 24.625 1 80.94 23 GLY B O 1
ATOM 2600 N N . SER B 1 24 ? 13.422 13.453 24.859 1 84.88 24 SER B N 1
ATOM 2601 C CA . SER B 1 24 ? 14.531 14.125 25.531 1 84.88 24 SER B CA 1
ATOM 2602 C C . SER B 1 24 ? 14.031 15.211 26.469 1 84.88 24 SER B C 1
ATOM 2604 O O . SER B 1 24 ? 13.141 15.984 26.125 1 84.88 24 SER B O 1
ATOM 2606 N N . PHE B 1 25 ? 14.758 15.312 27.641 1 86.06 25 PHE B N 1
ATOM 2607 C CA . PHE B 1 25 ? 14.445 16.359 28.609 1 86.06 25 PHE B CA 1
ATOM 2608 C C . PHE B 1 25 ? 14.945 17.703 28.125 1 86.06 25 PHE B C 1
ATOM 2610 O O . PHE B 1 25 ? 14.242 18.719 28.266 1 86.06 25 PHE B O 1
ATOM 2617 N N . SER B 1 26 ? 16.094 17.656 27.5 1 86.69 26 SER B N 1
ATOM 2618 C CA . SER B 1 26 ? 16.688 18.906 27.016 1 86.69 26 SER B CA 1
ATOM 2619 C C . SER B 1 26 ? 15.922 19.469 25.844 1 86.69 26 SER B C 1
ATOM 2621 O O . SER B 1 26 ? 15.68 20.672 25.766 1 86.69 26 SER B O 1
ATOM 2623 N N . LYS B 1 27 ? 15.477 18.625 25 1 83.38 27 LYS B N 1
ATOM 2624 C CA . LYS B 1 27 ? 14.711 19.062 23.844 1 83.38 27 LYS B CA 1
ATOM 2625 C C . LYS B 1 27 ? 13.336 19.594 24.25 1 83.38 27 LYS B C 1
ATOM 2627 O O . LYS B 1 27 ? 12.867 20.609 23.719 1 83.38 27 LYS B O 1
ATOM 2632 N N . THR B 1 28 ? 12.789 18.906 25.172 1 84.38 28 THR B N 1
ATOM 2633 C CA . THR B 1 28 ? 11.5 19.359 25.688 1 84.38 28 THR B CA 1
ATOM 2634 C C . THR B 1 28 ? 11.633 20.719 26.359 1 84.38 28 THR B C 1
ATOM 2636 O O . THR B 1 28 ? 10.797 21.594 26.156 1 84.38 28 THR B O 1
ATOM 2639 N N . ALA B 1 29 ? 12.688 20.938 27.047 1 85.44 29 ALA B N 1
ATOM 2640 C CA . ALA B 1 29 ? 12.945 22.219 27.719 1 85.44 29 ALA B CA 1
ATOM 2641 C C . ALA B 1 29 ? 13.086 23.344 26.703 1 85.44 29 ALA B C 1
ATOM 2643 O O . ALA B 1 29 ? 12.508 24.422 26.891 1 85.44 29 ALA B O 1
ATOM 2644 N N . GLN B 1 30 ? 13.773 23.047 25.734 1 81.25 30 GLN B N 1
ATOM 2645 C CA . GLN B 1 30 ? 13.969 24.016 24.656 1 81.25 30 GLN B CA 1
ATOM 2646 C C . GLN B 1 30 ? 12.641 24.359 23.984 1 81.25 30 GLN B C 1
ATOM 2648 O O . GLN B 1 30 ? 12.328 25.531 23.766 1 81.25 30 GLN B O 1
ATOM 2653 N N . LYS B 1 31 ? 11.867 23.391 23.781 1 78.44 31 LYS B N 1
ATOM 2654 C CA . LYS B 1 31 ? 10.578 23.547 23.125 1 78.44 31 LYS B CA 1
ATOM 2655 C C . LYS B 1 31 ? 9.609 24.359 23.969 1 78.44 31 LYS B C 1
ATOM 2657 O O . LYS B 1 31 ? 8.875 25.203 23.453 1 78.44 31 LYS B O 1
ATOM 2662 N N . LEU B 1 32 ? 9.688 24.156 25.234 1 77.75 32 LEU B N 1
ATOM 2663 C CA . LEU B 1 32 ? 8.727 24.75 26.141 1 77.75 32 LEU B CA 1
ATOM 2664 C C . LEU B 1 32 ? 9.266 26.047 26.734 1 77.75 32 LEU B C 1
ATOM 2666 O O . LEU B 1 32 ? 8.547 26.781 27.422 1 77.75 32 LEU B O 1
ATOM 2670 N N . GLY B 1 33 ? 10.562 26.359 26.406 1 78.88 33 GLY B N 1
ATOM 2671 C CA . GLY B 1 33 ? 11.18 27.562 26.906 1 78.88 33 GLY B CA 1
ATOM 2672 C C . GLY B 1 33 ? 11.445 27.531 28.406 1 78.88 33 GLY B C 1
ATOM 2673 O O . GLY B 1 33 ? 11.273 28.531 29.094 1 78.88 33 GLY B O 1
ATOM 2674 N N . VAL B 1 34 ? 11.68 26.391 28.875 1 82 34 VAL B N 1
ATOM 2675 C CA . VAL B 1 34 ? 11.969 26.234 30.297 1 82 34 VAL B CA 1
ATOM 2676 C C . VAL B 1 34 ? 13.305 25.531 30.484 1 82 34 VAL B C 1
ATOM 2678 O O . VAL B 1 34 ? 13.977 25.188 29.5 1 82 34 VAL B O 1
ATOM 2681 N N . SER B 1 35 ? 13.828 25.484 31.641 1 84.38 35 SER B N 1
ATOM 2682 C CA . SER B 1 35 ? 15.07 24.781 31.922 1 84.38 35 SER B CA 1
ATOM 2683 C C . SER B 1 35 ? 14.859 23.266 31.984 1 84.38 35 SER B C 1
ATOM 2685 O O . SER B 1 35 ? 13.789 22.812 32.375 1 84.38 35 SER B O 1
ATOM 2687 N N . PRO B 1 36 ? 15.867 22.531 31.562 1 88 36 PRO B N 1
ATOM 2688 C CA . PRO B 1 36 ? 15.766 21.078 31.703 1 88 36 PRO B CA 1
ATOM 2689 C C . PRO B 1 36 ? 15.477 20.641 33.156 1 88 36 PRO B C 1
ATOM 2691 O O . PRO B 1 36 ? 14.758 19.672 33.375 1 88 36 PRO B O 1
ATOM 2694 N N . SER B 1 37 ? 16.062 21.359 34.062 1 89.12 37 SER B N 1
ATOM 2695 C CA . SER B 1 37 ? 15.797 21.078 35.469 1 89.12 37 SER B CA 1
ATOM 2696 C C . SER B 1 37 ? 14.312 21.234 35.812 1 89.12 37 SER B C 1
ATOM 2698 O O . SER B 1 37 ? 13.766 20.469 36.594 1 89.12 37 SER B O 1
ATOM 2700 N N . SER B 1 38 ? 13.688 22.219 35.188 1 85.81 38 SER B N 1
ATOM 2701 C CA . SER B 1 38 ? 12.258 22.438 35.375 1 85.81 38 SER B CA 1
ATOM 2702 C C . SER B 1 38 ? 11.445 21.281 34.812 1 85.81 38 SER B C 1
ATOM 2704 O O . SER B 1 38 ? 10.477 20.828 35.406 1 85.81 38 SER B O 1
ATOM 2706 N N . VAL B 1 39 ? 11.875 20.781 33.656 1 90 39 VAL B N 1
ATOM 2707 C CA . VAL B 1 39 ? 11.211 19.641 33.031 1 90 39 VAL B CA 1
ATOM 2708 C C . VAL B 1 39 ? 11.352 18.406 33.938 1 90 39 VAL B C 1
ATOM 2710 O O . VAL B 1 39 ? 10.375 17.703 34.188 1 90 39 VAL B O 1
ATOM 2713 N N . SER B 1 40 ? 12.531 18.172 34.406 1 90.31 40 SER B N 1
ATOM 2714 C CA . SER B 1 40 ? 12.805 17.047 35.281 1 90.31 40 SER B CA 1
ATOM 2715 C C . SER B 1 40 ? 11.961 17.109 36.562 1 90.31 40 SER B C 1
ATOM 2717 O O . SER B 1 40 ? 11.391 16.109 36.969 1 90.31 40 SER B O 1
ATOM 2719 N N . ARG B 1 41 ? 11.844 18.281 37.094 1 88.81 41 ARG B N 1
ATOM 2720 C CA . ARG B 1 41 ? 11.047 18.484 38.281 1 88.81 41 ARG B CA 1
ATOM 2721 C C . ARG B 1 41 ? 9.57 18.188 38.031 1 88.81 41 ARG B C 1
ATOM 2723 O O . ARG B 1 41 ? 8.891 17.594 38.875 1 88.81 41 ARG B O 1
ATOM 2730 N N . SER B 1 42 ? 9.133 18.625 36.875 1 88.31 42 SER B N 1
ATOM 2731 C CA . SER B 1 42 ? 7.75 18.375 36.5 1 88.31 42 SER B CA 1
ATOM 2732 C C . SER B 1 42 ? 7.457 16.875 36.406 1 88.31 42 SER B C 1
ATOM 2734 O O . SER B 1 42 ? 6.422 16.422 36.906 1 88.31 42 SER B O 1
ATOM 2736 N N . ILE B 1 43 ? 8.375 16.125 35.812 1 90.06 43 ILE B N 1
ATOM 2737 C CA . ILE B 1 43 ? 8.203 14.68 35.688 1 90.06 43 ILE B CA 1
ATOM 2738 C C . ILE B 1 43 ? 8.227 14.016 37.062 1 90.06 43 ILE B C 1
ATOM 2740 O O . ILE B 1 43 ? 7.398 13.148 37.344 1 90.06 43 ILE B O 1
ATOM 2744 N N . THR B 1 44 ? 9.148 14.477 37.844 1 88.94 44 THR B N 1
ATOM 2745 C CA . THR B 1 44 ? 9.258 13.945 39.219 1 88.94 44 THR B CA 1
ATOM 2746 C C . THR B 1 44 ? 7.984 14.219 40 1 88.94 44 THR B C 1
ATOM 2748 O O . THR B 1 44 ? 7.5 13.344 40.719 1 88.94 44 THR B O 1
ATOM 2751 N N . ARG B 1 45 ? 7.473 15.43 39.875 1 84.19 45 ARG B N 1
ATOM 2752 C CA . ARG B 1 45 ? 6.234 15.797 40.562 1 84.19 45 ARG B CA 1
ATOM 2753 C C . ARG B 1 45 ? 5.078 14.906 40.094 1 84.19 45 ARG B C 1
ATOM 2755 O O . ARG B 1 45 ? 4.273 14.469 40.938 1 84.19 45 ARG B O 1
ATOM 2762 N N . LEU B 1 46 ? 4.977 14.688 38.844 1 87.31 46 LEU B N 1
ATOM 2763 C CA . LEU B 1 46 ? 3.918 13.844 38.312 1 87.31 46 LEU B CA 1
ATOM 2764 C C . LEU B 1 46 ? 4.047 12.414 38.812 1 87.31 46 LEU B C 1
ATOM 2766 O O . LEU B 1 46 ? 3.062 11.82 39.25 1 87.31 46 LEU B O 1
ATOM 2770 N N . GLU B 1 47 ? 5.266 11.867 38.781 1 90.31 47 GLU B N 1
ATOM 2771 C CA . GLU B 1 47 ? 5.512 10.5 39.25 1 90.31 47 GLU B CA 1
ATOM 2772 C C . GLU B 1 47 ? 5.227 10.359 40.75 1 90.31 47 GLU B C 1
ATOM 2774 O O . GLU B 1 47 ? 4.676 9.352 41.188 1 90.31 47 GLU B O 1
ATOM 2779 N N . SER B 1 48 ? 5.609 11.406 41.469 1 86.5 48 SER B N 1
ATOM 2780 C CA . SER B 1 48 ? 5.348 11.414 42.906 1 86.5 48 SER B CA 1
ATOM 2781 C C . SER B 1 48 ? 3.85 11.445 43.188 1 86.5 48 SER B C 1
ATOM 2783 O O . SER B 1 48 ? 3.365 10.711 44.062 1 86.5 48 SER B O 1
ATOM 2785 N N . ALA B 1 49 ? 3.139 12.258 42.438 1 81.94 49 ALA B N 1
ATOM 2786 C CA . ALA B 1 49 ? 1.695 12.375 42.625 1 81.94 49 ALA B CA 1
ATOM 2787 C C . ALA B 1 49 ? 0.986 11.07 42.281 1 81.94 49 ALA B C 1
ATOM 2789 O O . ALA B 1 49 ? 0.008 10.695 42.938 1 81.94 49 ALA B O 1
ATOM 2790 N N . LEU B 1 50 ? 1.475 10.375 41.312 1 82.88 50 LEU B N 1
ATOM 2791 C CA . LEU B 1 50 ? 0.873 9.133 40.875 1 82.88 50 LEU B CA 1
ATOM 2792 C C . LEU B 1 50 ? 1.428 7.938 41.625 1 82.88 50 LEU B C 1
ATOM 2794 O O . LEU B 1 50 ? 0.899 6.828 41.531 1 82.88 50 LEU B O 1
ATOM 2798 N N . GLN B 1 51 ? 2.506 8.258 42.344 1 84.5 51 GLN B N 1
ATOM 2799 C CA . GLN B 1 51 ? 3.215 7.238 43.125 1 84.5 51 GLN B CA 1
ATOM 2800 C C . GLN B 1 51 ? 3.664 6.09 42.219 1 84.5 51 GLN B C 1
ATOM 2802 O O . GLN B 1 51 ? 3.576 4.922 42.594 1 84.5 51 GLN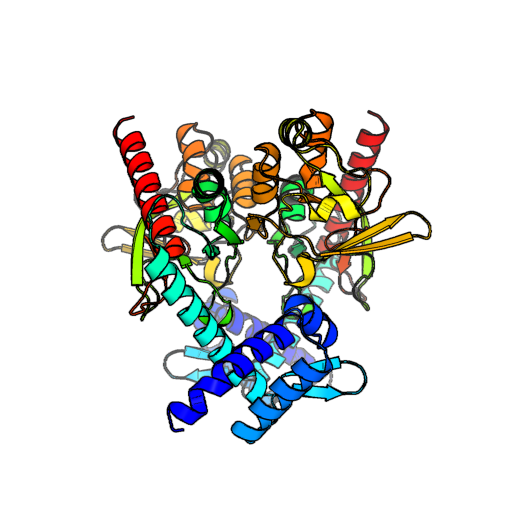 B O 1
ATOM 2807 N N . GLU B 1 52 ? 3.971 6.418 41 1 84.94 52 GLU B N 1
ATOM 2808 C CA . GLU B 1 52 ? 4.469 5.484 39.969 1 84.94 52 GLU B CA 1
ATOM 2809 C C . GLU B 1 52 ? 5.598 6.105 39.156 1 84.94 52 GLU B C 1
ATOM 2811 O O . GLU B 1 52 ? 5.582 7.309 38.875 1 84.94 52 GLU B O 1
ATOM 2816 N N . ARG B 1 53 ? 6.539 5.211 38.75 1 86.5 53 ARG B N 1
ATOM 2817 C CA . ARG B 1 53 ? 7.547 5.648 37.812 1 86.5 53 ARG B CA 1
ATOM 2818 C C . ARG B 1 53 ? 7.039 5.508 36.375 1 86.5 53 ARG B C 1
ATOM 2820 O O . ARG B 1 53 ? 6.516 4.457 36 1 86.5 53 ARG B O 1
ATOM 2827 N N . LEU B 1 54 ? 7.09 6.668 35.719 1 88.75 54 LEU B N 1
ATOM 2828 C CA . LEU B 1 54 ? 6.586 6.668 34.375 1 88.75 54 LEU B CA 1
ATOM 2829 C C . LEU B 1 54 ? 7.723 6.457 33.375 1 88.75 54 LEU B C 1
ATOM 2831 O O . LEU B 1 54 ? 7.516 5.883 32.281 1 88.75 54 LEU B O 1
ATOM 2835 N N . LEU B 1 55 ? 8.906 6.918 33.688 1 87.31 55 LEU B N 1
ATOM 2836 C CA . LEU B 1 55 ? 10.078 6.84 32.812 1 87.31 55 LEU B CA 1
ATOM 2837 C C . LEU B 1 55 ? 11.188 6.027 33.469 1 87.31 55 LEU B C 1
ATOM 2839 O O . LEU B 1 55 ? 11.422 6.16 34.688 1 87.31 55 LEU B O 1
ATOM 2843 N N . GLU B 1 56 ? 11.648 4.996 32.688 1 80 56 GLU B N 1
ATOM 2844 C CA . GLU B 1 56 ? 12.82 4.254 33.156 1 80 56 GLU B CA 1
ATOM 2845 C C . GLU B 1 56 ? 14.102 4.828 32.531 1 80 56 GLU B C 1
ATOM 2847 O O . GLU B 1 56 ? 14.188 5 31.328 1 80 56 GLU B O 1
ATOM 2852 N N . ARG B 1 57 ? 14.797 5.578 33.312 1 63.84 57 ARG B N 1
ATOM 2853 C CA . ARG B 1 57 ? 16.016 6.25 32.875 1 63.84 57 ARG B CA 1
ATOM 2854 C C . ARG B 1 57 ? 17.219 5.336 33 1 63.84 57 ARG B C 1
ATOM 2856 O O . ARG B 1 57 ? 17.484 4.777 34.062 1 63.84 57 ARG B O 1
ATOM 2863 N N . THR B 1 58 ? 17.5 4.609 32.031 1 58.31 58 THR B N 1
ATOM 2864 C CA . THR B 1 58 ? 18.844 4.059 32.094 1 58.31 58 THR B CA 1
ATOM 2865 C C . THR B 1 58 ? 19.859 5.043 31.484 1 58.31 58 THR B C 1
ATOM 2867 O O . THR B 1 58 ? 19.469 6.047 30.891 1 58.31 58 THR B O 1
ATOM 2870 N N . THR B 1 59 ? 21.156 4.973 31.859 1 54.12 59 THR B N 1
ATOM 2871 C CA . THR B 1 59 ? 22.219 5.887 31.484 1 54.12 59 THR B CA 1
ATOM 2872 C C . THR B 1 59 ? 22.156 6.234 30 1 54.12 59 THR B C 1
ATOM 2874 O O . THR B 1 59 ? 22.594 7.305 29.594 1 54.12 59 THR B O 1
ATOM 2877 N N . ARG B 1 60 ? 21.625 5.422 29.047 1 55.56 60 ARG B N 1
ATOM 2878 C CA . ARG B 1 60 ? 21.812 5.613 27.609 1 55.56 60 ARG B CA 1
ATOM 2879 C C . ARG B 1 60 ? 20.484 5.914 26.922 1 55.56 60 ARG B C 1
ATOM 2881 O O . ARG B 1 60 ? 20.453 6.418 25.797 1 55.56 60 ARG B O 1
ATOM 2888 N N . LYS B 1 61 ? 19.281 5.379 27.484 1 62 61 LYS B N 1
ATOM 2889 C CA . LYS B 1 61 ? 18.047 5.582 26.734 1 62 61 LYS B CA 1
ATOM 2890 C C . LYS B 1 61 ? 16.844 5.715 27.672 1 62 61 LYS B C 1
ATOM 2892 O O . LYS B 1 61 ? 16.766 5.023 28.688 1 62 61 LYS B O 1
ATOM 2897 N N . MET B 1 62 ? 15.953 6.801 27.438 1 73.25 62 MET B N 1
ATOM 2898 C CA . MET B 1 62 ? 14.703 6.992 28.156 1 73.25 62 MET B CA 1
ATOM 2899 C C . MET B 1 62 ? 13.609 6.074 27.609 1 73.25 62 MET B C 1
ATOM 2901 O O . MET B 1 62 ?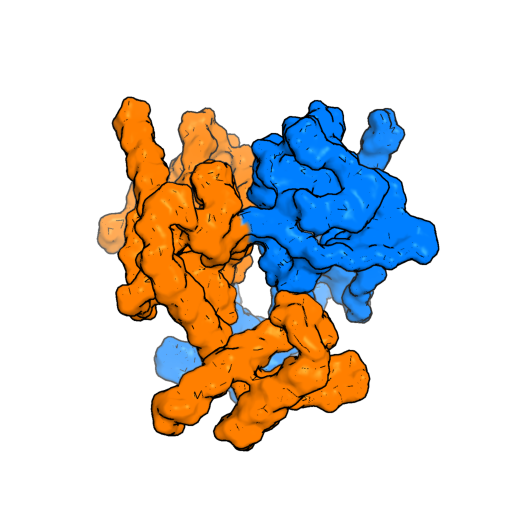 13.406 6 26.406 1 73.25 62 MET B O 1
ATOM 2905 N N . ARG B 1 63 ? 13.109 5.125 28.438 1 80.31 63 ARG B N 1
ATOM 2906 C CA . ARG B 1 63 ? 12 4.262 28.062 1 80.31 63 ARG B CA 1
ATOM 2907 C C . ARG B 1 63 ? 10.812 4.445 29 1 80.31 63 ARG B C 1
ATOM 2909 O O . ARG B 1 63 ? 10.984 4.742 30.188 1 80.31 63 ARG B O 1
ATOM 2916 N N . LEU B 1 64 ? 9.641 4.332 28.375 1 84.81 64 LEU B N 1
ATOM 2917 C CA . LEU B 1 64 ? 8.414 4.344 29.172 1 84.81 64 LEU B CA 1
ATOM 2918 C C . LEU B 1 64 ? 8.281 3.051 29.969 1 84.81 64 LEU B C 1
ATOM 2920 O O . LEU B 1 64 ? 8.586 1.968 29.469 1 84.81 64 LEU B O 1
ATOM 2924 N N . SER B 1 65 ? 7.91 3.152 31.266 1 82.5 65 SER B N 1
ATOM 2925 C CA . SER B 1 65 ? 7.438 1.984 32 1 82.5 65 SER B CA 1
ATOM 2926 C C . SER B 1 65 ? 6.102 1.492 31.453 1 82.5 65 SER B C 1
ATOM 2928 O O . SER B 1 65 ? 5.488 2.15 30.609 1 82.5 65 SER B O 1
ATOM 2930 N N . THR B 1 66 ? 5.703 0.354 31.891 1 79.56 66 THR B N 1
ATOM 2931 C CA . THR B 1 66 ? 4.395 -0.164 31.516 1 79.56 66 THR B CA 1
ATOM 2932 C C . THR B 1 66 ? 3.289 0.811 31.922 1 79.56 66 THR B C 1
ATOM 2934 O O . THR B 1 66 ? 2.412 1.129 31.109 1 79.56 66 THR B O 1
ATOM 2937 N N . THR B 1 67 ? 3.395 1.246 33.156 1 79.94 67 THR B N 1
ATOM 2938 C CA . THR B 1 67 ? 2.449 2.244 33.656 1 79.94 67 THR B CA 1
ATOM 2939 C C . THR B 1 67 ? 2.623 3.564 32.906 1 79.94 67 THR B C 1
ATOM 2941 O O . THR B 1 67 ? 1.644 4.254 32.625 1 79.94 67 THR B O 1
ATOM 2944 N N . GLY B 1 68 ? 3.838 3.824 32.531 1 85.31 68 GLY B N 1
ATOM 2945 C CA . GLY B 1 68 ? 4.141 5.035 31.797 1 85.31 68 GLY B CA 1
ATOM 2946 C C . GLY B 1 68 ? 3.461 5.082 30.438 1 85.31 68 GLY B C 1
ATOM 2947 O O . GLY B 1 68 ? 2.969 6.133 30.016 1 85.31 68 GLY B O 1
ATOM 2948 N N . GLN B 1 69 ? 3.424 3.969 29.859 1 82.19 69 GLN B N 1
ATOM 2949 C CA . GLN B 1 69 ? 2.773 3.896 28.562 1 82.19 69 GLN B CA 1
ATOM 2950 C C . GLN B 1 69 ? 1.278 4.18 28.672 1 82.19 69 GLN B C 1
ATOM 2952 O O . GLN B 1 69 ? 0.72 4.93 27.875 1 82.19 69 GLN B O 1
ATOM 2957 N N . GLU B 1 70 ? 0.659 3.645 29.688 1 79.31 70 GLU B N 1
ATOM 2958 C CA . GLU B 1 70 ? -0.765 3.861 29.922 1 79.31 70 GLU B CA 1
ATOM 2959 C C . GLU B 1 70 ? -1.052 5.324 30.266 1 79.31 70 GLU B C 1
ATOM 2961 O O . GLU B 1 70 ? -1.991 5.914 29.734 1 79.31 70 GLU B O 1
ATOM 2966 N N . VAL B 1 71 ? -0.227 5.824 31.109 1 81.69 71 VAL B N 1
ATOM 2967 C CA . VAL B 1 71 ? -0.397 7.211 31.531 1 81.69 71 VAL B CA 1
ATOM 2968 C C . VAL B 1 71 ? -0.145 8.148 30.359 1 81.69 71 VAL B C 1
ATOM 2970 O O . VAL B 1 71 ? -0.851 9.148 30.188 1 81.69 71 VAL B O 1
ATOM 2973 N N . TYR B 1 72 ? 0.845 7.793 29.562 1 83.56 72 TYR B N 1
ATOM 2974 C CA . TYR B 1 72 ? 1.118 8.594 28.375 1 83.56 72 TYR B CA 1
ATOM 2975 C C . TYR B 1 72 ? -0.105 8.656 27.469 1 83.56 72 TYR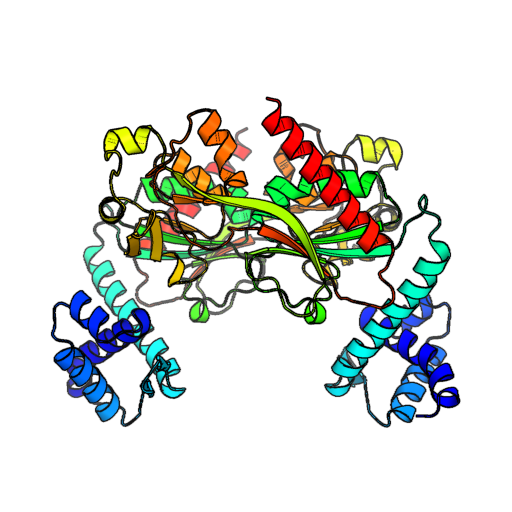 B C 1
ATOM 2977 O O . TYR B 1 72 ? -0.493 9.734 27 1 83.56 72 TYR B O 1
ATOM 2985 N N . ASN B 1 73 ? -0.713 7.586 27.297 1 76.25 73 ASN B N 1
ATOM 2986 C CA . ASN B 1 73 ? -1.893 7.543 26.438 1 76.25 73 ASN B CA 1
ATOM 2987 C C . ASN B 1 73 ? -3.006 8.438 26.969 1 76.25 73 ASN B C 1
ATOM 2989 O O . ASN B 1 73 ? -3.615 9.203 26.219 1 76.25 73 ASN B O 1
ATOM 2993 N N . LEU B 1 74 ? -3.176 8.328 28.234 1 74.19 74 LEU B N 1
ATOM 2994 C CA . LEU B 1 74 ? -4.23 9.102 28.875 1 74.19 74 LEU B CA 1
ATOM 2995 C C . LEU B 1 74 ? -3.902 10.594 28.859 1 74.19 74 LEU B C 1
ATOM 2997 O O . LEU B 1 74 ? -4.777 11.422 28.594 1 74.19 74 LEU B O 1
ATOM 3001 N N . CYS B 1 75 ? -2.629 10.938 29.094 1 78.38 75 CYS B N 1
ATOM 3002 C CA . CYS B 1 75 ? -2.217 12.336 29.062 1 78.38 75 CYS B CA 1
ATOM 3003 C C . CYS B 1 75 ? -2.289 12.891 27.641 1 78.38 75 CYS B C 1
ATOM 3005 O O . CYS B 1 75 ? -2.648 14.055 27.453 1 78.38 75 CYS B O 1
ATOM 3007 N N . SER B 1 76 ? -1.949 12.047 26.75 1 76.94 76 SER B N 1
ATOM 3008 C CA . SER B 1 76 ? -2.059 12.445 25.344 1 76.94 76 SER B CA 1
ATOM 3009 C C . SER B 1 76 ? -3.504 12.75 24.969 1 76.94 76 SER B C 1
ATOM 3011 O O . SER B 1 76 ? -3.781 13.734 24.281 1 76.94 76 SER B O 1
ATOM 3013 N N . ASP B 1 77 ? -4.414 12.023 25.5 1 67.56 77 ASP B N 1
ATOM 3014 C CA . ASP B 1 77 ? -5.84 12.25 25.281 1 67.56 77 ASP B CA 1
ATOM 3015 C C . ASP B 1 77 ? -6.277 13.578 25.906 1 67.56 77 ASP B C 1
ATOM 3017 O O . ASP B 1 77 ? -7.062 14.32 25.312 1 67.56 77 ASP B O 1
ATOM 3021 N N . MET B 1 78 ? -5.824 13.805 27.125 1 66.81 78 MET B N 1
ATOM 3022 C CA . MET B 1 78 ? -6.098 15.062 27.812 1 66.81 78 MET B CA 1
ATOM 3023 C C . MET B 1 78 ? -5.637 16.25 26.984 1 66.81 78 MET B C 1
ATOM 3025 O O . MET B 1 78 ? -6.379 17.219 26.812 1 66.81 78 MET B O 1
ATOM 3029 N N . MET B 1 79 ? -4.461 16.125 26.5 1 67.94 79 MET B N 1
ATOM 3030 C CA . MET B 1 79 ? -3.92 17.219 25.703 1 67.94 79 MET B CA 1
ATOM 3031 C C . MET B 1 79 ? -4.742 17.438 24.438 1 67.94 79 MET B C 1
ATOM 3033 O O . MET B 1 79 ? -5.004 18.562 24.031 1 67.94 79 MET B O 1
ATOM 3037 N N . ASN B 1 80 ? -5.129 16.422 23.938 1 61.69 80 ASN B N 1
ATOM 3038 C CA . ASN B 1 80 ? -5.969 16.484 22.75 1 61.69 80 ASN B CA 1
ATOM 3039 C C . ASN B 1 80 ? -7.312 17.141 23.047 1 61.69 80 ASN B C 1
ATOM 3041 O O . ASN B 1 80 ? -7.789 17.969 22.266 1 61.69 80 ASN B O 1
ATOM 3045 N N . SER B 1 81 ? -7.84 16.797 24.188 1 59.62 81 SER B N 1
ATOM 3046 C CA . SER B 1 81 ? -9.094 17.406 24.625 1 59.62 81 SER B CA 1
ATOM 3047 C C . SER B 1 81 ? -8.93 18.906 24.859 1 59.62 81 SER B C 1
ATOM 3049 O O . SER B 1 81 ? -9.797 19.703 24.5 1 59.62 81 SER B O 1
ATOM 3051 N N . ALA B 1 82 ? -7.879 19.25 25.484 1 59.28 82 ALA B N 1
ATOM 3052 C CA . ALA B 1 82 ? -7.598 20.672 25.719 1 59.28 82 ALA B CA 1
ATOM 3053 C C . ALA B 1 82 ? -7.477 21.438 24.406 1 59.28 82 ALA B C 1
ATOM 3055 O O . ALA B 1 82 ? -8.023 22.531 24.266 1 59.28 82 ALA B O 1
ATOM 3056 N N . LYS B 1 83 ? -6.801 20.812 23.516 1 59.25 83 LYS B N 1
ATOM 3057 C CA . LYS B 1 83 ? -6.66 21.438 22.203 1 59.25 83 LYS B CA 1
ATOM 3058 C C . LYS B 1 83 ? -8.023 21.609 21.531 1 59.25 83 LYS B C 1
ATOM 3060 O O . LYS B 1 83 ? -8.289 22.656 20.922 1 59.25 83 LYS B O 1
ATOM 3065 N N . MET B 1 84 ? -8.781 20.734 21.828 1 53.12 84 MET B N 1
ATOM 3066 C CA . MET B 1 84 ? -10.125 20.766 21.25 1 53.12 84 MET B CA 1
ATOM 3067 C C . MET B 1 84 ? -10.953 21.891 21.859 1 53.12 84 MET B C 1
ATOM 3069 O O . MET B 1 84 ? -11.719 22.547 21.156 1 53.12 84 MET B O 1
ATOM 3073 N N . ALA B 1 85 ? -10.758 22.078 23.109 1 52.78 85 ALA B N 1
ATOM 3074 C CA . ALA B 1 85 ? -11.461 23.156 23.812 1 52.78 85 ALA B CA 1
ATOM 3075 C C . ALA B 1 85 ? -11.062 24.516 23.266 1 52.78 85 ALA B C 1
ATOM 3077 O O . ALA B 1 85 ? -11.914 25.391 23.062 1 52.78 85 ALA B O 1
ATOM 3078 N N . ILE B 1 86 ? -9.836 24.609 23.062 1 51.56 86 ILE B N 1
ATOM 3079 C CA . ILE B 1 86 ? -9.336 25.875 22.547 1 51.56 86 ILE B CA 1
ATOM 3080 C C . ILE B 1 86 ? -9.867 26.109 21.125 1 51.56 86 ILE B C 1
ATOM 3082 O O . ILE B 1 86 ? -10.336 27.203 20.797 1 51.56 86 ILE B O 1
ATOM 3086 N N . SER B 1 87 ? -9.766 25.047 20.406 1 51.34 87 SER B N 1
ATOM 3087 C CA . SER B 1 87 ? -10.211 25.109 19.016 1 51.34 87 SER B CA 1
ATOM 3088 C C . SER B 1 87 ? -11.703 25.422 18.938 1 51.34 87 SER B C 1
ATOM 3090 O O . SER B 1 87 ? -12.133 26.172 18.062 1 51.34 87 SER B O 1
ATOM 3092 N N . ALA B 1 88 ? -12.383 24.875 19.781 1 47.53 88 ALA B N 1
ATOM 3093 C CA . ALA B 1 88 ? -13.828 25.125 19.828 1 47.53 88 ALA B CA 1
ATOM 3094 C C . ALA B 1 88 ? -14.125 26.594 20.078 1 47.53 88 ALA B C 1
ATOM 3096 O O . ALA B 1 88 ? -15.094 27.141 19.547 1 47.53 88 ALA B O 1
ATOM 3097 N N . ALA B 1 89 ? -13.297 27.125 20.859 1 46.44 89 ALA B N 1
ATOM 3098 C CA . ALA B 1 89 ? -13.492 28.531 21.172 1 46.44 89 ALA B CA 1
ATOM 3099 C C . ALA B 1 89 ? -13.078 29.422 20 1 46.44 89 ALA B C 1
ATOM 3101 O O . ALA B 1 89 ? -13.625 30.516 19.812 1 46.44 89 ALA B O 1
ATOM 3102 N N . GLN B 1 90 ? -12.117 28.984 19.297 1 44.94 90 GLN B N 1
ATOM 3103 C CA . GLN B 1 90 ? -11.602 29.797 18.203 1 44.94 90 GLN B CA 1
ATOM 3104 C C . GLN B 1 90 ? -12.375 29.531 16.906 1 44.94 90 GLN B C 1
ATOM 3106 O O . GLN B 1 90 ? -12.016 30.047 15.852 1 44.94 90 GLN B O 1
ATOM 3111 N N . ALA B 1 91 ? -13.398 28.906 16.938 1 45.88 91 ALA B N 1
ATOM 3112 C CA . ALA B 1 91 ? -14.125 28.438 15.758 1 45.88 91 ALA B CA 1
ATOM 3113 C C . ALA B 1 91 ? -14.5 29.594 14.844 1 45.88 91 ALA B C 1
ATOM 3115 O O . ALA B 1 91 ? -15.625 30.094 14.875 1 45.88 91 ALA B O 1
ATOM 3116 N N . ASP B 1 92 ? -13.773 30.656 14.797 1 44.59 92 ASP B N 1
ATOM 3117 C CA . ASP B 1 92 ? -14.086 31.406 13.586 1 44.59 92 ASP B CA 1
ATOM 3118 C C . ASP B 1 92 ? -13.797 30.578 12.336 1 44.59 92 ASP B C 1
ATOM 3120 O O . ASP B 1 92 ? -12.773 29.891 12.258 1 44.59 92 ASP B O 1
ATOM 3124 N N . LYS B 1 93 ? -14.703 30.094 11.484 1 49.5 93 LYS B N 1
ATOM 3125 C CA . LYS B 1 93 ? -14.812 29.25 10.289 1 49.5 93 LYS B CA 1
ATOM 3126 C C . LYS B 1 93 ? -13.586 29.406 9.398 1 49.5 93 LYS B C 1
ATOM 3128 O O . LYS B 1 93 ? -13.141 28.438 8.773 1 49.5 93 LYS B O 1
ATOM 3133 N N . THR B 1 94 ? -13.078 30.625 9.094 1 53.69 94 THR B N 1
ATOM 3134 C CA . THR B 1 94 ? -12.039 30.938 8.125 1 53.69 94 THR B CA 1
ATOM 3135 C C . THR B 1 94 ? -10.664 30.531 8.656 1 53.69 94 THR B C 1
ATOM 3137 O O . THR B 1 94 ? -9.703 30.438 7.891 1 53.69 94 THR B O 1
ATOM 3140 N N . ASN B 1 95 ? -10.547 30.156 9.883 1 69.5 95 ASN B N 1
ATOM 3141 C CA . ASN B 1 95 ? -9.188 29.938 10.383 1 69.5 95 ASN B CA 1
ATOM 3142 C C . ASN B 1 95 ? -9.047 28.578 11.062 1 69.5 95 ASN B C 1
ATOM 3144 O O . ASN B 1 95 ? -8.445 28.484 12.133 1 69.5 95 ASN B O 1
ATOM 3148 N N . VAL B 1 96 ? -9.633 27.578 10.477 1 86.44 96 VAL B N 1
ATOM 3149 C CA . VAL B 1 96 ? -9.523 26.25 11.062 1 86.44 96 VAL B CA 1
ATOM 3150 C C . VAL B 1 96 ? -8.07 25.781 11.039 1 86.44 96 VAL B C 1
ATOM 3152 O O . VAL B 1 96 ? -7.367 25.984 10.047 1 86.44 96 VAL B O 1
ATOM 3155 N N . SER B 1 97 ? -7.621 25.359 12.203 1 89.12 97 SER B N 1
ATOM 3156 C CA . SER B 1 97 ? -6.234 24.922 12.336 1 89.12 97 SER B CA 1
ATOM 3157 C C . SER B 1 97 ? -6.133 23.688 13.211 1 89.12 97 SER B C 1
ATOM 3159 O O . SER B 1 97 ? -7.098 23.297 13.883 1 89.12 97 SER B O 1
ATOM 3161 N N . GLY B 1 98 ? -5.008 22.969 13.078 1 90.12 98 GLY B N 1
ATOM 3162 C CA . GLY B 1 98 ? -4.738 21.844 13.945 1 90.12 98 GLY B CA 1
ATOM 3163 C C . GLY B 1 98 ? -4.281 20.609 13.195 1 90.12 98 GLY B C 1
ATOM 3164 O O . GLY B 1 98 ? -4.242 20.609 11.961 1 90.12 98 GLY B O 1
ATOM 3165 N N . ALA B 1 99 ? -3.934 19.641 13.961 1 92.75 99 ALA B N 1
ATOM 3166 C CA . ALA B 1 99 ? -3.496 18.375 13.398 1 92.75 99 ALA B CA 1
ATOM 3167 C C . ALA B 1 99 ? -4.688 17.453 13.117 1 92.75 99 ALA B C 1
ATOM 3169 O O . ALA B 1 99 ? -5.668 17.453 13.859 1 92.75 99 ALA B O 1
ATOM 3170 N N . LEU B 1 100 ? -4.617 16.766 12.062 1 96 100 LEU B N 1
ATOM 3171 C CA . LEU B 1 100 ? -5.66 15.836 11.648 1 96 100 LEU B CA 1
ATOM 3172 C C . LEU B 1 100 ? -5.055 14.531 11.141 1 96 100 LEU B C 1
ATOM 3174 O O . LEU B 1 100 ? -4.297 14.523 10.172 1 96 100 LEU B O 1
ATOM 3178 N N . ARG B 1 101 ? -5.352 13.5 11.836 1 96.62 101 ARG B N 1
ATOM 3179 C CA . ARG B 1 101 ? -4.855 12.18 11.445 1 96.62 101 ARG B CA 1
ATOM 3180 C C . ARG B 1 101 ? -5.977 11.328 10.867 1 96.62 101 ARG B C 1
ATOM 3182 O O . ARG B 1 101 ? -6.934 10.992 11.57 1 96.62 101 ARG B O 1
ATOM 3189 N N . VAL B 1 102 ? -5.832 10.875 9.633 1 98.19 102 VAL B N 1
ATOM 3190 C CA . VAL B 1 102 ? -6.855 10.133 8.898 1 98.19 102 VAL B CA 1
ATOM 3191 C C . VAL B 1 102 ? -6.293 8.781 8.445 1 98.19 102 VAL B C 1
ATOM 3193 O O . VAL B 1 102 ? -5.156 8.703 7.977 1 98.19 102 VAL B O 1
ATOM 3196 N N . ALA B 1 103 ? -7.031 7.738 8.609 1 97.75 103 ALA B N 1
ATOM 3197 C CA . ALA B 1 103 ? -6.672 6.43 8.062 1 97.75 103 ALA B CA 1
ATOM 3198 C C . ALA B 1 103 ? -7.695 5.969 7.031 1 97.75 103 ALA B C 1
ATOM 3200 O O . ALA B 1 103 ? -8.898 6.176 7.207 1 97.75 103 ALA B O 1
ATOM 3201 N N . ALA B 1 104 ? -7.219 5.363 6.012 1 98.06 104 ALA B N 1
ATOM 3202 C CA . ALA B 1 104 ? -8.078 4.848 4.949 1 98.06 104 ALA B CA 1
ATOM 3203 C C . ALA B 1 104 ? -7.387 3.729 4.176 1 98.06 104 ALA B C 1
ATOM 3205 O O . ALA B 1 104 ? -6.156 3.635 4.172 1 98.06 104 ALA B O 1
ATOM 3206 N N . PRO B 1 105 ? -8.164 2.873 3.494 1 97.12 105 PRO B N 1
ATOM 3207 C CA . PRO B 1 105 ? -7.547 1.847 2.652 1 97.12 105 PRO B CA 1
ATOM 3208 C C . PRO B 1 105 ? -6.68 2.438 1.543 1 97.12 105 PRO B C 1
ATOM 3210 O O . PRO B 1 105 ? -6.996 3.504 1.01 1 97.12 105 PRO B O 1
ATOM 3213 N N . LYS B 1 106 ? -5.699 1.697 1.17 1 97.31 106 LYS B N 1
ATOM 3214 C CA . LYS B 1 106 ? -4.664 2.197 0.269 1 97.31 106 LYS B CA 1
ATOM 3215 C C . LYS B 1 106 ? -5.25 2.58 -1.086 1 97.31 106 LYS B C 1
ATOM 3217 O O . LYS B 1 106 ? -5.059 3.703 -1.557 1 97.31 106 LYS B O 1
ATOM 3222 N N . ALA B 1 107 ? -5.969 1.68 -1.703 1 97.69 107 ALA B N 1
ATOM 3223 C CA . ALA B 1 107 ? -6.512 1.951 -3.031 1 97.69 107 ALA B CA 1
ATOM 3224 C C . ALA B 1 107 ? -7.5 3.113 -2.994 1 97.69 107 ALA B C 1
ATOM 3226 O O . ALA B 1 107 ? -7.512 3.955 -3.895 1 97.69 107 ALA B O 1
ATOM 3227 N N . LEU B 1 108 ? -8.312 3.168 -1.979 1 98.19 108 LEU B N 1
ATOM 3228 C CA . LEU B 1 108 ? -9.258 4.273 -1.811 1 98.19 108 LEU B CA 1
ATOM 3229 C C . LEU B 1 108 ? -8.516 5.594 -1.648 1 98.19 108 LEU B C 1
ATOM 3231 O O . LEU B 1 108 ? -8.898 6.605 -2.246 1 98.19 108 LEU B O 1
ATOM 3235 N N . SER B 1 109 ? -7.48 5.586 -0.854 1 98.56 109 SER B N 1
ATOM 3236 C CA . SER B 1 109 ? -6.672 6.777 -0.615 1 98.56 109 SER B CA 1
ATOM 3237 C C . SER B 1 109 ? -6.082 7.316 -1.915 1 98.56 109 SER B C 1
ATOM 3239 O O . SER B 1 109 ? -6.195 8.508 -2.205 1 98.56 109 SER B O 1
ATOM 3241 N N . ARG B 1 110 ? -5.523 6.441 -2.678 1 97.94 110 ARG B N 1
ATOM 3242 C CA . ARG B 1 110 ? -4.781 6.84 -3.869 1 97.94 110 ARG B CA 1
ATOM 3243 C C . ARG B 1 110 ? -5.727 7.211 -5.004 1 97.94 110 ARG B C 1
ATOM 3245 O O . ARG B 1 110 ? -5.516 8.211 -5.691 1 97.94 110 ARG B O 1
ATOM 3252 N N . GLN B 1 111 ? -6.773 6.48 -5.156 1 97.25 111 GLN B N 1
ATOM 3253 C CA . GLN B 1 111 ? -7.531 6.586 -6.398 1 97.25 111 GLN B CA 1
ATOM 3254 C C . GLN B 1 111 ? -8.75 7.492 -6.223 1 97.25 111 GLN B C 1
ATOM 3256 O O . GLN B 1 111 ? -9.289 8.016 -7.203 1 97.25 111 GLN B O 1
ATOM 3261 N N . VAL B 1 112 ? -9.188 7.695 -4.996 1 97.81 112 VAL B N 1
ATOM 3262 C CA . VAL B 1 112 ? -10.414 8.461 -4.797 1 97.81 112 VAL B CA 1
ATOM 3263 C C . VAL B 1 112 ? -10.133 9.656 -3.895 1 97.81 112 VAL B C 1
ATOM 3265 O O . VAL B 1 112 ? -10.422 10.797 -4.266 1 97.81 112 VAL B O 1
ATOM 3268 N N . LEU B 1 113 ? -9.461 9.461 -2.771 1 98.62 113 LEU B N 1
ATOM 3269 C CA . LEU B 1 113 ? -9.367 10.492 -1.742 1 98.62 113 LEU B CA 1
ATOM 3270 C C . LEU B 1 113 ? -8.258 11.492 -2.068 1 98.62 113 LEU B C 1
ATOM 3272 O O . LEU B 1 113 ? -8.336 12.656 -1.67 1 98.62 113 LEU B O 1
ATOM 3276 N N . MET B 1 114 ? -7.254 11.062 -2.775 1 98.5 114 MET B N 1
ATOM 3277 C CA . MET B 1 114 ? -6.039 11.852 -2.992 1 98.5 114 MET B CA 1
ATOM 3278 C C . MET B 1 114 ? -6.375 13.227 -3.557 1 98.5 114 MET B C 1
ATOM 3280 O O . MET B 1 114 ? -6.008 14.242 -2.975 1 98.5 114 MET B O 1
ATOM 3284 N N . PRO B 1 115 ? -7.121 13.344 -4.637 1 97.81 115 PRO B N 1
ATOM 3285 C CA . PRO B 1 115 ? -7.395 14.688 -5.16 1 97.81 115 PRO B CA 1
ATOM 3286 C C . PRO B 1 115 ? -8.18 15.555 -4.176 1 97.81 115 PRO B C 1
ATOM 3288 O O . PRO B 1 115 ? -7.949 16.766 -4.102 1 97.81 115 PRO B O 1
ATOM 3291 N N . MET B 1 116 ? -9.055 14.938 -3.465 1 98.12 116 MET B N 1
ATOM 3292 C CA . MET B 1 116 ? -9.852 15.68 -2.488 1 98.12 116 MET B CA 1
ATOM 3293 C C . MET B 1 116 ? -8.984 16.156 -1.329 1 98.12 116 MET B C 1
ATOM 3295 O O . MET B 1 116 ? -9.109 17.297 -0.881 1 98.12 116 MET B O 1
ATOM 3299 N N . ILE B 1 117 ? -8.133 15.297 -0.871 1 98.62 117 ILE B N 1
ATOM 3300 C CA . ILE B 1 117 ? -7.273 15.602 0.267 1 98.62 117 ILE B CA 1
ATOM 3301 C C . ILE B 1 117 ? -6.285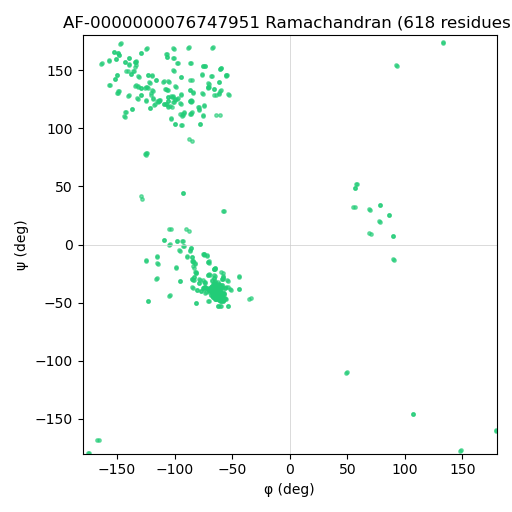 16.703 -0.113 1 98.62 117 ILE B C 1
ATOM 3303 O O . ILE B 1 117 ? -6.055 17.625 0.664 1 98.62 117 ILE B O 1
ATOM 3307 N N . LEU B 1 118 ? -5.707 16.625 -1.287 1 98.06 118 LEU B N 1
ATOM 3308 C CA . LEU B 1 118 ? -4.734 17.625 -1.707 1 98.06 118 LEU B CA 1
ATOM 3309 C C . LEU B 1 118 ? -5.398 18.969 -1.912 1 98.06 118 LEU B C 1
ATOM 3311 O O . LEU B 1 118 ? -4.82 20.016 -1.586 1 98.06 118 LEU B O 1
ATOM 3315 N N . ASP B 1 119 ? -6.633 19.016 -2.406 1 97.19 119 ASP B N 1
ATOM 3316 C CA . ASP B 1 119 ? -7.398 20.25 -2.482 1 97.19 119 ASP B CA 1
ATOM 3317 C C . ASP B 1 119 ? -7.676 20.812 -1.09 1 97.19 119 ASP B C 1
ATOM 3319 O O . ASP B 1 119 ? -7.609 22.016 -0.881 1 97.19 119 ASP B O 1
ATOM 3323 N N . PHE B 1 120 ? -8.031 19.938 -0.229 1 97.75 120 PHE B N 1
ATOM 3324 C CA . PHE B 1 120 ? -8.328 20.328 1.144 1 97.75 120 PHE B CA 1
ATOM 3325 C C . PHE B 1 120 ? -7.125 21.016 1.785 1 97.75 120 PHE B C 1
ATOM 3327 O O . PHE B 1 120 ? -7.27 22.062 2.43 1 97.75 120 PHE B O 1
ATOM 3334 N N . ILE B 1 121 ? -5.957 20.375 1.608 1 95.44 121 ILE B N 1
ATOM 3335 C CA . ILE B 1 121 ? -4.727 20.906 2.184 1 95.44 121 ILE B CA 1
ATOM 3336 C C . ILE B 1 121 ? -4.441 22.281 1.605 1 95.44 121 ILE B C 1
ATOM 3338 O O . ILE B 1 121 ? -3.939 23.172 2.307 1 95.44 121 ILE B O 1
ATOM 3342 N N . ASP B 1 122 ? -4.77 22.484 0.423 1 93.31 122 ASP B N 1
ATOM 3343 C CA . ASP B 1 122 ? -4.598 23.766 -0.236 1 93.31 122 ASP B CA 1
ATOM 3344 C C . ASP B 1 122 ? -5.562 24.812 0.328 1 93.31 122 ASP B C 1
ATOM 3346 O O . ASP B 1 122 ? -5.188 25.969 0.53 1 93.31 122 ASP B O 1
ATOM 3350 N N . HIS B 1 123 ? -6.75 24.422 0.609 1 93.25 123 HIS B N 1
ATOM 3351 C CA . HIS B 1 123 ? -7.812 25.312 1.067 1 93.25 123 HIS B CA 1
ATOM 3352 C C . HIS B 1 123 ? -7.648 25.641 2.545 1 93.25 123 HIS B C 1
ATOM 3354 O O . HIS B 1 123 ? -8.047 26.719 2.988 1 93.25 123 HIS B O 1
ATOM 3360 N N . TYR B 1 124 ? -7.074 24.688 3.236 1 94.19 124 TYR B N 1
ATOM 3361 C CA . TYR B 1 124 ? -6.914 24.875 4.676 1 94.19 124 TYR B CA 1
ATOM 3362 C C . TYR B 1 124 ? -5.453 24.719 5.082 1 94.19 124 TYR B C 1
ATOM 3364 O O . TYR B 1 124 ? -5.078 23.75 5.742 1 94.19 124 TYR B O 1
ATOM 3372 N N . PRO B 1 125 ? -4.684 25.719 4.867 1 89.94 125 PRO B N 1
ATOM 3373 C CA . PRO B 1 125 ? -3.23 25.625 5.02 1 89.94 125 PRO B CA 1
ATOM 3374 C C . PRO B 1 125 ? -2.799 25.516 6.48 1 89.94 125 PRO B C 1
ATOM 3376 O O . PRO B 1 125 ? -1.647 25.172 6.762 1 89.94 125 PRO B O 1
ATOM 3379 N N . ASN B 1 126 ? -3.668 25.812 7.395 1 91.38 126 ASN B N 1
ATOM 3380 C CA . ASN B 1 126 ? -3.301 25.781 8.805 1 91.38 126 ASN B CA 1
ATOM 3381 C C . ASN B 1 126 ? -3.617 24.422 9.438 1 91.38 126 ASN B C 1
ATOM 3383 O O . ASN B 1 126 ? -3.389 24.219 10.625 1 91.38 126 ASN B O 1
ATOM 3387 N N . ILE B 1 127 ? -4.09 23.516 8.648 1 94.19 127 ILE B N 1
ATOM 3388 C CA . ILE B 1 127 ? -4.297 22.141 9.086 1 94.19 127 ILE B CA 1
ATOM 3389 C C . ILE B 1 127 ? -3.109 21.281 8.656 1 94.19 127 ILE B C 1
ATOM 3391 O O . ILE B 1 127 ? -2.686 21.328 7.5 1 94.19 127 ILE B O 1
ATOM 3395 N N . SER B 1 128 ? -2.537 20.609 9.586 1 95.94 128 SER B N 1
ATOM 3396 C CA . SER B 1 128 ? -1.537 19.594 9.281 1 95.94 128 SER B CA 1
ATOM 3397 C C . SER B 1 128 ? -2.166 18.203 9.211 1 95.94 128 SER B C 1
ATOM 3399 O O . SER B 1 128 ? -2.625 17.672 10.219 1 95.94 128 SER B O 1
ATOM 3401 N N . LEU B 1 129 ? -2.18 17.656 8.023 1 98 129 LEU B N 1
ATOM 3402 C CA . LEU B 1 129 ? -2.908 16.422 7.781 1 98 129 LEU B CA 1
ATOM 3403 C C . LEU B 1 129 ? -1.945 15.25 7.641 1 98 129 LEU B C 1
ATOM 3405 O O . LEU B 1 129 ? -0.966 15.328 6.895 1 98 129 LEU B O 1
ATOM 3409 N N . GLN B 1 130 ? -2.17 14.219 8.414 1 97.44 130 GLN B N 1
ATOM 3410 C CA . GLN B 1 130 ? -1.493 12.938 8.242 1 97.44 130 GLN B CA 1
ATOM 3411 C C . GLN B 1 130 ? -2.453 11.875 7.711 1 97.44 130 GLN B C 1
ATOM 3413 O O . GLN B 1 130 ? -3.477 11.586 8.336 1 97.44 130 GLN B O 1
ATOM 3418 N N . LEU B 1 131 ? -2.127 11.328 6.578 1 98.12 131 LEU B N 1
ATOM 3419 C CA . LEU B 1 131 ? -2.904 10.234 5.996 1 98.12 131 LEU B CA 1
ATOM 3420 C C . LEU B 1 131 ? -2.172 8.906 6.145 1 98.12 131 LEU B C 1
ATOM 3422 O O . LEU B 1 131 ? -1.049 8.758 5.66 1 98.12 131 LEU B O 1
ATOM 3426 N N . LYS B 1 132 ? -2.766 8.023 6.832 1 96.81 132 LYS B N 1
ATOM 3427 C CA . LYS B 1 132 ? -2.277 6.648 6.945 1 96.81 132 LYS B CA 1
ATOM 3428 C C . LYS B 1 132 ? -3.033 5.715 6.004 1 96.81 132 LYS B C 1
ATOM 3430 O O . LYS B 1 132 ? -4.168 5.324 6.289 1 96.81 132 LYS B O 1
ATOM 3435 N N . ALA B 1 133 ? -2.402 5.367 4.934 1 96.94 133 ALA B N 1
ATOM 3436 C CA . ALA B 1 133 ? -2.979 4.398 4.004 1 96.94 133 ALA B CA 1
ATOM 3437 C C . ALA B 1 133 ? -2.668 2.971 4.434 1 96.94 133 ALA B C 1
ATOM 3439 O O . ALA B 1 133 ? -1.512 2.539 4.395 1 96.94 133 ALA B O 1
ATOM 3440 N N . ALA B 1 134 ? -3.684 2.252 4.801 1 93.94 134 ALA B N 1
ATOM 3441 C CA . ALA B 1 134 ? -3.467 0.924 5.367 1 93.94 134 ALA B CA 1
ATOM 3442 C C . ALA B 1 134 ? -4.641 -0.002 5.066 1 93.94 134 ALA B C 1
ATOM 3444 O O . ALA B 1 134 ? -5.793 0.434 5.047 1 93.94 134 ALA B O 1
ATOM 3445 N N . ASP B 1 135 ? -4.285 -1.281 4.883 1 92.88 135 ASP B N 1
ATOM 3446 C CA . ASP B 1 135 ? -5.316 -2.268 4.566 1 92.88 135 ASP B CA 1
ATOM 3447 C C . ASP B 1 135 ? -5.543 -3.215 5.742 1 92.88 135 ASP B C 1
ATOM 3449 O O . ASP B 1 135 ? -6.32 -4.168 5.641 1 92.88 135 ASP B O 1
ATOM 3453 N N . HIS B 1 136 ? -4.914 -2.982 6.781 1 86.12 136 HIS B N 1
ATOM 3454 C CA . HIS B 1 136 ? -5.141 -3.771 7.984 1 86.12 136 HIS B CA 1
ATOM 3455 C C . HIS B 1 136 ? -6.023 -3.018 8.977 1 86.12 136 HIS B C 1
ATOM 3457 O O . HIS B 1 136 ? -6.34 -1.846 8.766 1 86.12 136 HIS B O 1
ATOM 3463 N N . TYR B 1 137 ? -6.426 -3.742 9.93 1 82.5 137 TYR B N 1
ATOM 3464 C CA . TYR B 1 137 ? -7.273 -3.154 10.961 1 82.5 137 TYR B CA 1
ATOM 3465 C C . TYR B 1 137 ? -6.555 -2.014 11.672 1 82.5 137 TYR B C 1
ATOM 3467 O O . TYR B 1 137 ? -5.383 -2.139 12.031 1 82.5 137 TYR B O 1
ATOM 3475 N N . ILE B 1 138 ? -7.305 -0.959 11.773 1 85.88 138 ILE B N 1
ATOM 3476 C CA . ILE B 1 138 ? -6.801 0.208 12.492 1 85.88 138 ILE B CA 1
ATOM 3477 C C . ILE B 1 138 ? -7.617 0.424 13.766 1 85.88 138 ILE B C 1
ATOM 3479 O O . ILE B 1 138 ? -8.844 0.496 13.719 1 85.88 138 ILE B O 1
ATOM 3483 N N . ASP B 1 139 ? -6.871 0.451 14.805 1 80.75 139 ASP B N 1
ATOM 3484 C CA . ASP B 1 139 ? -7.477 0.87 16.062 1 80.75 139 ASP B CA 1
ATOM 3485 C C . ASP B 1 139 ? -7.441 2.389 16.219 1 80.75 139 ASP B C 1
ATOM 3487 O O . ASP B 1 139 ? -6.383 2.973 16.453 1 80.75 139 ASP B O 1
ATOM 3491 N N . PRO B 1 140 ? -8.617 2.902 16.172 1 79.5 140 PRO B N 1
ATOM 3492 C CA . PRO B 1 140 ? -8.625 4.367 16.172 1 79.5 140 PRO B CA 1
ATOM 3493 C C . PRO B 1 140 ? -7.953 4.957 17.406 1 79.5 140 PRO B C 1
ATOM 3495 O O . PRO B 1 140 ? -7.309 6.004 17.328 1 79.5 140 PRO B O 1
ATOM 3498 N N . ILE B 1 141 ? -8.07 4.355 18.484 1 71.94 141 ILE B N 1
ATOM 3499 C CA . ILE B 1 141 ? -7.508 4.867 19.734 1 71.94 141 ILE B CA 1
ATOM 3500 C C . ILE B 1 141 ? -6.023 4.52 19.812 1 71.94 141 ILE B C 1
ATOM 3502 O O . ILE B 1 141 ? -5.176 5.406 19.953 1 71.94 141 ILE B O 1
ATOM 3506 N N . GLY B 1 142 ? -5.738 3.27 19.578 1 70.25 142 GLY B N 1
ATOM 3507 C CA . GLY B 1 142 ? -4.359 2.811 19.672 1 70.25 142 GLY B CA 1
ATOM 3508 C C . GLY B 1 142 ? -3.465 3.389 18.578 1 70.25 142 GLY B C 1
ATOM 3509 O O . GLY B 1 142 ? -2.301 3.701 18.844 1 70.25 142 GLY B O 1
ATOM 3510 N N . ASP B 1 143 ? -4.031 3.656 17.453 1 77.06 143 ASP B N 1
ATOM 3511 C CA . ASP B 1 143 ? -3.248 4.121 16.312 1 77.06 143 ASP B CA 1
ATOM 3512 C C . ASP B 1 143 ? -3.322 5.641 16.188 1 77.06 143 ASP B C 1
ATOM 3514 O O . ASP B 1 143 ? -2.811 6.211 15.219 1 77.06 143 ASP B O 1
ATOM 3518 N N . GLU B 1 144 ? -3.994 6.289 17.109 1 82.5 144 GLU B N 1
ATOM 3519 C CA . GLU B 1 144 ? -4.09 7.742 17.172 1 82.5 144 GLU B CA 1
ATOM 3520 C C . GLU B 1 144 ? -4.656 8.32 15.875 1 82.5 144 GLU B C 1
ATOM 3522 O O . GLU B 1 144 ? -4.07 9.234 15.297 1 82.5 144 GLU B O 1
ATOM 3527 N N . VAL B 1 145 ? -5.719 7.727 15.477 1 92.31 145 VAL B N 1
ATOM 3528 C CA . VAL B 1 145 ? -6.41 8.172 14.273 1 92.31 145 VAL B CA 1
ATOM 3529 C C . VAL B 1 145 ? -7.656 8.969 14.656 1 92.31 145 VAL B C 1
ATOM 3531 O O . VAL B 1 145 ? -8.453 8.523 15.484 1 92.31 145 VAL B O 1
ATOM 3534 N N . ASP B 1 146 ? -7.77 10.172 14.094 1 93.75 146 ASP B N 1
ATOM 3535 C CA . ASP B 1 146 ? -8.906 11.039 14.383 1 93.75 146 ASP B CA 1
ATOM 3536 C C . ASP B 1 146 ? -10.125 10.641 13.562 1 93.75 146 ASP B C 1
ATOM 3538 O O . ASP B 1 146 ? -11.258 10.727 14.039 1 93.75 146 ASP B O 1
ATOM 3542 N N . ILE B 1 147 ? -9.859 10.273 12.328 1 97.19 147 ILE B N 1
ATOM 3543 C CA . ILE B 1 147 ? -10.922 9.875 11.414 1 97.19 147 ILE B CA 1
ATOM 3544 C C . ILE B 1 147 ? -10.539 8.57 10.719 1 97.19 147 ILE B C 1
ATOM 3546 O O . ILE B 1 147 ? -9.461 8.469 10.125 1 97.19 147 ILE B O 1
ATOM 3550 N N . LEU B 1 148 ? -11.398 7.621 10.82 1 97 148 LEU B N 1
ATOM 3551 C CA . LEU B 1 148 ? -11.25 6.363 10.102 1 97 148 LEU B CA 1
ATOM 3552 C C . LEU B 1 148 ? -12.195 6.312 8.898 1 97 148 LEU B C 1
ATOM 3554 O O . LEU B 1 148 ? -13.414 6.41 9.055 1 97 148 LEU B O 1
ATOM 3558 N N . ILE B 1 149 ? -11.617 6.195 7.727 1 98 149 ILE B N 1
ATOM 3559 C CA . ILE B 1 149 ? -12.422 5.988 6.527 1 98 149 ILE B CA 1
ATOM 3560 C C . ILE B 1 149 ? -12.297 4.539 6.062 1 98 149 ILE B C 1
ATOM 3562 O O . ILE B 1 149 ? -11.188 4.047 5.852 1 98 149 ILE B O 1
ATOM 3566 N N . HIS B 1 150 ? -13.344 3.912 5.953 1 95.44 150 HIS B N 1
ATOM 3567 C CA . HIS B 1 150 ? -13.273 2.521 5.52 1 95.44 150 HIS B CA 1
ATOM 3568 C C . HIS B 1 150 ? -14.516 2.123 4.73 1 95.44 150 HIS B C 1
ATOM 3570 O O . HIS B 1 150 ? -15.469 2.9 4.633 1 95.44 150 HIS B O 1
ATOM 3576 N N . ILE B 1 151 ? -14.477 1.079 4.051 1 96.31 151 ILE B N 1
ATOM 3577 C CA . ILE B 1 151 ? -15.555 0.521 3.236 1 96.31 151 ILE B CA 1
ATOM 3578 C C . ILE B 1 151 ? -16.188 -0.658 3.967 1 96.31 151 ILE B C 1
ATOM 3580 O O . ILE B 1 151 ? -15.586 -1.722 4.098 1 96.31 151 ILE B O 1
ATOM 3584 N N . THR B 1 152 ? -17.375 -0.442 4.434 1 93.69 152 THR B N 1
ATOM 3585 C CA . THR B 1 152 ? -17.969 -1.481 5.266 1 93.69 152 THR B CA 1
ATOM 3586 C C . THR B 1 152 ? -19.484 -1.271 5.391 1 93.69 152 THR B C 1
ATOM 3588 O O . THR B 1 152 ? -19.969 -0.148 5.254 1 93.69 152 THR B O 1
ATOM 3591 N N . ASP B 1 153 ? -20.125 -2.346 5.668 1 93 153 ASP B N 1
ATOM 3592 C CA . ASP B 1 153 ? -21.547 -2.27 6.016 1 93 153 ASP B CA 1
ATOM 3593 C C . ASP B 1 153 ? -21.75 -2.465 7.516 1 93 153 ASP B C 1
ATOM 3595 O O . ASP B 1 153 ? -22.891 -2.426 8 1 93 153 ASP B O 1
ATOM 3599 N N . ASN B 1 154 ? -20.656 -2.664 8.203 1 91.75 154 ASN B N 1
ATOM 3600 C CA . ASN B 1 154 ? -20.672 -2.848 9.656 1 91.75 154 ASN B CA 1
ATOM 3601 C C . ASN B 1 154 ? -19.75 -1.86 10.352 1 91.75 154 ASN B C 1
ATOM 3603 O O . ASN B 1 154 ? -18.703 -2.252 10.883 1 91.75 154 ASN B O 1
ATOM 3607 N N . PRO B 1 155 ? -20.141 -0.67 10.484 1 91.75 155 PRO B N 1
ATOM 3608 C CA . PRO B 1 155 ? -19.281 0.343 11.109 1 91.75 155 PRO B CA 1
ATOM 3609 C C . PRO B 1 155 ? -18.891 -0.007 12.539 1 91.75 155 PRO B C 1
ATOM 3611 O O . PRO B 1 155 ? -19.609 -0.759 13.211 1 91.75 155 PRO B O 1
ATOM 3614 N N . THR B 1 156 ? -17.734 0.483 12.938 1 89.94 156 THR B N 1
ATOM 3615 C CA . THR B 1 156 ? -17.25 0.249 14.297 1 89.94 156 THR B CA 1
ATOM 3616 C C . THR B 1 156 ? -18.203 0.847 15.32 1 89.94 156 THR B C 1
ATOM 3618 O O . THR B 1 156 ? -18.531 2.031 15.25 1 89.94 156 THR B O 1
ATOM 3621 N N . ALA B 1 157 ? -18.547 0.109 16.25 1 89.62 157 ALA B N 1
ATOM 3622 C CA . ALA B 1 157 ? -19.5 0.549 17.281 1 89.62 157 ALA B CA 1
ATOM 3623 C C . ALA B 1 157 ? -18.875 1.626 18.156 1 89.62 157 ALA B C 1
ATOM 3625 O O . ALA B 1 157 ? -17.688 1.563 18.484 1 89.62 157 ALA B O 1
ATOM 3626 N N . GLY B 1 158 ? -19.688 2.553 18.578 1 87.69 158 GLY B N 1
ATOM 3627 C CA . GLY B 1 158 ? -19.25 3.57 19.516 1 87.69 158 GLY B CA 1
ATOM 3628 C C . GLY B 1 158 ? -18.703 4.809 18.844 1 87.69 158 GLY B C 1
ATOM 3629 O O . GLY B 1 158 ? -18.469 5.832 19.484 1 87.69 158 GLY B O 1
ATOM 3630 N N . LEU B 1 159 ? -18.469 4.637 17.594 1 92.25 159 LEU B N 1
ATOM 3631 C CA . LEU B 1 159 ? -18 5.789 16.828 1 92.25 159 LEU B CA 1
ATOM 3632 C C . LEU B 1 159 ? -19.141 6.41 16.031 1 92.25 159 LEU B C 1
ATOM 3634 O O . LEU B 1 159 ? -20.078 5.719 15.633 1 92.25 159 LEU B O 1
ATOM 3638 N N . ILE B 1 160 ? -19.031 7.711 15.836 1 93.56 160 ILE B N 1
ATOM 3639 C CA . ILE B 1 160 ? -19.938 8.367 14.906 1 93.56 160 ILE B CA 1
ATOM 3640 C C . ILE B 1 160 ? -19.594 7.969 13.469 1 93.56 160 ILE B C 1
ATOM 3642 O O . ILE B 1 160 ? -18.406 7.906 13.109 1 93.56 160 ILE B O 1
ATOM 3646 N N . ALA B 1 161 ? -20.609 7.734 12.695 1 95.94 161 ALA B N 1
ATOM 3647 C CA . ALA B 1 161 ? -20.406 7.332 11.305 1 95.94 161 ALA B CA 1
ATOM 3648 C C . ALA B 1 161 ? -21.062 8.32 10.352 1 95.94 161 ALA B C 1
ATOM 3650 O O . ALA B 1 161 ? -22.219 8.688 10.539 1 95.94 161 ALA B O 1
ATOM 3651 N N . LYS B 1 162 ? -20.312 8.773 9.359 1 97.25 162 LYS B N 1
ATOM 3652 C CA . LYS B 1 162 ? -20.812 9.586 8.258 1 97.25 162 LYS B CA 1
ATOM 3653 C C . LYS B 1 162 ? -20.641 8.875 6.918 1 97.25 162 LYS B C 1
ATOM 3655 O O . LYS B 1 162 ? -19.531 8.523 6.535 1 97.25 162 LYS B O 1
ATOM 3660 N N . GLN B 1 163 ? -21.719 8.672 6.289 1 97.12 163 GLN B N 1
ATOM 3661 C CA . GLN B 1 163 ? -21.656 8.031 4.984 1 97.12 163 GLN B CA 1
ATOM 3662 C C . GLN B 1 163 ? -21.156 8.992 3.912 1 97.12 163 GLN B C 1
ATOM 3664 O O . GLN B 1 163 ? -21.656 10.117 3.801 1 97.12 163 GLN B O 1
ATOM 3669 N N . LEU B 1 164 ? -20.188 8.57 3.174 1 98 164 LEU B N 1
ATOM 3670 C CA . LEU B 1 164 ? -19.609 9.398 2.123 1 98 164 LEU B CA 1
ATOM 3671 C C . LEU B 1 164 ? -20.078 8.945 0.747 1 98 164 LEU B C 1
ATOM 3673 O O . LEU B 1 164 ? -20.391 9.766 -0.115 1 98 164 LEU B O 1
ATOM 3677 N N . SER B 1 165 ? -20.094 7.672 0.545 1 96.88 165 SER B N 1
ATOM 3678 C CA . SER B 1 165 ? -20.438 7.07 -0.737 1 96.88 165 SER B CA 1
ATOM 3679 C C . SER B 1 165 ? -20.672 5.57 -0.597 1 96.88 165 SER B C 1
ATOM 3681 O O . SER B 1 165 ? -20.875 5.066 0.512 1 96.88 165 SER B O 1
ATOM 3683 N N . GLN B 1 166 ? -20.75 4.938 -1.732 1 96 166 GLN B N 1
ATOM 3684 C CA . GLN B 1 166 ? -20.891 3.486 -1.814 1 96 166 GLN B CA 1
ATOM 3685 C C . GLN B 1 166 ? -19.938 2.906 -2.861 1 96 166 GLN B C 1
ATOM 3687 O O . GLN B 1 166 ? -19.562 3.594 -3.816 1 96 166 GLN B O 1
ATOM 3692 N N . CYS B 1 167 ? -19.609 1.689 -2.602 1 95.25 167 CYS B N 1
ATOM 3693 C CA . CYS B 1 167 ? -18.688 1.002 -3.49 1 95.25 167 CYS B CA 1
ATOM 3694 C C . CYS B 1 167 ? -19.109 -0.443 -3.715 1 95.25 167 CYS B C 1
ATOM 3696 O O . CYS B 1 167 ? -19.391 -1.169 -2.758 1 95.25 167 CYS B O 1
ATOM 3698 N N . ARG B 1 168 ? -19.219 -0.907 -4.926 1 95.31 168 ARG B N 1
ATOM 3699 C CA . ARG B 1 168 ? -19.438 -2.32 -5.215 1 95.31 168 ARG B CA 1
ATOM 3700 C C . ARG B 1 168 ? -18.188 -2.965 -5.781 1 95.31 168 ARG B C 1
ATOM 3702 O O . ARG B 1 168 ? -17.266 -2.268 -6.203 1 95.31 168 ARG B O 1
ATOM 3709 N N . LEU B 1 169 ? -18.188 -4.266 -5.754 1 97.31 169 LEU B N 1
ATOM 3710 C CA . LEU B 1 169 ? -17.125 -5.02 -6.402 1 97.31 169 LEU B CA 1
ATOM 3711 C C . LEU B 1 169 ? -17.531 -5.422 -7.816 1 97.31 169 LEU B C 1
ATOM 3713 O O . LEU B 1 169 ? -18.703 -5.699 -8.078 1 97.31 169 LEU B O 1
ATOM 3717 N N . ILE B 1 170 ? -16.547 -5.41 -8.711 1 98 170 ILE B N 1
ATOM 3718 C CA . ILE B 1 170 ? -16.766 -5.793 -10.109 1 98 170 ILE B CA 1
ATOM 3719 C C . ILE B 1 170 ? -15.789 -6.898 -10.492 1 98 170 ILE B C 1
ATOM 3721 O O . ILE B 1 170 ? -14.586 -6.773 -10.273 1 98 170 ILE B O 1
ATOM 3725 N N . MET B 1 171 ? -16.328 -7.941 -10.938 1 98.44 171 MET B N 1
ATOM 3726 C CA . MET B 1 171 ? -15.508 -8.984 -11.547 1 98.44 171 MET B CA 1
ATOM 3727 C C . MET B 1 171 ? -15.289 -8.711 -13.031 1 98.44 171 MET B C 1
ATOM 3729 O O . MET B 1 171 ? -16.234 -8.422 -13.758 1 98.44 171 MET B O 1
ATOM 3733 N N . CYS B 1 172 ? -14.016 -8.82 -13.5 1 98.69 172 CYS B N 1
ATOM 3734 C CA . CYS B 1 172 ? -13.789 -8.438 -14.891 1 98.69 172 CYS B CA 1
ATOM 3735 C C . CYS B 1 172 ? -12.602 -9.195 -15.477 1 98.69 172 CYS B C 1
ATOM 3737 O O . CYS B 1 172 ? -11.867 -9.859 -14.742 1 98.69 172 CYS B O 1
ATOM 3739 N N . ALA B 1 173 ? -12.477 -9.172 -16.719 1 98.88 173 ALA B N 1
ATOM 3740 C CA . ALA B 1 173 ? -11.391 -9.711 -17.531 1 98.88 173 ALA B CA 1
ATOM 3741 C C . ALA B 1 173 ? -11.18 -8.875 -18.781 1 98.88 173 ALA B C 1
ATOM 3743 O O . ALA B 1 173 ? -12.039 -8.078 -19.156 1 98.88 173 ALA B O 1
ATOM 3744 N N . SER B 1 174 ? -10.047 -9.047 -19.406 1 98.81 174 SER B N 1
ATOM 3745 C CA . SER B 1 174 ? -9.828 -8.383 -20.688 1 98.81 174 SER B CA 1
ATOM 3746 C C . SER B 1 174 ? -10.633 -9.055 -21.797 1 98.81 174 SER B C 1
ATOM 3748 O O . SER B 1 174 ? -10.938 -10.242 -21.719 1 98.81 174 SER B O 1
ATOM 3750 N N . PRO B 1 175 ? -10.984 -8.305 -22.844 1 98.62 175 PRO B N 1
ATOM 3751 C CA . PRO B 1 175 ? -11.656 -8.914 -24 1 98.62 175 PRO B CA 1
ATOM 3752 C C . PRO B 1 175 ? -10.844 -10.047 -24.609 1 98.62 175 PRO B C 1
ATOM 3754 O O . PRO B 1 175 ? -11.406 -11.078 -25 1 98.62 175 PRO B O 1
ATOM 3757 N N . SER B 1 176 ? -9.594 -9.859 -24.719 1 98 176 SER B N 1
ATOM 3758 C CA . SER B 1 176 ? -8.734 -10.883 -25.297 1 98 176 SER B CA 1
ATOM 3759 C C . SER B 1 176 ? -8.789 -12.18 -24.484 1 98 176 SER B C 1
ATOM 3761 O O . SER B 1 176 ? -8.758 -13.273 -25.062 1 98 176 SER B O 1
ATOM 3763 N N . TYR B 1 177 ? -8.805 -12.062 -23.219 1 98.44 177 TYR B N 1
ATOM 3764 C CA . TYR B 1 177 ? -8.938 -13.25 -22.375 1 98.44 177 TYR B CA 1
ATOM 3765 C C . TYR B 1 177 ? -10.234 -13.984 -22.672 1 98.44 177 TYR B C 1
ATOM 3767 O O . TYR B 1 177 ? -10.25 -15.211 -22.797 1 98.44 177 TYR B O 1
ATOM 3775 N N . ILE B 1 178 ? -11.289 -13.25 -22.703 1 98.31 178 ILE B N 1
ATOM 3776 C CA . ILE B 1 178 ? -12.617 -13.82 -22.922 1 98.31 178 ILE B CA 1
ATOM 3777 C C . ILE B 1 178 ? -12.664 -14.484 -24.297 1 98.31 178 ILE B C 1
ATOM 3779 O O . ILE B 1 178 ? -13.266 -15.555 -24.453 1 98.31 178 ILE B O 1
ATOM 3783 N N . GLU B 1 179 ? -12.078 -13.844 -25.266 1 98 179 GLU B N 1
ATOM 3784 C CA . GLU B 1 179 ? -12.031 -14.406 -26.609 1 98 179 GLU B CA 1
ATOM 3785 C C . GLU B 1 179 ? -11.344 -15.766 -26.609 1 98 179 GLU B C 1
ATOM 3787 O O . GLU B 1 179 ? -11.781 -16.688 -27.312 1 98 179 GLU B O 1
ATOM 3792 N N . LYS B 1 180 ? -10.391 -15.891 -25.859 1 97.56 180 LYS B N 1
ATOM 3793 C CA . LYS B 1 180 ? -9.57 -17.094 -25.844 1 97.56 180 LYS B CA 1
ATOM 3794 C C . LYS B 1 180 ? -10.188 -18.172 -24.953 1 97.56 180 LYS B C 1
ATOM 3796 O O . LYS B 1 180 ? -10.125 -19.359 -25.281 1 97.56 180 LYS B O 1
ATOM 3801 N N . HIS B 1 181 ? -10.805 -17.797 -23.812 1 97.75 181 HIS B N 1
ATOM 3802 C CA . HIS B 1 181 ? -11.172 -18.781 -22.797 1 97.75 181 HIS B CA 1
ATOM 3803 C C . HIS B 1 181 ? -12.688 -18.875 -22.641 1 97.75 181 HIS B C 1
ATOM 3805 O O . HIS B 1 181 ? -13.188 -19.766 -21.953 1 97.75 181 HIS B O 1
ATOM 3811 N N . GLY B 1 182 ? -13.391 -17.938 -23.266 1 98.12 182 GLY B N 1
ATOM 3812 C CA . GLY B 1 182 ? -14.844 -17.953 -23.188 1 98.12 182 GLY B CA 1
ATOM 3813 C C . GLY B 1 182 ? -15.383 -17.094 -22.047 1 98.12 182 GLY B C 1
ATOM 3814 O O . GLY B 1 182 ? -14.719 -16.953 -21.016 1 98.12 182 GLY B O 1
ATOM 3815 N N . MET B 1 183 ? -16.594 -16.594 -22.156 1 98.25 183 MET B N 1
ATOM 3816 C CA . MET B 1 183 ? -17.281 -15.82 -21.125 1 98.25 183 MET B CA 1
ATOM 3817 C C . MET B 1 183 ? -17.984 -16.734 -20.125 1 98.25 183 MET B C 1
ATOM 3819 O O . MET B 1 183 ? -18.812 -17.562 -20.516 1 98.25 183 MET B O 1
ATOM 3823 N N . PRO B 1 184 ? -17.641 -16.578 -18.875 1 98.06 184 PRO B N 1
ATOM 3824 C CA . PRO B 1 184 ? -18.406 -17.328 -17.875 1 98.06 184 PRO B CA 1
ATOM 3825 C C . PRO B 1 184 ? -19.891 -16.938 -17.875 1 98.06 184 PRO B C 1
ATOM 3827 O O . PRO B 1 184 ? -20.219 -15.75 -17.953 1 98.06 184 PRO B O 1
ATOM 3830 N N . THR B 1 185 ? -20.766 -17.922 -17.719 1 96.69 185 THR B N 1
ATOM 3831 C CA . THR B 1 185 ? -22.203 -17.641 -17.719 1 96.69 185 THR B CA 1
ATOM 3832 C C . THR B 1 185 ? -22.812 -17.953 -16.359 1 96.69 185 THR B C 1
ATOM 3834 O O . THR B 1 185 ? -23.938 -17.531 -16.062 1 96.69 185 THR B O 1
ATOM 3837 N N . HIS B 1 186 ? -22.094 -18.656 -15.633 1 97.12 186 HIS B N 1
ATOM 3838 C CA . HIS B 1 186 ? -22.469 -19.031 -14.273 1 97.12 186 HIS B CA 1
ATOM 3839 C C . HIS B 1 186 ? -21.266 -19.031 -13.336 1 97.12 186 HIS B C 1
ATOM 3841 O O . HIS B 1 186 ? -20.141 -19.312 -13.766 1 97.12 186 HIS B O 1
ATOM 3847 N N . PRO B 1 187 ? -21.453 -18.734 -12 1 97.25 187 PRO B N 1
ATOM 3848 C CA . PRO B 1 187 ? -20.328 -18.703 -11.062 1 97.25 187 PRO B CA 1
ATOM 3849 C C . PRO B 1 187 ? -19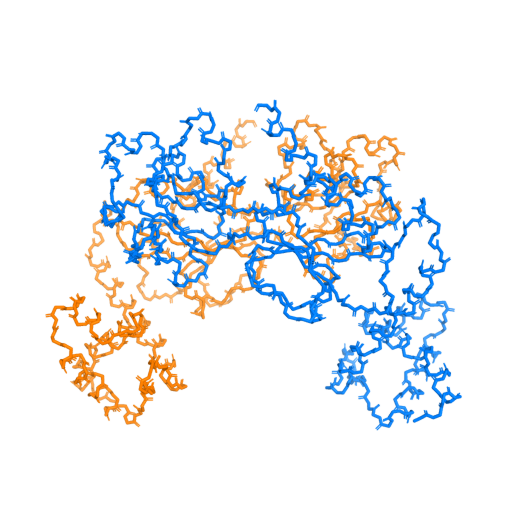.516 -20 -11.086 1 97.25 187 PRO B C 1
ATOM 3851 O O . PRO B 1 187 ? -18.297 -19.953 -10.922 1 97.25 187 PRO B O 1
ATOM 3854 N N . GLU B 1 188 ? -20.078 -21.047 -11.328 1 96 188 GLU B N 1
ATOM 3855 C CA . GLU B 1 188 ? -19.375 -22.328 -11.344 1 96 188 GLU B CA 1
ATOM 3856 C C . GLU B 1 188 ? -18.344 -22.391 -12.461 1 96 188 GLU B C 1
ATOM 3858 O O . GLU B 1 188 ? -17.359 -23.141 -12.375 1 96 188 GLU B O 1
ATOM 3863 N N . ASP B 1 189 ? -18.594 -21.625 -13.523 1 97.38 189 ASP B N 1
ATOM 3864 C CA . ASP B 1 189 ? -17.672 -21.578 -14.656 1 97.38 189 ASP B CA 1
ATOM 3865 C C . ASP B 1 189 ? -16.328 -20.969 -14.242 1 97.38 189 ASP B C 1
ATOM 3867 O O . ASP B 1 189 ? -15.312 -21.188 -14.906 1 97.38 189 ASP B O 1
ATOM 3871 N N . ILE B 1 190 ? -16.297 -20.219 -13.133 1 96.81 190 ILE B N 1
ATOM 3872 C CA . ILE B 1 190 ? -15.117 -19.453 -12.734 1 96.81 190 ILE B CA 1
ATOM 3873 C C . ILE B 1 190 ? -14.008 -20.406 -12.281 1 96.81 190 ILE B C 1
ATOM 3875 O O . ILE B 1 190 ? -12.82 -20.094 -12.422 1 96.81 190 ILE B O 1
ATOM 3879 N N . SER B 1 191 ? -14.359 -21.578 -11.828 1 93.75 191 SER B N 1
ATOM 3880 C CA . SER B 1 191 ? -13.391 -22.547 -11.352 1 93.75 191 SER B CA 1
ATOM 3881 C C . SER B 1 191 ? -12.484 -23.031 -12.484 1 93.75 191 SER B C 1
ATOM 3883 O O . SER B 1 191 ? -11.398 -23.562 -12.234 1 93.75 191 SER B O 1
ATOM 3885 N N . GLU B 1 192 ? -12.938 -22.875 -13.727 1 94.75 192 GLU B N 1
ATOM 3886 C CA . GLU B 1 192 ? -12.18 -23.312 -14.891 1 94.75 192 GLU B CA 1
ATOM 3887 C C . GLU B 1 192 ? -11.305 -22.203 -15.438 1 94.75 192 GLU B C 1
ATOM 3889 O O . GLU B 1 192 ? -10.609 -22.391 -16.438 1 94.75 192 GLU B O 1
ATOM 3894 N N . HIS B 1 193 ? -11.391 -21.062 -14.812 1 97.69 193 HIS B N 1
ATOM 3895 C CA . HIS B 1 193 ? -10.656 -19.906 -15.297 1 97.69 193 HIS B CA 1
ATOM 3896 C C . HIS B 1 193 ? -9.469 -19.594 -14.391 1 97.69 193 HIS B C 1
ATOM 3898 O O . HIS B 1 193 ? -9.367 -20.109 -13.281 1 97.69 193 HIS B O 1
ATOM 3904 N N . ASN B 1 194 ? -8.523 -18.812 -14.953 1 97.88 194 ASN B N 1
ATOM 3905 C CA . ASN B 1 194 ? -7.41 -18.266 -14.18 1 97.88 194 ASN B CA 1
ATOM 3906 C C . ASN B 1 194 ? -7.848 -17.062 -13.344 1 97.88 194 ASN B C 1
ATOM 3908 O O . ASN B 1 194 ? -8.016 -15.961 -13.867 1 97.88 194 ASN B O 1
ATOM 3912 N N . CYS B 1 195 ? -8.023 -17.281 -12.047 1 98.25 195 CYS B N 1
ATOM 3913 C CA . CYS B 1 195 ? -8.539 -16.25 -11.164 1 98.25 195 CYS B CA 1
ATOM 3914 C C . CYS B 1 195 ? -7.41 -15.594 -10.375 1 98.25 195 CYS B C 1
ATOM 3916 O O . CYS B 1 195 ? -6.656 -16.281 -9.68 1 98.25 195 CYS B O 1
ATOM 3918 N N . LEU B 1 196 ? -7.285 -14.32 -10.508 1 98.19 196 LEU B N 1
ATOM 3919 C CA . LEU B 1 196 ? -6.254 -13.539 -9.828 1 98.19 196 LEU B CA 1
ATOM 3920 C C . LEU B 1 196 ? -6.777 -12.977 -8.508 1 98.19 196 LEU B C 1
ATOM 3922 O O . LEU B 1 196 ? -7.559 -12.023 -8.5 1 98.19 196 LEU B O 1
ATOM 3926 N N . CYS B 1 197 ? -6.281 -13.469 -7.406 1 96.5 197 CYS B N 1
ATOM 3927 C CA . CYS B 1 197 ? -6.863 -13.211 -6.094 1 96.5 197 CYS B CA 1
ATOM 3928 C C . CYS B 1 197 ? -6.137 -12.07 -5.387 1 96.5 197 CYS B C 1
ATOM 3930 O O . CYS B 1 197 ? -4.98 -11.781 -5.699 1 96.5 197 CYS B O 1
ATOM 3932 N N . LEU B 1 198 ? -6.844 -11.469 -4.496 1 95 198 LEU B N 1
ATOM 3933 C CA . LEU B 1 198 ? -6.32 -10.406 -3.646 1 95 198 LEU B CA 1
ATOM 3934 C C . LEU B 1 198 ? -5.148 -10.906 -2.811 1 95 198 LEU B C 1
ATOM 3936 O O . LEU B 1 198 ? -4.094 -10.266 -2.764 1 95 198 LEU B O 1
ATOM 3940 N N . GLY B 1 199 ? -5.352 -12.039 -2.07 1 91.69 199 GLY B N 1
ATOM 3941 C CA . GLY B 1 199 ? -4.262 -12.703 -1.364 1 91.69 199 GLY B CA 1
ATOM 3942 C C . GLY B 1 199 ? -3.879 -12.008 -0.072 1 91.69 199 GLY B C 1
ATOM 3943 O O . GLY B 1 199 ? -2.756 -12.156 0.41 1 91.69 199 GLY B O 1
ATOM 3944 N N . GLU B 1 200 ? -4.629 -11.195 0.53 1 89.75 200 GLU B N 1
ATOM 3945 C CA . GLU B 1 200 ? -4.387 -10.617 1.848 1 89.75 200 GLU B CA 1
ATOM 3946 C C . GLU B 1 200 ? -4.586 -11.648 2.951 1 89.75 200 GLU B C 1
ATOM 3948 O O . GLU B 1 200 ? -3.846 -11.672 3.936 1 89.75 200 GLU B O 1
ATOM 3953 N N . ASN B 1 201 ? -5.598 -12.414 2.768 1 84.94 201 ASN B N 1
ATOM 3954 C CA . ASN B 1 201 ? -5.938 -13.516 3.666 1 84.94 201 ASN B CA 1
ATOM 3955 C C . ASN B 1 201 ? -6.27 -14.781 2.891 1 84.94 201 ASN B C 1
ATOM 3957 O O . ASN B 1 201 ? -6.637 -14.727 1.718 1 84.94 201 ASN B O 1
ATOM 3961 N N . PRO B 1 202 ? -6.125 -15.906 3.561 1 81.81 202 PRO B N 1
ATOM 3962 C CA . PRO B 1 202 ? -6.434 -17.172 2.879 1 81.81 202 PRO B CA 1
ATOM 3963 C C . PRO B 1 202 ? -7.867 -17.219 2.357 1 81.81 202 PRO B C 1
ATOM 3965 O O . PRO B 1 202 ? -8.125 -17.828 1.314 1 81.81 202 PRO B O 1
ATOM 3968 N N . LYS B 1 203 ? -8.758 -16.531 2.969 1 86.94 203 LYS B N 1
ATOM 3969 C CA . LYS B 1 203 ? -10.172 -16.578 2.609 1 86.94 203 LYS B CA 1
ATOM 3970 C C . LYS B 1 203 ? -10.43 -15.82 1.312 1 86.94 203 LYS B C 1
ATOM 3972 O O . LYS B 1 203 ? -11.5 -15.953 0.713 1 86.94 203 LYS B O 1
ATOM 3977 N N . ASP B 1 204 ? -9.445 -15.141 0.853 1 91.44 204 ASP B N 1
ATOM 3978 C CA . ASP B 1 204 ? -9.633 -14.328 -0.347 1 91.44 204 ASP B CA 1
ATOM 3979 C C . ASP B 1 204 ? -9.766 -15.211 -1.587 1 91.44 204 ASP B C 1
ATOM 3981 O O . ASP B 1 204 ? -10.18 -14.742 -2.648 1 91.44 204 ASP B O 1
ATOM 3985 N N . ARG B 1 205 ? -9.508 -16.484 -1.441 1 91.69 205 ARG B N 1
ATOM 3986 C CA . ARG B 1 205 ? -9.656 -17.391 -2.568 1 91.69 205 ARG B CA 1
ATOM 3987 C C . ARG B 1 205 ? -11.102 -17.859 -2.719 1 91.69 205 ARG B C 1
ATOM 3989 O O . ARG B 1 205 ? -11.469 -18.453 -3.734 1 91.69 205 ARG B O 1
ATOM 3996 N N . ILE B 1 206 ? -11.828 -17.594 -1.667 1 93.5 206 ILE B N 1
ATOM 3997 C CA . ILE B 1 206 ? -13.242 -17.953 -1.734 1 93.5 206 ILE B CA 1
ATOM 3998 C C . ILE B 1 206 ? -14.047 -16.75 -2.246 1 93.5 206 ILE B C 1
ATOM 4000 O O . ILE B 1 206 ? -14.125 -15.719 -1.581 1 93.5 206 ILE B O 1
ATOM 4004 N N . TRP B 1 207 ? -14.586 -16.922 -3.398 1 96.06 207 TRP B N 1
ATOM 4005 C CA . TRP B 1 207 ? -15.422 -15.883 -3.973 1 96.06 207 TRP B CA 1
ATOM 4006 C C . TRP B 1 207 ? -16.906 -16.203 -3.77 1 96.06 207 TRP B C 1
ATOM 4008 O O . TRP B 1 207 ? -17.375 -17.25 -4.191 1 96.06 207 TRP B O 1
ATOM 4018 N N . ASP B 1 208 ? -17.578 -15.281 -3.178 1 96.12 208 ASP B N 1
ATOM 4019 C CA . ASP B 1 208 ? -19 -15.453 -2.893 1 96.12 208 ASP B CA 1
ATOM 4020 C C . ASP B 1 208 ? -19.859 -14.75 -3.943 1 96.12 208 ASP B C 1
ATOM 4022 O O . ASP B 1 208 ? -19.562 -13.625 -4.344 1 96.12 208 ASP B O 1
ATOM 4026 N N . PHE B 1 209 ? -20.891 -15.516 -4.359 1 97.25 209 PHE B N 1
ATOM 4027 C CA . PHE B 1 209 ? -21.828 -15 -5.355 1 97.25 209 PHE B CA 1
ATOM 4028 C C . PHE B 1 209 ? -23.266 -15.062 -4.836 1 97.25 209 PHE B C 1
ATOM 4030 O O . PHE B 1 209 ? -23.656 -16.047 -4.211 1 97.25 209 PHE B O 1
ATOM 4037 N N . THR B 1 210 ? -23.922 -13.953 -5.086 1 96.5 210 THR B N 1
ATOM 4038 C CA . THR B 1 210 ? -25.328 -13.93 -4.727 1 96.5 210 THR B CA 1
ATOM 4039 C C . THR B 1 210 ? -26.172 -13.391 -5.879 1 96.5 210 THR B C 1
ATOM 4041 O O . THR B 1 210 ? -25.75 -12.469 -6.586 1 96.5 210 THR B O 1
ATOM 4044 N N . ASN B 1 211 ? -27.234 -14.016 -6.141 1 94.5 211 ASN B N 1
ATOM 4045 C CA . ASN B 1 211 ? -28.266 -13.594 -7.074 1 94.5 211 ASN B CA 1
ATOM 4046 C C . ASN B 1 211 ? -29.656 -13.961 -6.566 1 94.5 211 ASN B C 1
ATOM 4048 O O . ASN B 1 211 ? -30.047 -15.133 -6.613 1 94.5 211 ASN B O 1
ATOM 4052 N N . ASN B 1 212 ? -30.359 -12.875 -6.203 1 88.75 212 ASN B N 1
ATOM 4053 C CA . ASN B 1 212 ? -31.672 -13.117 -5.609 1 88.75 212 ASN B CA 1
ATOM 4054 C C . ASN B 1 212 ? -31.594 -14.164 -4.5 1 88.75 212 ASN B C 1
ATOM 4056 O O . ASN B 1 212 ? -30.906 -13.961 -3.498 1 88.75 212 ASN B O 1
ATOM 4060 N N . ASN B 1 213 ? -32.094 -15.297 -4.609 1 88.62 213 ASN B N 1
ATOM 4061 C CA . ASN B 1 213 ? -32.156 -16.266 -3.52 1 88.62 213 ASN B CA 1
ATOM 4062 C C . ASN B 1 213 ? -31.094 -17.359 -3.678 1 88.62 213 ASN B C 1
ATOM 4064 O O . ASN B 1 213 ? -31.141 -18.375 -2.984 1 88.62 213 ASN B O 1
ATOM 4068 N N . LYS B 1 214 ? -30.203 -17.062 -4.559 1 94.12 214 LYS B N 1
ATOM 4069 C CA . LYS B 1 214 ? -29.141 -18.031 -4.762 1 94.12 214 LYS B CA 1
ATOM 4070 C C . LYS B 1 214 ? -27.812 -17.531 -4.188 1 94.12 214 LYS B C 1
ATOM 4072 O O . LYS B 1 214 ? -27.484 -16.359 -4.332 1 94.12 214 LYS B O 1
ATOM 4077 N N . LYS B 1 215 ? -27.141 -18.391 -3.469 1 95.56 215 LYS B N 1
ATOM 4078 C CA . LYS B 1 215 ? -25.812 -18.125 -2.924 1 95.56 215 LYS B CA 1
ATOM 4079 C C . LYS B 1 215 ? -24.844 -19.25 -3.27 1 95.56 215 LYS B C 1
ATOM 4081 O O . LYS B 1 215 ? -25.156 -20.422 -3.111 1 95.56 215 LYS B O 1
ATOM 4086 N N . LEU B 1 216 ? -23.719 -18.844 -3.82 1 95.62 216 LEU B N 1
ATOM 4087 C CA . LEU B 1 216 ? -22.672 -19.797 -4.168 1 95.62 216 LEU B CA 1
ATOM 4088 C C . LEU B 1 216 ? -21.312 -19.312 -3.707 1 95.62 216 LEU B C 1
ATOM 4090 O O . LEU B 1 216 ? -21 -18.125 -3.811 1 95.62 216 LEU B O 1
ATOM 4094 N N . SER B 1 217 ? -20.578 -20.188 -3.172 1 96.06 217 SER B N 1
ATOM 4095 C CA . SER B 1 217 ? -19.188 -19.938 -2.84 1 96.06 217 SER B CA 1
ATOM 4096 C C . SER B 1 217 ? -18.25 -20.797 -3.688 1 96.06 217 SER B C 1
ATOM 4098 O O . SER B 1 217 ? -18.375 -22.016 -3.705 1 96.06 217 SER B O 1
ATOM 4100 N N . ILE B 1 218 ? -17.359 -20.141 -4.379 1 95.31 218 ILE B N 1
ATOM 4101 C CA . ILE B 1 218 ? -16.453 -20.844 -5.281 1 95.31 218 ILE B CA 1
ATOM 4102 C C . ILE B 1 218 ? -15.016 -20.703 -4.781 1 95.31 218 ILE B C 1
ATOM 4104 O O . ILE B 1 218 ? -14.547 -19.609 -4.496 1 95.31 218 ILE B O 1
ATOM 4108 N N . ASN B 1 219 ? -14.367 -21.781 -4.559 1 93.38 219 ASN B N 1
ATOM 4109 C CA . ASN B 1 219 ? -12.922 -21.781 -4.336 1 93.38 219 ASN B CA 1
ATOM 4110 C C . ASN B 1 219 ? -12.156 -21.578 -5.645 1 93.38 219 ASN B C 1
ATOM 4112 O O . ASN B 1 219 ? -12.125 -22.484 -6.488 1 93.38 219 ASN B O 1
ATOM 4116 N N . VAL B 1 220 ? -11.539 -20.438 -5.762 1 94.19 220 VAL B N 1
ATOM 4117 C CA . VAL B 1 220 ? -10.906 -20.109 -7.035 1 94.19 220 VAL B CA 1
ATOM 4118 C C . VAL B 1 220 ? -9.398 -20.359 -6.941 1 94.19 220 VAL B C 1
ATOM 4120 O O . VAL B 1 220 ? -8.859 -20.516 -5.848 1 94.19 220 VAL B O 1
ATOM 4123 N N . SER B 1 221 ? -8.82 -20.484 -8.102 1 91.81 221 SER B N 1
ATOM 4124 C CA . SER B 1 221 ? -7.379 -20.672 -8.227 1 91.81 221 SER B CA 1
ATOM 4125 C C . SER B 1 221 ? -6.832 -19.922 -9.445 1 91.81 221 SER B C 1
ATOM 4127 O O . SER B 1 221 ? -7.578 -19.625 -10.375 1 91.81 221 SER B O 1
ATOM 4129 N N . GLY B 1 222 ? -5.539 -19.656 -9.352 1 94.5 222 GLY B N 1
ATOM 4130 C CA . GLY B 1 222 ? -4.922 -18.984 -10.484 1 94.5 222 GLY B CA 1
ATOM 4131 C C . GLY B 1 222 ? -3.418 -18.828 -10.344 1 94.5 222 GLY B C 1
ATOM 4132 O O . GLY B 1 222 ? -2.832 -19.297 -9.367 1 94.5 222 GLY B O 1
ATOM 4133 N N . SER B 1 223 ? -2.893 -18.219 -11.359 1 95.75 223 SER B N 1
ATOM 4134 C CA . SER B 1 223 ? -1.442 -18.156 -11.508 1 95.75 223 SER B CA 1
ATOM 4135 C C . SER B 1 223 ? -0.854 -16.984 -10.727 1 95.75 223 SER B C 1
ATOM 4137 O O . SER B 1 223 ? 0.361 -16.906 -10.531 1 95.75 223 SER B O 1
ATOM 4139 N N . PHE B 1 224 ? -1.74 -16.094 -10.234 1 98.06 224 PHE B N 1
ATOM 4140 C CA . PHE B 1 224 ? -1.205 -14.875 -9.633 1 98.06 224 PHE B CA 1
ATOM 4141 C C . PHE B 1 224 ? -2.127 -14.367 -8.531 1 98.06 224 PHE B C 1
ATOM 4143 O O . PHE B 1 224 ? -3.348 -14.32 -8.711 1 98.06 224 PHE B O 1
ATOM 4150 N N . ALA B 1 225 ? -1.606 -14.07 -7.375 1 97.81 225 ALA B N 1
ATOM 4151 C CA . ALA B 1 225 ? -2.287 -13.398 -6.273 1 97.81 225 ALA B CA 1
ATOM 4152 C C . ALA B 1 225 ? -1.467 -12.211 -5.766 1 97.81 225 ALA B C 1
ATOM 4154 O O . ALA B 1 225 ? -0.248 -12.312 -5.613 1 97.81 225 ALA B O 1
ATOM 4155 N N . VAL B 1 226 ? -2.146 -11.062 -5.547 1 98.12 226 VAL B N 1
ATOM 4156 C CA . VAL B 1 226 ? -1.405 -9.883 -5.098 1 98.12 226 VAL B CA 1
ATOM 4157 C C . VAL B 1 226 ? -2.344 -8.93 -4.367 1 98.12 226 VAL B C 1
ATOM 4159 O O . VAL B 1 226 ? -3.451 -8.656 -4.84 1 98.12 226 VAL B O 1
ATOM 4162 N N . ASN B 1 227 ? -1.867 -8.391 -3.271 1 96.88 227 ASN B N 1
ATOM 4163 C CA . ASN B 1 227 ? -2.65 -7.48 -2.443 1 96.88 227 ASN B CA 1
ATOM 4164 C C . ASN B 1 227 ? -2.42 -6.023 -2.84 1 96.88 227 ASN B C 1
ATOM 4166 O O . ASN B 1 227 ? -2.205 -5.168 -1.979 1 96.88 227 ASN B O 1
ATOM 4170 N N . HIS B 1 228 ? -2.42 -5.824 -4.07 1 97.75 228 HIS B N 1
ATOM 4171 C CA . HIS B 1 228 ? -2.266 -4.496 -4.66 1 97.75 228 HIS B CA 1
ATOM 4172 C C . HIS B 1 228 ? -3.15 -4.336 -5.891 1 97.75 228 HIS B C 1
ATOM 4174 O O . HIS B 1 228 ? -2.881 -4.934 -6.934 1 97.75 228 HIS B O 1
ATOM 4180 N N . SER B 1 229 ? -4.121 -3.471 -5.82 1 97.31 229 SER B N 1
ATOM 4181 C CA . SER B 1 229 ? -5.199 -3.424 -6.805 1 97.31 229 SER B CA 1
ATOM 4182 C C . SER B 1 229 ? -4.676 -3.018 -8.18 1 97.31 229 SER B C 1
ATOM 4184 O O . SER B 1 229 ? -5.113 -3.555 -9.195 1 97.31 229 SER B O 1
ATOM 4186 N N . GLU B 1 230 ? -3.74 -2.121 -8.242 1 97.88 230 GLU B N 1
ATOM 4187 C CA . GLU B 1 230 ? -3.262 -1.655 -9.539 1 97.88 230 GLU B CA 1
ATOM 4188 C C . GLU B 1 230 ? -2.4 -2.713 -10.227 1 97.88 230 GLU B C 1
ATOM 4190 O O . GLU B 1 230 ? -2.402 -2.822 -11.453 1 97.88 230 GLU B O 1
ATOM 4195 N N . ILE B 1 231 ? -1.622 -3.426 -9.414 1 98.5 231 ILE B N 1
ATOM 4196 C CA . ILE B 1 231 ? -0.84 -4.516 -9.992 1 98.5 231 ILE B CA 1
ATOM 4197 C C . ILE B 1 231 ? -1.776 -5.594 -10.531 1 98.5 231 ILE B C 1
ATOM 4199 O O . ILE B 1 231 ? -1.598 -6.078 -11.648 1 98.5 231 ILE B O 1
ATOM 4203 N N . ARG B 1 232 ? -2.713 -5.922 -9.742 1 98.44 232 ARG B N 1
ATOM 4204 C CA . ARG B 1 232 ? -3.686 -6.926 -10.156 1 98.44 232 ARG B CA 1
ATOM 4205 C C . ARG B 1 232 ? -4.465 -6.461 -11.383 1 98.44 232 ARG B C 1
ATOM 4207 O O . ARG B 1 232 ? -4.727 -7.25 -12.289 1 98.44 232 ARG B O 1
ATOM 4214 N N . ARG B 1 233 ? -4.859 -5.199 -11.391 1 98.69 233 ARG B N 1
ATOM 4215 C CA . ARG B 1 233 ? -5.555 -4.621 -12.531 1 98.69 233 ARG B CA 1
ATOM 4216 C C . ARG B 1 233 ? -4.715 -4.746 -13.805 1 98.69 233 ARG B C 1
ATOM 4218 O O . ARG B 1 233 ? -5.223 -5.148 -14.852 1 98.69 233 ARG B O 1
ATOM 4225 N N . GLU B 1 234 ? -3.424 -4.422 -13.719 1 98.69 234 GLU B N 1
ATOM 4226 C CA . GLU B 1 234 ? -2.551 -4.523 -14.883 1 98.69 234 GLU B CA 1
ATOM 4227 C C . GLU B 1 234 ? -2.486 -5.957 -15.406 1 98.69 234 GLU B C 1
ATOM 4229 O O . GLU B 1 234 ? -2.455 -6.184 -16.609 1 98.69 234 GLU B O 1
ATOM 4234 N N . ALA B 1 235 ? -2.463 -6.891 -14.492 1 98.69 235 ALA B N 1
ATOM 4235 C CA . ALA B 1 235 ? -2.477 -8.297 -14.883 1 98.69 235 ALA B CA 1
ATOM 4236 C C . ALA B 1 235 ? -3.729 -8.625 -15.695 1 98.69 235 ALA B C 1
ATOM 4238 O O . ALA B 1 235 ? -3.65 -9.305 -16.719 1 98.69 235 ALA B O 1
ATOM 4239 N N . VAL B 1 236 ? -4.852 -8.117 -15.258 1 98.75 236 VAL B N 1
ATOM 4240 C CA . VAL B 1 236 ? -6.117 -8.359 -15.945 1 98.75 236 VAL B CA 1
ATOM 4241 C C . VAL B 1 236 ? -6.094 -7.699 -17.328 1 98.75 236 VAL B C 1
ATOM 4243 O O . VAL B 1 236 ? -6.504 -8.305 -18.312 1 98.75 236 VAL B O 1
ATOM 4246 N N . LEU B 1 237 ? -5.625 -6.492 -17.391 1 98.69 237 LEU B N 1
ATOM 4247 C CA . LEU B 1 237 ? -5.547 -5.75 -18.641 1 98.69 237 LEU B CA 1
ATOM 4248 C C . LEU B 1 237 ? -4.688 -6.488 -19.656 1 98.69 237 LEU B C 1
ATOM 4250 O O . LEU B 1 237 ? -4.973 -6.461 -20.859 1 98.69 237 LEU B O 1
ATOM 4254 N N . ARG B 1 238 ? -3.713 -7.242 -19.156 1 97.62 238 ARG B N 1
ATOM 4255 C CA . ARG B 1 238 ? -2.789 -7.969 -20.016 1 97.62 238 ARG B CA 1
ATOM 4256 C C . ARG B 1 238 ? -3.365 -9.32 -20.422 1 97.62 238 ARG B C 1
ATOM 4258 O O . ARG B 1 238 ? -2.711 -10.102 -21.109 1 97.62 238 ARG B O 1
ATOM 4265 N N . GLY B 1 239 ? -4.465 -9.562 -19.906 1 97.88 239 GLY B N 1
ATOM 4266 C CA . GLY B 1 239 ? -5.148 -10.781 -20.312 1 97.88 239 GLY B CA 1
ATOM 4267 C C . GLY B 1 239 ? -4.719 -12 -19.516 1 97.88 239 GLY B C 1
ATOM 4268 O O . GLY B 1 239 ? -4.812 -13.125 -20 1 97.88 239 GLY B O 1
ATOM 4269 N N . VAL B 1 240 ? -4.25 -11.789 -18.312 1 97.81 240 VAL B N 1
ATOM 4270 C CA . VAL B 1 240 ? -3.734 -12.891 -17.516 1 97.81 240 VAL B CA 1
ATOM 4271 C C . VAL B 1 240 ? -4.895 -13.734 -16.984 1 97.81 240 VAL B C 1
ATOM 4273 O O . VAL B 1 240 ? -4.789 -14.961 -16.891 1 97.81 240 VAL B O 1
ATOM 4276 N N . GLY B 1 241 ? -5.941 -13.07 -16.609 1 98.44 241 GLY B N 1
ATOM 4277 C CA . GLY B 1 241 ? -7.047 -13.797 -16.016 1 98.44 241 GLY B CA 1
ATOM 4278 C C . GLY B 1 241 ? -8.203 -12.906 -15.609 1 98.44 241 GLY B C 1
ATOM 4279 O O . GLY B 1 241 ? -8.367 -11.805 -16.141 1 98.44 241 GLY B O 1
ATOM 4280 N N . ILE B 1 242 ? -9.055 -13.469 -14.672 1 98.75 242 ILE B N 1
ATOM 4281 C CA . ILE B 1 242 ? -10.227 -12.805 -14.117 1 98.75 242 ILE B CA 1
ATOM 4282 C C . ILE B 1 242 ? -9.93 -12.352 -12.688 1 98.75 242 ILE B C 1
ATOM 4284 O O . ILE B 1 242 ? -9.281 -13.07 -11.922 1 98.75 242 ILE B O 1
ATOM 4288 N N . SER B 1 243 ? -10.398 -11.172 -12.336 1 98.62 243 SER B N 1
ATOM 4289 C CA . SER B 1 243 ? -10.234 -10.711 -10.961 1 98.62 243 SER B CA 1
ATOM 4290 C C . SER B 1 243 ? -11.414 -9.852 -10.523 1 98.62 243 SER B C 1
ATOM 4292 O O . SER B 1 243 ? -12.336 -9.609 -11.297 1 98.62 243 SER B O 1
ATOM 4294 N N . VAL B 1 244 ? -11.398 -9.516 -9.227 1 98.12 244 VAL B N 1
ATOM 4295 C CA . VAL B 1 244 ? -12.453 -8.719 -8.602 1 98.12 244 VAL B CA 1
ATOM 4296 C C . VAL B 1 244 ? -11.859 -7.434 -8.039 1 98.12 244 VAL B C 1
ATOM 4298 O O . VAL B 1 244 ? -10.82 -7.457 -7.371 1 98.12 244 VAL B O 1
ATOM 4301 N N . PHE B 1 245 ? -12.555 -6.328 -8.352 1 98.06 245 PHE B N 1
ATOM 4302 C CA . PHE B 1 245 ? -12.047 -5.027 -7.922 1 98.06 245 PHE B CA 1
ATOM 4303 C C . PHE B 1 245 ? -13.172 -4.172 -7.352 1 98.06 245 PHE B C 1
ATOM 4305 O O . PHE B 1 245 ? -14.312 -4.254 -7.801 1 98.06 245 PHE B O 1
ATOM 4312 N N . PRO B 1 246 ? -12.758 -3.277 -6.352 1 97.56 246 PRO B N 1
ATOM 4313 C CA . PRO B 1 246 ? -13.68 -2.154 -6.16 1 97.56 246 PRO B CA 1
ATOM 4314 C C . PRO B 1 246 ? -13.945 -1.385 -7.453 1 97.56 246 PRO B C 1
ATOM 4316 O O . PRO B 1 246 ? -13.039 -1.2 -8.266 1 97.56 246 PRO B O 1
ATOM 4319 N N . GLU B 1 247 ? -15.109 -0.909 -7.582 1 97 247 GLU B N 1
ATOM 4320 C CA . GLU B 1 247 ? -15.539 -0.232 -8.797 1 97 247 GLU B CA 1
ATOM 4321 C C . GLU B 1 247 ? -14.617 0.936 -9.141 1 97 247 GLU B C 1
ATOM 4323 O O . GLU B 1 247 ? -14.258 1.13 -10.305 1 97 247 GLU B O 1
ATOM 4328 N N . PHE B 1 248 ? -14.125 1.673 -8.148 1 96.62 248 PHE B N 1
ATOM 4329 C CA . PHE B 1 248 ? -13.328 2.871 -8.398 1 96.62 248 PHE B CA 1
ATOM 4330 C C . PHE B 1 248 ? -11.961 2.51 -8.961 1 96.62 248 PHE B C 1
ATOM 4332 O O . PHE B 1 248 ? -11.242 3.373 -9.469 1 96.62 248 PHE B O 1
ATOM 4339 N N . VAL B 1 249 ? -11.602 1.273 -8.859 1 97.69 249 VAL B N 1
ATOM 4340 C CA . VAL B 1 249 ? -10.312 0.823 -9.375 1 97.69 249 VAL B CA 1
ATOM 4341 C C . VAL B 1 249 ? -10.438 0.5 -10.867 1 97.69 249 VAL B C 1
ATOM 4343 O O . VAL B 1 249 ? -9.492 0.683 -11.625 1 97.69 249 VAL B O 1
ATOM 4346 N N . ILE B 1 250 ? -11.617 0.072 -11.32 1 98.38 250 ILE B N 1
ATOM 4347 C CA . ILE B 1 250 ? -11.648 -0.635 -12.594 1 98.38 250 ILE B CA 1
ATOM 4348 C C . ILE B 1 250 ? -12.633 0.052 -13.539 1 98.38 250 ILE B C 1
ATOM 4350 O O . ILE B 1 250 ? -12.586 -0.163 -14.75 1 98.38 250 ILE B O 1
ATOM 4354 N N . GLN B 1 251 ? -13.469 0.921 -13.078 1 97 251 GLN B N 1
ATOM 4355 C CA . GLN B 1 251 ? -14.586 1.478 -13.844 1 97 251 GLN B CA 1
ATOM 4356 C C . GLN B 1 251 ? -14.086 2.195 -15.102 1 97 251 GLN B C 1
ATOM 4358 O O . GLN B 1 251 ? -14.648 2.033 -16.188 1 97 251 GLN B O 1
ATOM 4363 N N . PRO B 1 252 ? -13.031 3.002 -15.023 1 96.81 252 PRO B N 1
ATOM 4364 C CA . PRO B 1 252 ? -12.555 3.678 -16.234 1 96.81 252 PRO B CA 1
ATOM 4365 C C . PRO B 1 252 ? -12.188 2.701 -17.344 1 96.81 252 PRO B C 1
ATOM 4367 O O . PRO B 1 252 ? -12.336 3.02 -18.531 1 96.81 252 PRO B O 1
ATOM 4370 N N . TYR B 1 253 ? -11.789 1.57 -16.984 1 98.31 253 TYR B N 1
ATOM 4371 C CA . TYR B 1 253 ? -11.352 0.579 -17.953 1 98.31 253 TYR B CA 1
ATOM 4372 C C . TYR B 1 253 ? -12.531 -0.195 -18.531 1 98.31 253 TYR B C 1
ATOM 4374 O O . TYR B 1 253 ? -12.461 -0.72 -19.641 1 98.31 253 TYR B O 1
ATOM 4382 N N . ILE B 1 254 ? -13.555 -0.331 -17.719 1 97.94 254 ILE B N 1
ATOM 4383 C CA . ILE B 1 254 ? -14.812 -0.844 -18.25 1 97.94 254 ILE B CA 1
ATOM 4384 C C . ILE B 1 254 ? -15.383 0.135 -19.281 1 97.94 254 ILE B C 1
ATOM 4386 O O . ILE B 1 254 ? -15.773 -0.266 -20.375 1 97.94 254 ILE B O 1
ATOM 4390 N N . ASP B 1 255 ? -15.32 1.379 -18.969 1 97.19 255 ASP B N 1
ATOM 4391 C CA . ASP B 1 255 ? -15.859 2.43 -19.828 1 97.19 255 ASP B CA 1
ATOM 4392 C C . ASP B 1 255 ? -15.117 2.496 -21.156 1 97.19 255 ASP B C 1
ATOM 4394 O O . ASP B 1 255 ? -15.727 2.727 -22.203 1 97.19 255 ASP B O 1
ATOM 4398 N N . SER B 1 256 ? -13.812 2.271 -21.141 1 97.88 256 SER B N 1
ATOM 4399 C CA . SER B 1 256 ? -13 2.354 -22.344 1 97.88 256 SER B CA 1
ATOM 4400 C C . SER B 1 256 ? -13.047 1.049 -23.125 1 97.88 256 SER B C 1
ATOM 4402 O O . SER B 1 256 ? -12.562 0.984 -24.266 1 97.88 256 SER B O 1
ATOM 4404 N N . GLY B 1 257 ? -13.516 0.042 -22.5 1 98 257 GLY B N 1
ATOM 4405 C CA . GLY B 1 257 ? -13.625 -1.245 -23.172 1 98 257 GLY B CA 1
ATOM 4406 C C . GLY B 1 257 ? -12.375 -2.096 -23.031 1 98 257 GLY B C 1
ATOM 4407 O O . GLY B 1 257 ? -12.266 -3.156 -23.641 1 98 257 GLY B O 1
ATOM 4408 N N . ASP B 1 258 ? -11.461 -1.626 -22.219 1 98.5 258 ASP B N 1
ATOM 4409 C CA . ASP B 1 258 ? -10.219 -2.357 -22.016 1 98.5 258 ASP B CA 1
ATOM 4410 C C . ASP B 1 258 ? -10.461 -3.629 -21.203 1 98.5 258 ASP B C 1
ATOM 4412 O O . ASP B 1 258 ? -9.656 -4.562 -21.234 1 98.5 258 ASP B O 1
ATOM 4416 N N . VAL B 1 259 ? -11.547 -3.609 -20.359 1 98.62 259 VAL B N 1
ATOM 4417 C CA . VAL B 1 259 ? -12 -4.805 -19.656 1 98.62 259 VAL B CA 1
ATOM 4418 C C . VAL B 1 259 ? -13.516 -4.934 -19.781 1 98.62 259 VAL B C 1
ATOM 4420 O O . VAL B 1 259 ? -14.203 -3.965 -20.109 1 98.62 259 VAL B O 1
ATOM 4423 N N . VAL B 1 260 ? -13.969 -6.094 -19.609 1 98.75 260 VAL B N 1
ATOM 4424 C CA . VAL B 1 260 ? -15.398 -6.375 -19.641 1 98.75 260 VAL B CA 1
ATOM 4425 C C . VAL B 1 260 ? -15.828 -7.008 -18.312 1 98.75 260 VAL B C 1
ATOM 4427 O O . VAL B 1 260 ? -15.102 -7.816 -17.75 1 98.75 260 VAL B O 1
ATOM 4430 N N . GLU B 1 261 ? -16.984 -6.598 -17.844 1 98.5 261 GLU B N 1
ATOM 4431 C CA . GLU B 1 261 ? -17.531 -7.168 -16.609 1 98.5 261 GLU B CA 1
ATOM 4432 C C . GLU B 1 261 ? -18 -8.602 -16.828 1 98.5 261 GLU B C 1
ATOM 4434 O O . GLU B 1 261 ? -18.625 -8.906 -17.844 1 98.5 261 GLU B O 1
ATOM 4439 N N . VAL B 1 262 ? -17.672 -9.469 -15.945 1 98.44 262 VAL B N 1
ATOM 4440 C CA . VAL B 1 262 ? -18.016 -10.883 -15.969 1 98.44 262 VAL B CA 1
ATOM 4441 C C . VAL B 1 262 ? -19.109 -11.172 -14.945 1 98.44 262 VAL B C 1
ATOM 4443 O O . VAL B 1 262 ? -19.047 -10.688 -13.812 1 98.44 262 VAL B O 1
ATOM 4446 N N . LEU B 1 263 ? -20.156 -11.914 -15.359 1 97.56 263 LEU B N 1
ATOM 4447 C CA . LEU B 1 263 ? -21.266 -12.32 -14.508 1 97.56 263 LEU B CA 1
ATOM 4448 C C . LEU B 1 263 ? -21.969 -11.109 -13.914 1 97.56 263 LEU B C 1
ATOM 4450 O O . LEU B 1 263 ? -22.156 -11.031 -12.695 1 97.56 263 LEU B O 1
ATOM 4454 N N . LYS B 1 264 ? -22.328 -10.234 -14.734 1 95.56 264 LYS B N 1
ATOM 4455 C CA . LYS B 1 264 ? -22.906 -8.953 -14.359 1 95.56 264 LYS B CA 1
ATOM 4456 C C . LYS B 1 264 ? -24.188 -9.156 -13.555 1 95.56 264 LYS B C 1
ATOM 4458 O O . LYS B 1 264 ? -24.562 -8.297 -12.75 1 95.56 264 LYS B O 1
ATOM 4463 N N . ASP B 1 265 ? -24.828 -10.258 -13.695 1 95 265 ASP B N 1
ATOM 4464 C CA . ASP B 1 265 ? -26.109 -10.516 -13.039 1 95 265 ASP B CA 1
ATOM 4465 C C . ASP B 1 265 ? -25.906 -11.07 -11.633 1 95 265 ASP B C 1
ATOM 4467 O O . ASP B 1 265 ? -26.859 -11.266 -10.891 1 95 265 ASP B O 1
ATOM 4471 N N . TRP B 1 266 ? -24.703 -11.32 -11.297 1 96.81 266 TRP B N 1
ATOM 4472 C CA . TRP B 1 266 ? -24.359 -11.828 -9.977 1 96.81 266 TRP B CA 1
ATOM 4473 C C . TRP B 1 266 ? -23.641 -10.766 -9.148 1 96.81 266 TRP B C 1
ATOM 4475 O O . TRP B 1 266 ? -22.797 -10.031 -9.672 1 96.81 266 TRP B O 1
ATOM 4485 N N . HIS B 1 267 ? -24 -10.758 -7.918 1 96.25 267 HIS B N 1
ATOM 4486 C CA . HIS B 1 267 ? -23.234 -9.961 -6.965 1 96.25 267 HIS B CA 1
ATOM 4487 C C . HIS B 1 267 ? -22.047 -10.742 -6.41 1 96.25 267 HIS B C 1
ATOM 4489 O O . HIS B 1 267 ? -22.219 -11.844 -5.883 1 96.25 267 HIS B O 1
ATOM 4495 N N . VAL B 1 268 ? -20.922 -10.195 -6.574 1 95.31 268 VAL B N 1
ATOM 4496 C CA . VAL B 1 268 ? -19.719 -10.836 -6.027 1 95.31 268 VAL B CA 1
ATOM 4497 C C . VAL B 1 268 ? -19.406 -10.25 -4.652 1 95.31 268 VAL B C 1
ATOM 4499 O O . VAL B 1 268 ? -19.344 -9.023 -4.496 1 95.31 268 VAL B O 1
ATOM 4502 N N . GLY B 1 269 ? -19.219 -11.094 -3.697 1 90.94 269 GLY B N 1
ATOM 4503 C CA . GLY B 1 269 ? -18.906 -10.688 -2.342 1 90.94 269 GLY B CA 1
ATOM 4504 C C . GLY B 1 269 ? -17.406 -10.508 -2.111 1 90.94 269 GLY B C 1
ATOM 4505 O O . GLY B 1 269 ? -16.594 -10.812 -2.99 1 90.94 269 GLY B O 1
ATOM 4506 N N . GLY B 1 270 ? -17.078 -9.93 -0.939 1 88.12 270 GLY B N 1
ATOM 4507 C CA . GLY B 1 270 ? -15.68 -9.719 -0.562 1 88.12 270 GLY B CA 1
ATOM 4508 C C . GLY B 1 270 ? -15.477 -8.477 0.28 1 88.12 270 GLY B C 1
ATOM 4509 O O . GLY B 1 270 ? -16.438 -7.773 0.61 1 88.12 270 GLY B O 1
ATOM 4510 N N . ASN B 1 271 ? -14.133 -8.359 0.523 1 87.31 271 ASN B N 1
ATOM 4511 C CA . ASN B 1 271 ? -13.758 -7.152 1.252 1 87.31 271 ASN B CA 1
ATOM 4512 C C . ASN B 1 271 ? -13.797 -5.918 0.353 1 87.31 271 ASN B C 1
ATOM 4514 O O . ASN B 1 271 ? -13.852 -6.039 -0.872 1 87.31 271 ASN B O 1
ATOM 4518 N N . TYR B 1 272 ? -14 -4.781 0.923 1 92.38 272 TYR B N 1
ATOM 4519 C CA . TYR B 1 272 ? -13.875 -3.488 0.259 1 92.38 272 TYR B CA 1
ATOM 4520 C C . TYR B 1 272 ? -15.102 -3.189 -0.592 1 92.38 272 TYR B C 1
ATOM 4522 O O . TYR B 1 272 ? -14.977 -2.76 -1.741 1 92.38 272 TYR B O 1
ATOM 4530 N N . GLN B 1 273 ? -16.156 -3.605 -0.156 1 94.06 273 GLN B N 1
ATOM 4531 C CA . GLN B 1 273 ? -17.438 -3.205 -0.726 1 94.06 273 GLN B CA 1
ATOM 4532 C C . GLN B 1 273 ? -18.391 -2.725 0.359 1 94.06 273 GLN B C 1
ATOM 4534 O O . GLN B 1 273 ? -18.156 -2.951 1.548 1 94.06 273 GLN B O 1
ATOM 4539 N N . GLY B 1 274 ? -19.469 -2.047 -0.136 1 95.88 274 GLY B N 1
ATOM 4540 C CA . GLY B 1 274 ? -20.438 -1.467 0.782 1 95.88 274 GLY B CA 1
ATOM 4541 C C . GLY B 1 274 ? -20.359 0.045 0.865 1 95.88 274 GLY B C 1
ATOM 4542 O O . GLY B 1 274 ? -20.094 0.712 -0.137 1 95.88 274 GLY B O 1
ATOM 4543 N N . ASN B 1 275 ? -20.641 0.512 2.094 1 96.75 275 ASN B N 1
ATOM 4544 C CA . ASN B 1 275 ? -20.609 1.954 2.311 1 96.75 275 ASN B CA 1
ATOM 4545 C C . ASN B 1 275 ? -19.188 2.451 2.592 1 96.75 275 ASN B C 1
ATOM 4547 O O . ASN B 1 275 ? -18.453 1.821 3.342 1 96.75 275 ASN B O 1
ATOM 4551 N N . ILE B 1 276 ? -18.828 3.453 1.893 1 97.88 276 ILE B N 1
ATOM 4552 C CA . ILE B 1 276 ? -17.672 4.227 2.318 1 97.88 276 ILE B CA 1
ATOM 4553 C C . ILE B 1 276 ? -18.062 5.176 3.447 1 97.88 276 ILE B C 1
ATOM 4555 O O . ILE B 1 276 ? -18.906 6.062 3.256 1 97.88 276 ILE B O 1
ATOM 4559 N N . ILE B 1 277 ? -17.469 4.996 4.57 1 97.5 277 ILE B N 1
ATOM 4560 C CA . ILE B 1 277 ? -17.906 5.75 5.734 1 97.5 277 ILE B CA 1
ATOM 4561 C C . ILE B 1 277 ? -16.703 6.375 6.434 1 97.5 277 ILE B C 1
ATOM 4563 O O . ILE B 1 277 ? -15.617 5.793 6.457 1 97.5 277 ILE B O 1
ATOM 4567 N N . ALA B 1 278 ? -16.906 7.512 6.93 1 98.06 278 ALA B N 1
ATOM 4568 C CA . ALA B 1 278 ? -15.977 8.156 7.848 1 98.06 278 ALA B CA 1
ATOM 4569 C C . ALA B 1 278 ? -16.453 8.039 9.289 1 98.06 278 ALA B C 1
ATOM 4571 O O . ALA B 1 278 ? -17.594 8.383 9.602 1 98.06 278 ALA B O 1
ATOM 4572 N N . GLN B 1 279 ? -15.57 7.547 10.133 1 96.56 279 GLN B N 1
ATOM 4573 C CA . GLN B 1 279 ? -15.93 7.422 11.539 1 96.56 279 GLN B CA 1
ATOM 4574 C C . GLN B 1 279 ? -14.953 8.18 12.43 1 96.56 279 GLN B C 1
ATOM 4576 O O . GLN B 1 279 ? -13.758 8.227 12.148 1 96.56 279 GLN B O 1
ATOM 4581 N N . TYR B 1 280 ? -15.445 8.719 13.469 1 94.06 280 TYR B N 1
ATOM 4582 C CA . TYR B 1 280 ? -14.641 9.438 14.445 1 94.06 280 TYR B CA 1
ATOM 4583 C C . TYR B 1 280 ? -15.273 9.352 15.836 1 94.06 280 TYR B C 1
ATOM 4585 O O . TYR B 1 280 ? -16.438 8.984 15.977 1 94.06 280 TYR B O 1
ATOM 4593 N N . ALA B 1 281 ? -14.508 9.578 16.828 1 87.81 281 ALA B N 1
ATOM 4594 C CA . ALA B 1 281 ? -14.953 9.422 18.219 1 87.81 281 ALA B CA 1
ATOM 4595 C C . ALA B 1 281 ? -16.031 10.453 18.562 1 87.81 281 ALA B C 1
ATOM 4597 O O . ALA B 1 281 ? -15.93 11.617 18.172 1 87.81 281 ALA B O 1
ATOM 4598 N N . GLN B 1 282 ? -17.031 9.898 19.188 1 83.31 282 GLN B N 1
ATOM 4599 C CA . GLN B 1 282 ? -18.062 10.789 19.734 1 83.31 282 GLN B CA 1
ATOM 4600 C C . GLN B 1 282 ? -17.547 11.508 20.984 1 83.31 282 GLN B C 1
ATOM 4602 O O . GLN B 1 282 ? -16.953 10.891 21.875 1 83.31 282 GLN B O 1
ATOM 4607 N N . SER B 1 283 ? -17.531 12.727 20.891 1 74.38 283 SER B N 1
ATOM 4608 C CA . SER B 1 283 ? -17.156 13.516 22.062 1 74.38 283 SER B CA 1
ATOM 4609 C C . SER B 1 283 ? -18.047 14.75 22.188 1 74.38 283 SER B C 1
ATOM 4611 O O . SER B 1 283 ? -18.766 15.109 21.266 1 74.38 283 SER B O 1
ATOM 4613 N N . LYS B 1 284 ? -18.156 15.227 23.422 1 66.56 284 LYS B N 1
ATOM 4614 C CA . LYS B 1 284 ? -18.922 16.453 23.656 1 66.56 284 LYS B CA 1
ATOM 4615 C C . LYS B 1 284 ? -18.469 17.562 22.719 1 66.56 284 LYS B C 1
ATOM 4617 O O . LYS B 1 284 ? -19.297 18.344 22.219 1 66.56 284 LYS B O 1
ATOM 4622 N N . TYR B 1 285 ? -17.219 17.547 22.562 1 74.88 285 TYR B N 1
ATOM 4623 C CA . TYR B 1 285 ? -16.656 18.547 21.656 1 74.88 285 TYR B CA 1
ATOM 4624 C C . TYR B 1 285 ? -15.898 17.875 20.516 1 74.88 285 TYR B C 1
ATOM 4626 O O . TYR B 1 285 ? -14.984 17.094 20.75 1 74.88 285 TYR B O 1
ATOM 4634 N N . ILE B 1 286 ? -16.359 18.094 19.359 1 82.19 286 ILE B N 1
ATOM 4635 C CA . ILE B 1 286 ? -15.648 17.641 18.172 1 82.19 286 ILE B CA 1
ATOM 4636 C C . ILE B 1 286 ? -14.773 18.781 17.625 1 82.19 286 ILE B C 1
ATOM 4638 O O . ILE B 1 286 ? -15.273 19.844 17.297 1 82.19 286 ILE B O 1
ATOM 4642 N N . PRO B 1 287 ? -13.477 18.516 17.547 1 83.44 287 PRO B N 1
ATOM 4643 C CA . PRO B 1 287 ? -12.586 19.547 17.016 1 83.44 287 PRO B CA 1
ATOM 4644 C C . PRO B 1 287 ? -13.008 20.031 15.625 1 83.44 287 PRO B C 1
ATOM 4646 O O . PRO B 1 287 ? -13.5 19.25 14.812 1 83.44 287 PRO B O 1
ATOM 4649 N N . SER B 1 288 ? -12.805 21.297 15.352 1 88 288 SER B N 1
ATOM 4650 C CA . SER B 1 288 ? -13.305 21.953 14.141 1 88 288 SER B CA 1
ATOM 4651 C C . SER B 1 288 ? -12.672 21.344 12.891 1 88 288 SER B C 1
ATOM 4653 O O . SER B 1 288 ? -13.32 21.25 11.844 1 88 288 SER B O 1
ATOM 4655 N N . GLN B 1 289 ? -11.336 20.984 12.992 1 92.5 289 GLN B N 1
ATOM 4656 C CA . GLN B 1 289 ? -10.672 20.453 11.805 1 92.5 289 GLN B CA 1
ATOM 4657 C C . GLN B 1 289 ? -11.273 19.109 11.398 1 92.5 289 GLN B C 1
ATOM 4659 O O . GLN B 1 289 ? -11.281 18.75 10.219 1 92.5 289 GLN B O 1
ATOM 4664 N N . ILE B 1 290 ? -11.805 18.328 12.383 1 94.56 290 ILE B N 1
ATOM 4665 C CA . ILE B 1 290 ? -12.461 17.062 12.086 1 94.56 290 ILE B CA 1
ATOM 4666 C C . ILE B 1 290 ? -13.789 17.312 11.367 1 94.56 290 ILE B C 1
ATOM 4668 O O . ILE B 1 290 ? -14.047 16.734 10.312 1 94.56 290 ILE B O 1
ATOM 4672 N N . LYS B 1 291 ? -14.586 18.219 11.914 1 91.69 291 LYS B N 1
ATOM 4673 C CA . LYS B 1 291 ? -15.867 18.578 11.32 1 91.69 291 LYS B CA 1
ATOM 4674 C C . LYS B 1 291 ? -15.695 19.141 9.914 1 91.69 291 LYS B C 1
ATOM 4676 O O . LYS B 1 291 ? -16.406 18.734 8.992 1 91.69 291 LYS B O 1
ATOM 4681 N N . THR B 1 292 ? -14.766 20.047 9.836 1 94.88 292 THR B N 1
ATOM 4682 C CA . THR B 1 292 ? -14.508 20.688 8.555 1 94.88 292 THR B CA 1
ATOM 4683 C C . THR B 1 292 ? -14.102 19.672 7.5 1 94.88 292 THR B C 1
ATOM 4685 O O . THR B 1 292 ? -14.578 19.719 6.367 1 94.88 292 THR B O 1
ATOM 4688 N N . PHE B 1 293 ? -13.25 18.766 7.848 1 98.12 293 PHE B N 1
ATOM 4689 C CA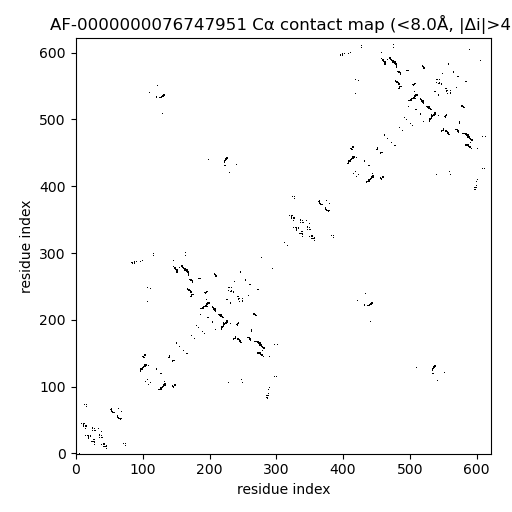 . PHE B 1 293 ? -12.766 17.75 6.906 1 98.12 293 PHE B CA 1
ATOM 4690 C C . PHE B 1 293 ? -13.906 16.844 6.461 1 98.12 293 PHE B C 1
ATOM 4692 O O . PHE B 1 293 ? -14.055 16.562 5.27 1 98.12 293 PHE B O 1
ATOM 4699 N N . ILE B 1 294 ? -14.695 16.375 7.383 1 97.31 294 ILE B N 1
ATOM 4700 C CA . ILE B 1 294 ? -15.812 15.477 7.086 1 97.31 294 ILE B CA 1
ATOM 4701 C C . ILE B 1 294 ? -16.797 16.172 6.156 1 97.31 294 ILE B C 1
ATOM 4703 O O . ILE B 1 294 ? -17.234 15.594 5.156 1 97.31 294 ILE B O 1
ATOM 4707 N N . GLU B 1 295 ? -17.156 17.406 6.48 1 95.69 295 GLU B N 1
ATOM 4708 C CA . GLU B 1 295 ? -18.078 18.156 5.645 1 95.69 295 GLU B CA 1
ATOM 4709 C C . GLU B 1 295 ? -17.5 18.375 4.246 1 95.69 295 GLU B C 1
ATOM 4711 O O . GLU B 1 295 ? -18.219 18.281 3.25 1 95.69 295 GLU B O 1
ATOM 4716 N N . TYR B 1 296 ? -16.25 18.656 4.23 1 97.19 296 TYR B N 1
ATOM 4717 C CA . TYR B 1 296 ? -15.57 18.844 2.949 1 97.19 296 TYR B CA 1
ATOM 4718 C C . TYR B 1 296 ? -15.664 17.594 2.084 1 97.19 296 TYR B C 1
ATOM 4720 O O . TYR B 1 296 ? -16.031 17.672 0.909 1 97.19 296 TYR B O 1
ATOM 4728 N N . LEU B 1 297 ? -15.344 16.438 2.676 1 98.31 297 LEU B N 1
ATOM 4729 C CA . LEU B 1 297 ? -15.398 15.188 1.936 1 98.31 297 LEU B CA 1
ATOM 4730 C C . LEU B 1 297 ? -16.828 14.891 1.474 1 98.31 297 LEU B C 1
ATOM 4732 O O . LEU B 1 297 ? -17.031 14.469 0.335 1 98.31 297 LEU B O 1
ATOM 4736 N N . GLN B 1 298 ? -17.75 15.07 2.357 1 97.31 298 GLN B N 1
ATOM 4737 C CA . GLN B 1 298 ? -19.156 14.82 1.998 1 97.31 298 GLN B CA 1
ATOM 4738 C C . GLN B 1 298 ? -19.562 15.656 0.792 1 97.31 298 GLN B C 1
ATOM 4740 O O . GLN B 1 298 ? -20.203 15.156 -0.13 1 97.31 298 GLN B O 1
ATOM 4745 N N . ASN B 1 299 ? -19.203 16.922 0.818 1 95.88 299 ASN B N 1
ATOM 4746 C CA . ASN B 1 299 ? -19.531 17.812 -0.293 1 95.88 299 ASN B CA 1
ATOM 4747 C C . ASN B 1 299 ? -18.859 17.359 -1.59 1 95.88 299 ASN B C 1
ATOM 4749 O O . ASN B 1 299 ? -19.5 17.359 -2.648 1 95.88 299 ASN B O 1
ATOM 4753 N N . ARG B 1 300 ? -17.609 16.938 -1.538 1 96.81 300 ARG B N 1
ATOM 4754 C CA . ARG B 1 300 ? -16.875 16.516 -2.723 1 96.81 300 ARG B CA 1
ATOM 4755 C C . ARG B 1 300 ? -17.469 15.234 -3.305 1 96.81 300 ARG B C 1
ATOM 4757 O O . ARG B 1 300 ? -17.609 15.102 -4.523 1 96.81 300 ARG B O 1
ATOM 4764 N N . PHE B 1 301 ? -17.797 14.281 -2.459 1 96.69 301 PHE B N 1
ATOM 4765 C CA . PHE B 1 301 ? -18.406 13.039 -2.926 1 96.69 301 PHE B CA 1
ATOM 4766 C C . PHE B 1 301 ? -19.766 13.312 -3.561 1 96.69 301 PHE B C 1
ATOM 4768 O O . PHE B 1 301 ? -20.109 12.711 -4.578 1 96.69 301 PHE B O 1
ATOM 4775 N N . ASN B 1 302 ? -20.531 14.203 -2.957 1 93 302 ASN B N 1
ATOM 4776 C CA . ASN B 1 302 ? -21.828 14.57 -3.5 1 93 302 ASN B CA 1
ATOM 4777 C C . ASN B 1 302 ? -21.703 15.211 -4.879 1 93 302 ASN B C 1
ATOM 4779 O O . ASN B 1 302 ? -22.5 14.922 -5.777 1 93 302 ASN B O 1
ATOM 4783 N N . GLU B 1 303 ? -20.75 16.031 -5.047 1 90.62 303 GLU B N 1
ATOM 4784 C CA . GLU B 1 303 ? -20.516 16.688 -6.332 1 90.62 303 GLU B CA 1
ATOM 4785 C C . GLU B 1 303 ? -20.172 15.656 -7.41 1 90.62 303 GLU B C 1
ATOM 4787 O O . GLU B 1 303 ? -20.625 15.773 -8.547 1 90.62 303 GLU B O 1
ATOM 4792 N N . GLN B 1 304 ? -19.359 14.727 -7.035 1 89.44 304 GLN B N 1
ATOM 4793 C CA . GLN B 1 304 ? -18.953 13.695 -7.984 1 89.44 304 GLN B CA 1
ATOM 4794 C C . GLN B 1 304 ? -20.141 12.836 -8.406 1 89.44 304 GLN B C 1
ATOM 4796 O O . GLN B 1 304 ? -20.234 12.414 -9.555 1 89.44 304 GLN B O 1
ATOM 4801 N N . GLN B 1 305 ? -20.984 12.547 -7.477 1 86.38 305 GLN B N 1
ATOM 4802 C CA . GLN B 1 305 ? -22.172 11.75 -7.781 1 86.38 305 GLN B CA 1
ATOM 4803 C C . GLN B 1 305 ? -23.109 12.5 -8.719 1 86.38 305 GLN B C 1
ATOM 4805 O O . GLN B 1 305 ? -23.734 11.898 -9.594 1 86.38 305 GLN B O 1
ATOM 4810 N N . GLN B 1 306 ? -23.156 13.766 -8.555 1 78.38 306 GLN B N 1
ATOM 4811 C CA . GLN B 1 306 ? -24 14.594 -9.398 1 78.38 306 GLN B CA 1
ATOM 4812 C C . GLN B 1 306 ? -23.469 14.656 -10.828 1 78.38 306 GLN B C 1
ATOM 4814 O O . GLN B 1 306 ? -24.25 14.641 -11.789 1 78.38 306 GLN B O 1
ATOM 4819 N N . ILE B 1 307 ? -22.203 14.734 -10.922 1 68.38 307 ILE B N 1
ATOM 4820 C CA . ILE B 1 307 ? -21.578 14.781 -12.234 1 68.38 307 ILE B CA 1
ATOM 4821 C C . ILE B 1 307 ? -21.812 13.453 -12.961 1 68.38 307 ILE B C 1
ATOM 4823 O O . ILE B 1 307 ? -22.094 13.43 -14.156 1 68.38 307 ILE B O 1
ATOM 4827 N N . LYS B 1 308 ? -21.688 12.414 -12.305 1 71.75 308 LYS B N 1
ATOM 4828 C CA . LYS B 1 308 ? -21.891 11.094 -12.891 1 71.75 308 LYS B CA 1
ATOM 4829 C C . LYS B 1 308 ? -23.328 10.891 -13.328 1 71.75 308 LYS B C 1
ATOM 4831 O O . LYS B 1 308 ? -23.594 10.219 -14.328 1 71.75 308 LYS B O 1
ATOM 4836 N N . LYS B 1 309 ? -24.219 11.43 -12.562 1 72.75 309 LYS B N 1
ATOM 4837 C CA . LYS B 1 309 ? -25.641 11.312 -12.891 1 72.75 309 LYS B CA 1
ATOM 4838 C C . LYS B 1 309 ? -26 12.211 -14.078 1 72.75 309 LYS B C 1
ATOM 4840 O O . LYS B 1 309 ? -26.938 11.914 -14.82 1 72.75 309 LYS B O 1
ATOM 4845 N N . GLY B 1 310 ? -25.312 13.281 -14.141 1 59.59 310 GLY B N 1
ATOM 4846 C CA . GLY B 1 310 ? -25.578 14.203 -15.234 1 59.59 310 GLY B CA 1
ATOM 4847 C C . GLY B 1 310 ? -24.891 13.82 -16.531 1 59.59 310 GLY B C 1
ATOM 4848 O O . GLY B 1 310 ? -25.188 14.383 -17.578 1 59.59 310 GLY B O 1
ATOM 4849 N N . SER B 1 311 ? -23.844 13.094 -16.5 1 51.34 311 SER B N 1
ATOM 4850 C CA . SER B 1 311 ? -23.219 12.68 -17.766 1 51.34 311 SER B CA 1
ATOM 4851 C C . SER B 1 311 ? -23.891 11.43 -18.312 1 51.34 311 SER B C 1
ATOM 4853 O O . SER B 1 311 ? -24.375 10.578 -17.562 1 51.34 311 SER B O 1
#

Nearest PDB structures (foldseek):
  5fhk-assembly1_A  TM=8.943E-01  e=5.835E-19  Vibrio vulnificus
  9bce-assembly1_A  TM=8.801E-01  e=4.164E-18  Shewanella oneidensis
  6g4r-assembly1_B  TM=4.831E-01  e=7.259E-17  Corynebacterium glutamicum
  6g4r-assembly1_E  TM=4.681E-01  e=5.390E-17  Corynebacterium glutamicum
  7d98-assembly1_Q  TM=4.702E-01  e=1.513E-15  Cupriavidus necator

Sequence (622 aa):
MDTNKLIPLLSEMAIFVSVVESGSFSKTAQKLGVSPSSVSRSITRLESALQERLLERTTRKMRLSTTGQEVYNLCSDMMNSAKMAISAAQADKTNVSGALRVAAPKALSRQVLMPMILDFIDHYPNISLQLKAADHYIDPIGDEVDILIHITDNPTAGLIAKQLSQCRLIMCASPSYIEKHGMPTHPEDISEHNCLCLGENPKDRIWDFTNNNKKLSINVSGSFAVNHSEIRREAVLRGVGISVFPEFVIQPYIDSGDVVEVLKDWHVGGNYQGNIIAQYAQSKYIPSQIKTFIEYLQNRFNEQQQIKKGSMDTNKLIPLLSEMAIFVSVVESGSFSKTAQKLGVSPSSVSRSITRLESALQERLLERTTRKMRLSTTGQEVYNLCSDMMNSAKMAISAAQADKTNVSGALRVAAPKALSRQVLMPMILDFIDHYPNISLQLKAADHYIDPIGDEVDILIHITDNPTAGLIAKQLSQCRLIMCASPSYIEKHGMPTHPEDISEHNCLCLGENPKDRIWDFTNNNKKLSINVSGSFAVNHSEIRREAVLRGVGISVFPEFVIQPYIDSGDVVEVLKDWHVGGNYQGNIIAQYAQSKYIPSQIKTFIEYLQNRFNEQQQIKKGS

Radius of gyration: 27.63 Å; Cα contacts (8 Å, |Δi|>4): 1062; chains: 2; bounding box: 65×78×71 Å

Foldseek 3Di:
DPPVVVVVLLVLLVLLLLCVVVQHLCVSCVVVVHDSVVSVVSQVVNCVVVVHRQWDDDPPGIDGDPVNVVSSLVSVVVVVVVVLVVLVVVPPPQQAADEAEEEEAQCCCPLPCVVLVVVVCVSHVRYHYHYHHDDDDDDCSVNVHFKYWYADPDDDPQWDKDFQFFKAKFKKAFPVLCVVQNADPDPVVQQVWAEEFLPPDPCRQWKWKDADPDIDIDRHHHDHYHNDLQVSQVCRLVNRTMYMDICSSCVVCCVVRSMPTGNVNIGIDDGRGTTTMMIGHDDPGDRPVSVVSSVSSNVVSVVVVVVVVVD/DPPVVVVVLLVLLVLLLLCVVVQHLCVSCVVVVHDSVVSVVSQVVNCVVVVHRQWDDDPPGIDGDPVNVVSSLVSVVVVVVVVLVVLVVVPPPQQAADEAEEEEAQCCCPLPCVVLVVVVCVSHVRYHYHYHHDDDDDDCSVNVHFKYWYADPDDDPQWDKDFQFFKAKFKKAFPVLCVVQNADPDPVVQQVWAEEFLPPDPCRQWKWKDADPDIDIDRHHHDHYHNDLQVSQVCRLVNRTMYMDICSSCVVCCVVRSMPTGNVNIGIDDGRGTTTMMIGHDDPGDRPVSVVSSVSSNVVSVVVVVVVVVD

pLDDT: mean 87.81, std 13.04, range [44.59, 98.88]

Secondary structure (DSSP, 8-state):
--HHHHHHHHHHHHHHHHHHHHT-HHHHHHHHTS-HHHHHHHHHHHHHHHTS--EEE-SS-EEE-HHHHHHHHHHHHHHHHHHHHHHHHT--GGG--EEEEEEE-HHHIIIIIHHHHHHHHHH-TTEEEEEEE-SS---TTTTT-SEEEEEESSPPTTEEEEEEEEE-EEEEE-HHHHHHH----SGGGGGGS-EEB--SSGGGGEEEEEETTEEEEEE---SEEES-HHHHHHHHHTT--EEEEEHHHHHHHHHHTSSEESSTTSEEP-SS-EEEEEEEE--SS--HHHHHHHHHHHHHHHHHHHHHHH-/--HHHHHHHHHHHHHHHHHHHHT-HHHHHHHHTS-HHHHHHHHHHHHHHHTS--EEE-SS-EEE-HHHHHHHHHHHHHHHHHHHHHHHHT--GGG--EEEEEEE-HHHIIIIIHHHHHHHHHH-TTEEEEEEE-SS---TTTTT-SEEEEEESSPPTTEEEEEEEEE-EEEEE-HHHHHHH----SGGGGGGS-EEB--SSGGGGEEEEEETTEEEEEE---SEEES-HHHHHHHHHTT--EEEEEHHHHHHHHHHTSSEESSTTSEEP-SS-EEEEEEEE--SS--HHHHHHHHHHHHHHHHHHHHHHH-

InterPro domains:
  IPR000847 LysR, HTH, N-terminal domain [PF00126] (11-69)
  IPR000847 LysR, HTH, N-terminal domain [PS50931] (8-65)
  IPR005119 LysR, substrate-binding [PF03466] (96-301)
  IPR036388 Winged helix-like DNA-binding domain superfamily [G3DSA:1.10.10.10] (10-94)
  IPR036390 Winged helix DNA-binding domain superfamily [SSF46785] (10-117)
  IPR058163 LysR-type transcriptional regulator, proteobacterial-type [PTHR30537] (7-306)

Solvent-accessible surface area (backbone atoms only — not comparable to full-atom values): 33393 Å² total; per-residue (Å²): 130,57,65,80,66,44,58,69,42,50,59,24,38,51,49,45,40,42,27,64,75,61,66,27,55,60,56,32,10,61,74,70,72,49,51,40,69,55,47,52,49,33,48,51,50,46,25,58,74,67,71,42,68,39,66,44,75,50,101,88,51,81,40,68,29,78,63,17,50,55,50,41,53,53,32,47,47,50,51,50,50,52,51,28,54,51,40,57,71,53,62,50,84,92,63,50,50,46,80,44,33,34,33,28,35,44,68,52,37,62,71,61,40,36,70,57,51,55,50,46,46,68,75,34,68,54,29,30,39,34,42,43,53,41,86,63,92,75,47,48,73,86,66,63,37,54,32,43,36,47,48,38,85,70,75,68,82,83,40,43,75,43,77,49,50,72,39,51,54,41,37,31,26,11,56,68,33,34,73,75,71,52,76,60,85,47,79,76,49,50,61,80,40,43,31,41,31,45,57,81,47,84,65,48,37,52,42,34,34,38,44,92,93,42,75,48,76,43,74,49,48,45,49,41,25,29,56,40,71,67,56,48,46,51,41,20,60,70,35,66,28,35,37,71,37,40,39,89,78,45,46,73,38,45,75,72,56,54,26,41,76,49,50,78,80,44,45,56,56,71,85,59,26,38,32,29,30,40,29,31,75,70,53,100,69,70,37,51,52,58,55,52,49,54,52,50,50,38,53,53,42,50,50,53,52,49,51,59,69,71,96,131,57,66,81,66,44,57,70,42,50,59,26,38,51,49,46,40,41,28,63,73,60,65,28,54,60,58,31,10,62,73,70,73,48,49,41,68,56,46,52,48,32,45,49,50,47,25,60,74,64,71,44,68,36,64,44,74,49,101,86,53,80,40,68,29,77,63,18,50,55,50,42,54,53,33,46,49,50,51,50,50,52,51,29,55,51,41,58,70,54,63,52,83,93,65,51,50,45,79,43,32,35,32,28,34,44,67,54,38,62,72,60,41,37,68,55,52,56,50,45,46,67,75,34,69,54,29,30,38,34,41,45,54,41,86,63,91,75,47,48,75,86,64,62,37,56,32,44,34,46,48,38,84,69,74,66,83,83,40,43,76,43,79,49,51,71,38,50,52,42,38,32,26,10,57,68,33,34,72,75,73,50,76,59,85,48,79,76,48,50,61,78,40,43,32,40,31,45,57,81,46,84,65,48,37,51,42,35,36,39,45,94,93,42,75,47,75,42,73,49,49,46,49,40,25,30,56,41,70,68,56,47,47,51,40,21,60,71,35,68,29,36,36,72,37,40,37,87,78,46,47,73,37,45,74,71,56,53,26,41,75,50,49,78,80,44,44,56,56,69,84,58,28,39,32,29,30,39,29,30,75,72,53,100,70,69,38,53,52,60,54,52,49,53,52,49,49,37,51,53,41,50,51,54,54,50,49,58,69,70,98